Protein AF-M6C2X4-F1 (afdb_monomer)

Radius of gyration: 28.4 Å; Cα contacts (8 Å, |Δi|>4): 685; chains: 1; bounding box: 61×54×89 Å

InterPro domains:
  IPR014729 Rossmann-like alpha/beta/alpha sandwich fold [G3DSA:3.40.50.620] (15-227)
  IPR040481 DpnII/MboI-like, REase domain [PF18742] (373-481)

Solvent-accessible surface area (backbone atoms only — not comparable to full-atom values): 26984 Å² total; per-residue (Å²): 98,57,84,63,94,73,93,81,70,60,76,84,48,36,83,38,50,46,32,31,55,37,73,33,22,54,39,25,50,24,48,50,53,48,53,57,73,77,41,93,41,32,40,36,35,41,27,78,47,85,47,74,66,48,41,52,31,37,51,54,51,46,55,55,47,34,74,74,56,41,92,36,53,45,82,49,44,30,52,87,77,94,73,83,77,82,63,93,68,83,71,73,81,61,51,54,59,55,52,51,52,52,45,50,53,52,16,51,74,48,74,37,58,44,32,36,46,43,50,32,16,66,64,24,66,53,73,72,84,45,82,89,57,71,63,91,75,75,76,53,70,67,14,47,53,48,48,49,55,50,27,54,53,48,13,65,73,67,76,45,91,33,47,72,47,55,87,25,57,67,33,31,67,37,57,36,47,48,50,29,51,76,74,49,37,78,52,53,59,55,36,47,61,36,90,50,37,91,74,32,55,92,84,23,55,21,41,30,63,49,69,52,32,47,51,48,56,32,24,28,45,48,64,75,41,39,84,38,56,45,65,79,41,32,70,36,44,66,76,57,39,59,50,58,71,72,51,32,53,54,52,40,46,52,54,34,53,27,53,54,52,62,70,47,51,74,64,57,49,45,64,73,41,42,76,57,44,69,55,40,43,74,55,69,57,47,102,91,42,55,67,64,57,51,51,50,49,50,49,50,29,51,36,50,42,26,46,37,44,55,49,10,54,56,50,47,38,76,73,69,55,58,88,92,53,79,74,91,38,75,55,14,51,62,54,45,58,74,69,39,60,58,72,58,50,69,48,59,53,50,46,54,55,46,44,56,54,48,47,56,50,52,46,62,70,38,67,87,51,70,64,90,44,54,65,54,43,40,51,52,50,46,52,52,45,48,74,78,35,84,65,44,39,63,78,62,79,80,53,84,47,96,96,48,85,58,75,58,65,27,38,25,72,91,58,36,34,36,42,41,72,43,61,52,56,91,90,54,50,64,64,59,52,54,51,50,51,52,54,55,60,71,73,53,62,89,85,38,37,37,36,36,41,35,38,32,75,77,61,73,67,87,44,69,65,64,62,39,50,69,49,54,76,54,69,56,55,48,76,41,81,42,95

Nearest PDB structures (foldseek):
  3jzm-assembly1_B  TM=3.887E-01  e=1.897E-02  Synechococcus elongatus PCC 7942 = FACHB-805
  3k0c-assembly1_B  TM=4.276E-01  e=1.113E-01  Synechococcus elongatus PCC 7942 = FACHB-805
  7s65-assembly1_E  TM=3.636E-01  e=5.960E-02  Synechococcus elongatus
  5b3h-assembly2_D  TM=4.570E-01  e=9.391E-01  Arabidopsis thaliana
  7ueh-assembly4_F  TM=1.679E-01  e=4.362E-02  Zymomonas mobilis

Structure (mmCIF, N/CA/C/O backbone):
data_AF-M6C2X4-F1
#
_entry.id   AF-M6C2X4-F1
#
loop_
_atom_site.group_PDB
_atom_site.id
_atom_site.type_symbol
_atom_site.label_atom_id
_atom_site.label_alt_id
_atom_site.label_comp_id
_atom_site.label_asym_id
_atom_site.label_entity_id
_atom_site.label_seq_id
_atom_site.pdbx_PDB_ins_code
_atom_site.Cartn_x
_atom_site.Cartn_y
_atom_site.Cartn_z
_atom_site.occupancy
_atom_site.B_iso_or_equiv
_atom_site.auth_seq_id
_atom_site.auth_comp_id
_atom_site.auth_asym_id
_atom_site.auth_atom_id
_atom_site.pdbx_PDB_model_num
ATOM 1 N N . MET A 1 1 ? -28.567 -13.066 13.114 1.00 63.84 1 MET A N 1
ATOM 2 C CA . MET A 1 1 ? -27.468 -12.283 12.498 1.00 63.84 1 MET A CA 1
ATOM 3 C C . MET A 1 1 ? -26.241 -12.309 13.392 1.00 63.84 1 MET A C 1
ATOM 5 O O . MET A 1 1 ? -25.181 -12.658 12.894 1.00 63.84 1 MET A O 1
ATOM 9 N N . PHE A 1 2 ? -26.385 -11.974 14.677 1.00 73.88 2 PHE A N 1
ATOM 10 C CA . PHE A 1 2 ? -25.331 -12.122 15.680 1.00 73.88 2 PHE A CA 1
ATOM 11 C C . PHE A 1 2 ? -25.295 -13.517 16.311 1.00 73.88 2 PHE A C 1
ATOM 13 O O . PHE A 1 2 ? -26.295 -14.232 16.268 1.00 73.88 2 PHE A O 1
ATOM 20 N N . ASP A 1 3 ? -24.155 -13.860 16.911 1.00 73.94 3 ASP A N 1
ATOM 21 C CA . ASP A 1 3 ? -23.921 -15.072 17.706 1.00 73.94 3 ASP A CA 1
ATOM 22 C C . ASP A 1 3 ? -24.465 -14.994 19.147 1.00 73.94 3 ASP A C 1
ATOM 24 O O . ASP A 1 3 ? -24.419 -15.983 19.876 1.00 73.94 3 ASP A O 1
ATOM 28 N N . LYS A 1 4 ? -24.989 -13.832 19.559 1.00 73.19 4 LYS A N 1
ATOM 29 C C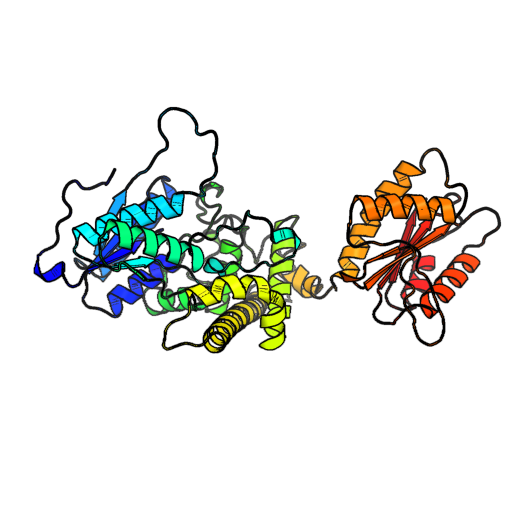A . LYS A 1 4 ? -25.590 -13.587 20.877 1.00 73.19 4 LYS A CA 1
ATOM 30 C C . LYS A 1 4 ? -26.969 -12.946 20.751 1.00 73.19 4 LYS A C 1
ATOM 32 O O . LYS A 1 4 ? -27.173 -12.071 19.911 1.00 73.19 4 LYS A O 1
ATOM 37 N N . GLU A 1 5 ? -27.881 -13.349 21.634 1.00 60.97 5 GLU A N 1
ATOM 38 C CA . GLU A 1 5 ? -29.232 -12.775 21.746 1.00 60.97 5 GLU A CA 1
ATOM 39 C C . GLU A 1 5 ? -29.292 -11.578 22.706 1.00 60.97 5 GLU A C 1
ATOM 41 O O . GLU A 1 5 ? -30.134 -10.698 22.543 1.00 60.97 5 GLU A O 1
ATOM 46 N N . ILE A 1 6 ? -28.376 -11.511 23.681 1.00 69.62 6 ILE A N 1
ATOM 47 C CA . ILE A 1 6 ? -28.335 -10.460 24.705 1.00 69.62 6 ILE A CA 1
ATOM 48 C C . ILE A 1 6 ? -27.024 -9.675 24.595 1.00 69.62 6 ILE A C 1
ATOM 50 O O . ILE A 1 6 ? -25.929 -10.239 24.635 1.00 69.62 6 ILE A O 1
ATOM 54 N N . PHE A 1 7 ? -27.154 -8.352 24.500 1.00 76.75 7 PHE A N 1
ATOM 55 C CA . PHE A 1 7 ? -26.054 -7.389 24.464 1.00 76.75 7 PHE A CA 1
ATOM 56 C C . PHE A 1 7 ? -26.018 -6.638 25.797 1.00 76.75 7 PHE A C 1
ATOM 58 O O . PHE A 1 7 ? -26.636 -5.587 25.938 1.00 76.75 7 PHE A O 1
ATOM 65 N N . SER A 1 8 ? -25.340 -7.190 26.804 1.00 70.31 8 SER A N 1
ATOM 66 C CA . SER A 1 8 ? -25.324 -6.605 28.151 1.00 70.31 8 SER A CA 1
ATOM 67 C C . SER A 1 8 ? -23.914 -6.457 28.707 1.00 70.31 8 SER A C 1
ATOM 69 O O . SER A 1 8 ? -23.132 -7.406 28.703 1.00 70.31 8 SER A O 1
ATOM 71 N N . LEU A 1 9 ? -23.636 -5.280 29.263 1.00 67.38 9 LEU A N 1
ATOM 72 C CA . LEU A 1 9 ? -22.514 -5.008 30.158 1.00 67.38 9 LEU A CA 1
ATOM 73 C C . LEU A 1 9 ? -23.065 -4.460 31.475 1.00 67.38 9 LEU A C 1
ATOM 75 O O . LEU A 1 9 ? -24.165 -3.905 31.502 1.00 67.38 9 LEU A O 1
ATOM 79 N N . LYS A 1 10 ? -22.304 -4.589 32.570 1.00 63.50 10 LYS A N 1
ATOM 80 C CA . LYS A 1 10 ? -22.666 -3.931 33.835 1.00 63.50 10 LYS A CA 1
ATOM 81 C C . LYS A 1 10 ? -22.810 -2.413 33.614 1.00 63.50 10 LYS A C 1
ATOM 83 O O . LYS A 1 10 ? -22.002 -1.858 32.870 1.00 63.50 10 LYS A O 1
ATOM 88 N N . PRO A 1 11 ? -23.771 -1.719 34.251 1.00 61.22 11 PRO A N 1
ATOM 89 C CA . PRO A 1 11 ? -24.033 -0.299 33.991 1.00 61.22 11 PRO A CA 1
ATOM 90 C C . PRO A 1 11 ? -22.805 0.612 34.153 1.00 61.22 11 PRO A C 1
ATOM 92 O O . PRO A 1 11 ? -22.592 1.500 33.326 1.00 61.22 11 PRO A O 1
ATOM 95 N N . GLU A 1 12 ? -21.953 0.362 35.158 1.00 58.94 12 GLU A N 1
ATOM 96 C CA . GLU A 1 12 ? -20.686 1.093 35.342 1.00 58.94 12 GLU A CA 1
ATOM 97 C C . GLU A 1 12 ? -19.700 0.931 34.170 1.00 58.94 12 GLU A C 1
ATOM 99 O O . GLU A 1 12 ? -18.933 1.845 33.865 1.00 58.94 12 GLU A O 1
ATOM 104 N N . ASN A 1 13 ? -19.767 -0.199 33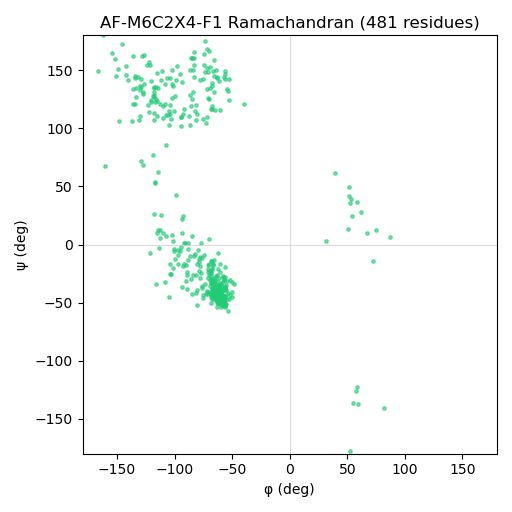.465 1.00 69.69 13 ASN A N 1
ATOM 105 C CA . ASN A 1 13 ? -18.873 -0.552 32.366 1.00 69.69 13 ASN A CA 1
ATOM 106 C C . ASN A 1 13 ? -19.322 0.054 31.034 1.00 69.69 13 ASN A C 1
ATOM 108 O O . ASN A 1 13 ? -18.483 0.328 30.174 1.00 69.69 13 ASN A O 1
ATOM 112 N N . VAL A 1 14 ? -20.622 0.331 30.880 1.00 74.75 14 VAL A N 1
ATOM 113 C CA . VAL A 1 14 ? -21.189 0.895 29.648 1.00 74.75 14 VAL A CA 1
ATOM 114 C C . VAL A 1 14 ? -20.595 2.271 29.345 1.00 74.75 14 VAL A C 1
ATOM 116 O O . VAL A 1 14 ? -20.249 2.536 28.203 1.00 74.75 14 VAL A O 1
ATOM 119 N N . LYS A 1 15 ? -20.371 3.131 30.348 1.00 72.69 15 LYS A N 1
ATOM 120 C CA . LYS A 1 15 ? -19.808 4.481 30.127 1.00 72.69 15 LYS A CA 1
ATOM 121 C C . LYS A 1 15 ? -18.349 4.494 29.650 1.00 72.69 15 LYS A C 1
ATOM 123 O O . LYS A 1 15 ? -17.920 5.500 29.100 1.00 72.69 15 LYS A O 1
ATOM 128 N N . LYS A 1 16 ? -17.594 3.412 29.854 1.00 84.12 16 LYS A N 1
ATOM 129 C CA . LYS A 1 16 ? -16.191 3.271 29.430 1.00 84.12 16 LYS A CA 1
ATOM 130 C C . LYS A 1 16 ? -16.061 2.144 28.406 1.00 84.12 16 LYS A C 1
ATOM 132 O O . LYS A 1 16 ? -15.311 1.202 28.633 1.00 84.12 16 LYS A O 1
ATOM 137 N N . THR A 1 17 ? -16.852 2.176 27.336 1.00 93.31 17 THR A N 1
ATOM 138 C CA . THR A 1 17 ? -16.874 1.110 26.326 1.00 93.31 17 THR A CA 1
ATOM 139 C C . THR A 1 17 ? -16.515 1.654 24.951 1.00 93.31 17 THR A C 1
ATOM 141 O O . THR A 1 17 ? -17.196 2.536 24.444 1.00 93.31 17 THR A O 1
ATOM 144 N N . SER A 1 18 ? -15.503 1.073 24.312 1.00 96.38 18 SER A N 1
ATOM 145 C CA . SER A 1 18 ? -15.126 1.378 22.931 1.00 96.38 18 SER A CA 1
ATOM 146 C C . SER A 1 18 ? -15.590 0.259 22.006 1.00 96.38 18 SER A C 1
ATOM 148 O O . SER A 1 18 ? -15.166 -0.886 22.151 1.00 96.38 18 SER A O 1
ATOM 150 N N . VAL A 1 19 ? -16.447 0.575 21.034 1.00 97.56 19 VAL A N 1
ATOM 151 C CA . VAL A 1 19 ? -16.820 -0.367 19.966 1.00 97.56 19 VAL A CA 1
ATOM 152 C C . VAL A 1 19 ? -15.807 -0.256 18.836 1.00 97.56 19 VAL A C 1
ATOM 154 O O . VAL A 1 19 ? -15.543 0.843 18.361 1.00 97.56 19 VAL A O 1
ATOM 157 N N . VAL A 1 20 ? -15.244 -1.379 18.398 1.00 97.94 20 VAL A N 1
ATOM 158 C CA . VAL A 1 20 ? -14.177 -1.446 17.395 1.00 97.94 20 VAL A CA 1
ATOM 159 C C . VAL A 1 20 ? -14.576 -2.408 16.281 1.00 97.94 20 VAL A C 1
ATOM 161 O O . VAL A 1 20 ? -14.937 -3.559 16.537 1.00 97.94 20 VAL A O 1
ATOM 164 N N . LEU A 1 21 ? -14.471 -1.964 15.029 1.00 97.31 21 LEU A N 1
ATOM 165 C CA . LEU A 1 21 ? -14.530 -2.868 13.880 1.00 97.31 21 LEU A CA 1
ATOM 166 C C . LEU A 1 21 ? -13.281 -3.756 13.863 1.00 97.31 21 LEU A C 1
ATOM 168 O O . LEU A 1 21 ? -12.163 -3.266 13.706 1.00 97.31 21 LEU A O 1
ATOM 172 N N . PHE A 1 22 ? -13.471 -5.068 14.013 1.00 97.19 22 PHE A N 1
ATOM 173 C CA . PHE A 1 22 ? -12.378 -6.026 14.161 1.00 97.19 22 PHE A CA 1
ATOM 174 C C . PHE A 1 22 ? -12.367 -7.037 13.015 1.00 97.19 22 PHE A C 1
ATOM 176 O O . PHE A 1 22 ? -13.213 -7.933 12.943 1.00 97.19 22 PHE A O 1
ATOM 183 N N . SER A 1 23 ? -11.395 -6.897 12.111 1.00 93.12 23 SER A N 1
ATOM 184 C CA . SER A 1 23 ? -11.253 -7.756 10.929 1.00 93.12 23 SER A CA 1
ATOM 185 C C . SER A 1 23 ? -10.389 -8.993 11.186 1.00 93.12 23 SER A C 1
ATOM 187 O O . SER A 1 23 ? -10.542 -9.992 10.484 1.00 93.12 23 SER A O 1
ATOM 189 N N . GLY A 1 24 ? -9.508 -8.945 12.192 1.00 94.06 24 GLY A N 1
ATOM 190 C CA . GLY A 1 24 ? -8.435 -9.924 12.393 1.00 94.06 24 GLY A CA 1
ATOM 191 C C . GLY A 1 24 ? -7.148 -9.594 11.620 1.00 94.06 24 GLY A C 1
ATOM 192 O O . GLY A 1 24 ? -6.210 -10.392 11.604 1.00 94.06 24 GLY A O 1
ATOM 193 N N . GLY A 1 25 ? -7.089 -8.424 10.977 1.00 95.88 25 GLY A N 1
ATOM 194 C CA . GLY A 1 25 ? -5.867 -7.872 10.392 1.00 95.88 25 GLY A CA 1
ATOM 195 C C . GLY A 1 25 ? -5.004 -7.129 11.414 1.00 95.88 25 GLY A C 1
ATOM 196 O O . GLY A 1 25 ? -5.472 -6.785 12.504 1.00 95.88 25 GLY A O 1
ATOM 197 N N . ALA A 1 26 ? -3.750 -6.859 11.036 1.00 97.44 26 ALA A N 1
ATOM 198 C CA . ALA A 1 26 ? -2.754 -6.217 11.897 1.00 97.44 26 ALA A CA 1
ATOM 199 C C . ALA A 1 26 ? -3.218 -4.852 12.431 1.00 97.44 26 ALA A C 1
ATOM 201 O O . ALA A 1 26 ? -3.123 -4.599 13.624 1.00 97.44 26 ALA A O 1
ATOM 202 N N . ASP A 1 27 ? -3.806 -4.011 11.585 1.00 97.69 27 ASP A N 1
ATOM 203 C CA . ASP A 1 27 ? -4.243 -2.656 11.940 1.00 97.69 27 ASP A CA 1
ATOM 204 C C . ASP A 1 27 ? -5.328 -2.687 13.023 1.00 97.69 27 ASP A C 1
ATOM 206 O O . ASP A 1 27 ? -5.217 -2.008 14.043 1.00 97.69 27 ASP A O 1
ATOM 210 N N . SER A 1 28 ? -6.333 -3.555 12.854 1.00 97.25 28 SER A N 1
ATOM 211 C CA . SER A 1 28 ? -7.390 -3.741 13.854 1.00 97.25 28 SER A CA 1
ATOM 212 C C . SER A 1 28 ? -6.871 -4.325 15.171 1.00 97.25 28 SER A C 1
ATOM 214 O O . SER A 1 28 ? -7.337 -3.920 16.232 1.00 97.25 28 SER A O 1
ATOM 216 N N . LEU A 1 29 ? -5.888 -5.234 15.130 1.00 98.38 29 LEU A N 1
ATOM 217 C CA . LEU A 1 29 ? -5.264 -5.773 16.341 1.00 98.38 29 LEU A CA 1
ATOM 218 C C . LEU A 1 29 ? -4.450 -4.701 17.075 1.00 98.38 29 LEU A C 1
ATOM 220 O O . LEU A 1 29 ? -4.588 -4.566 18.288 1.00 98.38 29 LEU A O 1
ATOM 224 N N . ALA A 1 30 ? -3.623 -3.947 16.350 1.00 98.44 30 ALA A N 1
ATOM 225 C CA . ALA A 1 30 ? -2.805 -2.875 16.904 1.00 98.44 30 ALA A CA 1
ATOM 226 C C . ALA A 1 30 ? -3.671 -1.836 17.626 1.00 98.44 30 ALA A C 1
ATOM 228 O O . ALA A 1 30 ? -3.417 -1.535 18.790 1.00 98.44 30 ALA A O 1
ATOM 229 N N . GLY A 1 31 ? -4.753 -1.382 16.986 1.00 97.69 31 GLY A N 1
ATOM 230 C CA . GLY A 1 31 ? -5.680 -0.432 17.594 1.00 97.69 31 GLY A CA 1
ATOM 231 C C . GLY A 1 31 ? -6.381 -0.970 18.843 1.00 97.69 31 GLY A C 1
ATOM 232 O O . GLY A 1 31 ? -6.524 -0.254 19.831 1.00 97.69 31 GLY A O 1
ATOM 233 N N . VAL A 1 32 ? -6.770 -2.250 18.847 1.00 97.94 32 VAL A N 1
ATOM 234 C CA . VAL A 1 32 ? -7.353 -2.903 20.034 1.00 97.94 32 VAL A CA 1
ATOM 235 C C . VAL A 1 32 ? -6.341 -2.993 21.178 1.00 97.94 32 VAL A C 1
ATOM 237 O O . VAL A 1 32 ? -6.685 -2.668 22.313 1.00 97.94 32 VAL A O 1
ATOM 240 N N . LEU A 1 33 ? -5.097 -3.397 20.897 1.00 97.94 33 LEU A N 1
ATOM 241 C CA . LEU A 1 33 ? -4.022 -3.434 21.894 1.00 97.94 33 LEU A CA 1
ATOM 242 C C . LEU A 1 33 ? -3.747 -2.039 22.464 1.00 97.94 33 LEU A C 1
ATOM 244 O O . LEU A 1 33 ? -3.569 -1.893 23.669 1.00 97.94 33 LEU A O 1
ATOM 248 N N . GLU A 1 34 ? -3.733 -1.013 21.617 1.00 96.62 34 GLU A N 1
ATOM 249 C CA . GLU A 1 34 ? -3.521 0.373 22.030 1.00 96.62 34 GLU A CA 1
ATOM 250 C C . GLU A 1 34 ? -4.636 0.852 22.974 1.00 96.62 34 GLU A C 1
ATOM 252 O O . GLU A 1 34 ? -4.344 1.306 24.079 1.00 96.62 34 GLU A O 1
ATOM 257 N N . LEU A 1 35 ? -5.908 0.642 22.608 1.00 96.12 35 LEU A N 1
ATOM 258 C CA . LEU A 1 35 ? -7.060 0.989 23.450 1.00 96.12 35 LEU A CA 1
ATOM 259 C C . LEU A 1 35 ? -7.053 0.254 24.799 1.00 96.12 35 LEU A C 1
ATOM 261 O O . LEU A 1 35 ? -7.324 0.864 25.836 1.00 96.12 35 LEU A O 1
ATOM 265 N N . LEU A 1 36 ? -6.743 -1.047 24.800 1.00 95.94 36 LEU A N 1
ATOM 266 C CA . LEU A 1 36 ? -6.723 -1.865 26.017 1.00 95.94 36 LEU A CA 1
ATOM 267 C C . LEU A 1 36 ? -5.583 -1.482 26.969 1.00 95.94 36 LEU A C 1
ATOM 269 O O . LEU A 1 36 ? -5.766 -1.560 28.183 1.00 95.94 36 LEU A O 1
ATOM 273 N N . ASN A 1 37 ? -4.438 -1.051 26.434 1.00 95.00 37 ASN A N 1
ATOM 274 C CA . ASN A 1 37 ? -3.276 -0.656 27.232 1.00 95.00 37 ASN A CA 1
ATOM 275 C C . ASN A 1 37 ? -3.315 0.807 27.699 1.00 95.00 37 ASN A C 1
ATOM 277 O O . ASN A 1 37 ? -2.744 1.120 28.738 1.00 95.00 37 ASN A O 1
ATOM 281 N N . GLN A 1 38 ? -3.943 1.711 26.941 1.00 92.44 38 GLN A N 1
ATOM 282 C CA . GLN A 1 38 ? -3.985 3.144 27.273 1.00 92.44 38 GLN A CA 1
ATOM 283 C C . GLN A 1 38 ? -5.187 3.543 28.133 1.00 92.44 38 GLN A C 1
ATOM 285 O O . GLN A 1 38 ? -5.196 4.625 28.716 1.00 92.44 38 GLN A O 1
ATOM 290 N N . THR A 1 39 ? -6.219 2.704 28.192 1.00 89.50 39 THR A N 1
ATOM 291 C CA . THR A 1 39 ? -7.445 2.989 28.942 1.00 89.50 39 THR A CA 1
ATOM 292 C C . THR A 1 39 ? -7.754 1.853 29.905 1.00 89.50 39 THR A C 1
ATOM 294 O O . THR A 1 39 ? -7.279 0.738 29.711 1.00 89.50 39 THR A O 1
ATOM 297 N N . ASP A 1 40 ? -8.617 2.106 30.891 1.00 87.56 40 ASP A N 1
ATOM 298 C CA . ASP A 1 40 ? -9.245 1.066 31.726 1.00 87.56 40 ASP A CA 1
ATOM 299 C C . ASP A 1 40 ? -10.620 0.634 31.186 1.00 87.56 40 ASP A C 1
ATOM 301 O O . ASP A 1 40 ? -11.391 -0.045 31.865 1.00 87.56 40 ASP A O 1
ATOM 305 N N . GLY A 1 41 ? -10.969 1.070 29.971 1.00 90.00 41 GLY A N 1
ATOM 306 C CA . GLY A 1 41 ? -12.263 0.801 29.357 1.00 90.00 41 GLY A CA 1
ATOM 307 C C . GLY A 1 41 ? -12.414 -0.635 28.861 1.00 90.00 41 GLY A C 1
ATOM 308 O O . GLY A 1 41 ? -11.440 -1.376 28.693 1.00 90.00 41 GLY A O 1
ATOM 309 N N . ASN A 1 42 ? -13.661 -1.017 28.608 1.00 94.06 42 ASN A N 1
ATOM 310 C CA . ASN A 1 42 ? -14.008 -2.245 27.914 1.00 94.06 42 ASN A CA 1
ATOM 311 C C . ASN A 1 42 ? -13.916 -2.020 26.403 1.00 94.06 42 ASN A C 1
ATOM 313 O O . ASN A 1 42 ? -14.284 -0.960 25.898 1.00 94.06 42 ASN A O 1
ATOM 317 N N . VAL A 1 43 ? -13.472 -3.034 25.672 1.00 96.62 43 VAL A N 1
ATOM 318 C CA . VAL A 1 43 ? -13.402 -3.022 24.214 1.00 96.62 43 VAL A CA 1
ATOM 319 C C . VAL A 1 43 ? -14.349 -4.071 23.661 1.00 96.62 43 VAL A C 1
ATOM 321 O O . VAL A 1 43 ? -14.262 -5.259 23.973 1.00 96.62 43 VAL A O 1
ATOM 324 N N . ILE A 1 44 ? -15.260 -3.617 22.811 1.00 96.50 44 ILE A N 1
ATOM 325 C CA . ILE A 1 44 ? -16.189 -4.460 22.080 1.00 96.50 44 ILE A CA 1
ATOM 326 C C . ILE A 1 44 ? -15.675 -4.643 20.656 1.00 96.50 44 ILE A C 1
ATOM 328 O O . ILE A 1 44 ? -15.650 -3.701 19.870 1.00 96.50 44 ILE A O 1
ATOM 332 N N . LEU A 1 45 ? -15.328 -5.875 20.305 1.00 97.44 45 LEU A N 1
ATOM 333 C CA . LEU A 1 45 ? -14.983 -6.273 18.949 1.00 97.44 45 LEU A CA 1
ATOM 334 C C . LEU A 1 45 ? -16.253 -6.603 18.167 1.00 97.44 45 LEU A C 1
ATOM 336 O O . LEU A 1 45 ? -17.035 -7.465 18.574 1.00 97.44 45 LEU A O 1
ATOM 340 N N . SER A 1 46 ? -16.430 -5.950 17.024 1.00 96.25 46 SER A N 1
ATOM 341 C CA . SER A 1 46 ? -17.485 -6.238 16.054 1.00 96.25 46 SER A CA 1
ATOM 342 C C . SER A 1 46 ? -16.871 -6.905 14.827 1.00 96.25 46 SER A C 1
ATOM 344 O O . SER A 1 46 ? -16.115 -6.265 14.091 1.00 96.25 46 SER A O 1
ATOM 346 N N . SER A 1 47 ? -17.173 -8.187 14.603 1.00 95.00 47 SER A N 1
ATOM 347 C CA . SER A 1 47 ? -16.558 -8.963 13.520 1.00 95.00 47 SER A CA 1
ATOM 348 C C . SER A 1 47 ? -17.560 -9.653 12.614 1.00 95.00 47 SER A C 1
ATOM 350 O O . SER A 1 47 ? -18.418 -10.412 13.060 1.00 95.00 47 SER A O 1
ATOM 352 N N . HIS A 1 48 ? -17.355 -9.476 11.312 1.00 90.94 48 HIS A N 1
ATOM 353 C CA . HIS A 1 48 ? -18.023 -10.263 10.287 1.00 90.94 48 HIS A CA 1
ATOM 354 C C . HIS A 1 48 ? -17.286 -11.583 10.040 1.00 90.94 48 HIS A C 1
ATOM 356 O O . HIS A 1 48 ? -16.068 -11.592 9.840 1.00 90.94 48 HIS A O 1
ATOM 362 N N . GLN A 1 49 ? -18.025 -12.694 10.033 1.00 85.69 49 GLN A N 1
ATOM 363 C CA . GLN A 1 49 ? -17.476 -14.051 10.011 1.00 85.69 49 GLN A CA 1
ATOM 364 C C . GLN A 1 49 ? -18.063 -14.917 8.888 1.00 85.69 49 GLN A C 1
ATOM 366 O O . GLN A 1 49 ? -18.771 -15.884 9.140 1.00 85.69 49 GLN A O 1
ATOM 371 N N . LEU A 1 50 ? -17.747 -14.610 7.625 1.00 76.69 50 LEU A N 1
ATOM 372 C CA . LEU A 1 50 ? -18.201 -15.444 6.499 1.00 76.69 50 LEU A CA 1
ATOM 373 C C . LEU A 1 50 ? -17.312 -16.648 6.196 1.00 76.69 50 LEU A C 1
ATOM 375 O O . LEU A 1 50 ? -17.822 -17.727 5.912 1.00 76.69 50 LEU A O 1
ATOM 379 N N . SER A 1 51 ? -15.990 -16.479 6.213 1.00 78.56 51 SER A N 1
ATOM 380 C CA . SER A 1 51 ? -15.069 -17.562 5.862 1.00 78.56 51 SER A CA 1
ATOM 381 C C . SER A 1 51 ? -14.580 -18.300 7.106 1.00 78.56 51 SER A C 1
ATOM 383 O O . SER A 1 51 ? -14.373 -17.702 8.164 1.00 78.56 51 SER A O 1
ATOM 385 N N . SER A 1 52 ? -14.346 -19.607 6.970 1.00 79.31 52 SER A N 1
ATOM 386 C CA . SER A 1 52 ? -13.723 -20.430 8.017 1.00 79.31 52 SER A CA 1
ATOM 387 C C . SER A 1 52 ? -12.356 -19.879 8.438 1.00 79.31 52 SER A C 1
ATOM 389 O O . SER A 1 52 ? -12.030 -19.882 9.623 1.00 79.31 52 SER A O 1
ATOM 391 N N . SER A 1 53 ? -11.595 -19.335 7.484 1.00 79.81 53 SER A N 1
ATOM 392 C CA . SER A 1 53 ? -10.313 -18.669 7.734 1.00 79.81 53 SER A CA 1
ATOM 393 C C . SER A 1 53 ? -10.474 -17.414 8.602 1.00 79.81 53 SER A C 1
ATOM 395 O O . SER A 1 53 ? -9.846 -17.321 9.656 1.00 79.81 53 SER A O 1
ATOM 397 N N . ALA A 1 54 ? -11.395 -16.503 8.252 1.00 83.56 54 ALA A N 1
ATOM 398 C CA . ALA A 1 54 ? -11.653 -15.302 9.054 1.00 83.56 54 ALA A CA 1
ATOM 399 C C . ALA A 1 54 ? -12.132 -15.652 10.471 1.00 83.56 54 ALA A C 1
ATOM 401 O O . ALA A 1 54 ? -11.640 -15.078 11.443 1.00 83.56 54 ALA A O 1
ATOM 402 N N . LYS A 1 55 ? -13.025 -16.646 10.600 1.00 88.56 55 LYS A N 1
ATOM 403 C CA . LYS A 1 55 ? -13.470 -17.184 11.896 1.00 88.56 55 LYS A CA 1
ATOM 404 C C . LYS A 1 55 ? -12.292 -17.668 12.736 1.00 88.56 55 LYS A C 1
ATOM 406 O O . LYS A 1 55 ? -12.162 -17.268 13.891 1.00 88.56 55 LYS A O 1
ATOM 411 N N . LYS A 1 56 ? -11.427 -18.511 12.161 1.00 88.50 56 LYS A N 1
ATOM 412 C CA . LYS A 1 56 ? -10.260 -19.080 12.849 1.00 88.50 56 LYS A CA 1
ATOM 413 C C . LYS A 1 56 ? -9.318 -17.980 13.341 1.00 88.50 56 LYS A C 1
ATOM 415 O O . LYS A 1 56 ? -8.982 -17.969 14.520 1.00 88.50 56 LYS A O 1
ATOM 420 N N . THR A 1 57 ? -8.955 -17.040 12.469 1.00 90.25 57 THR A N 1
ATOM 421 C CA . THR A 1 57 ? -8.077 -15.908 12.799 1.00 90.25 57 THR A CA 1
ATOM 422 C C . THR A 1 57 ? -8.656 -15.037 13.910 1.00 90.25 57 THR A C 1
ATOM 424 O O . THR A 1 57 ? -8.003 -14.818 14.927 1.00 90.25 57 THR A O 1
ATOM 427 N N . GLN A 1 58 ? -9.893 -14.563 13.756 1.00 94.44 58 GLN A N 1
ATOM 428 C CA . GLN A 1 58 ? -10.499 -13.652 14.728 1.00 94.44 58 GLN A CA 1
ATOM 429 C C . GL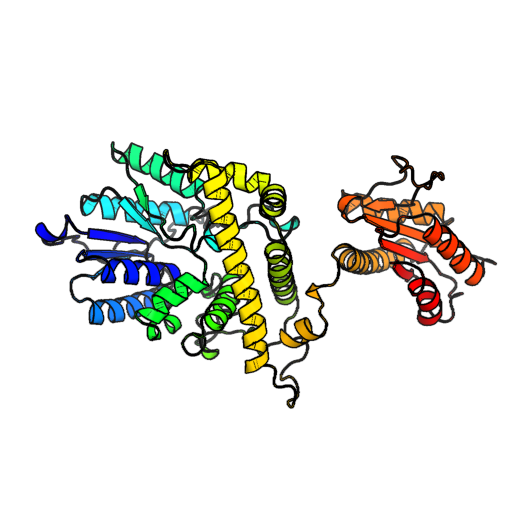N A 1 58 ? -10.716 -14.323 16.088 1.00 94.44 58 GLN A C 1
ATOM 431 O O . GLN A 1 58 ? -10.479 -13.690 17.111 1.00 94.44 58 GLN A O 1
ATOM 436 N N . ASN A 1 59 ? -11.131 -15.596 16.112 1.00 93.50 59 ASN A N 1
ATOM 437 C CA . ASN A 1 59 ? -11.310 -16.334 17.363 1.00 93.50 59 ASN A CA 1
ATOM 438 C C . ASN A 1 59 ? -9.969 -16.581 18.067 1.00 93.50 59 ASN A C 1
ATOM 440 O O . ASN A 1 59 ? -9.892 -16.387 19.274 1.00 93.50 59 ASN A O 1
ATOM 444 N N . ALA A 1 60 ? -8.912 -16.950 17.333 1.00 94.19 60 ALA A N 1
ATOM 445 C CA . ALA A 1 60 ? -7.582 -17.141 17.914 1.00 94.19 60 ALA A CA 1
ATOM 446 C C . ALA A 1 60 ? -7.041 -15.843 18.534 1.00 94.19 60 ALA A C 1
ATOM 448 O O . ALA A 1 60 ? -6.565 -15.847 19.668 1.00 94.19 60 ALA A O 1
ATOM 449 N N . LEU A 1 61 ? -7.175 -14.718 17.822 1.00 97.06 61 LEU A N 1
ATOM 450 C CA . LEU A 1 61 ? -6.792 -13.405 18.341 1.00 97.06 61 LEU A CA 1
ATOM 451 C C . LEU A 1 61 ? -7.622 -13.015 19.569 1.00 97.06 61 LEU A C 1
ATOM 453 O O . LEU A 1 61 ? -7.053 -12.563 20.559 1.00 97.06 61 LEU A O 1
ATOM 457 N N . TYR A 1 62 ? -8.942 -13.223 19.533 1.00 96.62 62 TYR A N 1
ATOM 458 C CA . TYR A 1 62 ? -9.808 -12.951 20.679 1.00 96.62 62 TYR A CA 1
ATOM 459 C C . TYR A 1 62 ? -9.401 -13.768 21.907 1.00 96.62 62 TYR A C 1
ATOM 461 O O . TYR A 1 62 ? -9.235 -13.185 22.969 1.00 96.62 62 TYR A O 1
ATOM 469 N N . THR A 1 63 ? -9.167 -15.078 21.772 1.00 96.50 63 THR A N 1
ATOM 470 C CA . THR A 1 63 ? -8.737 -15.929 22.894 1.00 96.50 63 THR A CA 1
ATOM 471 C C . THR A 1 63 ? -7.427 -15.439 23.512 1.00 96.50 63 THR A C 1
ATOM 473 O O . THR A 1 63 ? -7.299 -15.397 24.736 1.00 96.50 63 THR A O 1
ATOM 476 N N . SER A 1 64 ? -6.460 -15.015 22.695 1.00 96.56 64 SER A N 1
ATOM 477 C CA . SER A 1 64 ? -5.206 -14.446 23.201 1.00 96.56 64 SER A CA 1
ATOM 478 C C . SER A 1 64 ? -5.413 -13.112 23.924 1.00 96.56 64 SER A C 1
ATOM 480 O O . SER A 1 64 ? -4.818 -12.883 24.978 1.00 96.56 64 SER A O 1
ATOM 482 N N . LEU A 1 65 ? -6.273 -12.241 23.389 1.00 96.81 65 LEU A N 1
ATOM 483 C CA . LEU A 1 65 ? -6.608 -10.963 24.018 1.00 96.81 65 LEU A CA 1
ATOM 484 C C . LEU A 1 65 ? -7.390 -11.160 25.324 1.00 96.81 65 LEU A C 1
ATOM 486 O O . LEU A 1 65 ? -7.067 -10.530 26.324 1.00 96.81 65 LEU A O 1
ATOM 490 N N . GLU A 1 66 ? -8.365 -12.064 25.350 1.00 96.12 66 GLU A N 1
ATOM 491 C CA . GLU A 1 66 ? -9.153 -12.411 26.537 1.00 96.12 66 GLU A CA 1
ATOM 492 C C . GLU A 1 66 ? -8.263 -12.992 27.639 1.00 96.12 66 GLU A C 1
ATOM 494 O O . GLU A 1 66 ? -8.364 -12.585 28.793 1.00 96.12 66 GLU A O 1
ATOM 499 N N . LYS A 1 67 ? -7.299 -13.852 27.290 1.00 95.88 67 LYS A N 1
ATOM 500 C CA . LYS A 1 67 ? -6.312 -14.365 28.250 1.00 95.88 67 LYS A CA 1
ATOM 501 C C . LYS A 1 67 ? -5.478 -13.250 28.895 1.00 95.88 67 LYS A C 1
ATOM 503 O O . LYS A 1 67 ? -5.085 -13.381 30.051 1.00 95.88 67 LYS A O 1
ATOM 508 N N . LYS A 1 68 ? -5.187 -12.175 28.156 1.00 95.19 68 LYS A N 1
ATOM 509 C CA . LYS A 1 68 ? -4.326 -11.071 28.608 1.00 95.19 68 LYS A CA 1
ATOM 510 C C . LYS A 1 68 ? -5.084 -9.959 29.336 1.00 95.19 68 LYS A C 1
ATOM 512 O O . LYS A 1 68 ? -4.568 -9.414 30.304 1.00 95.19 68 LYS A O 1
ATOM 517 N N . PHE A 1 69 ? -6.289 -9.624 28.879 1.00 94.69 69 PHE A N 1
ATOM 518 C CA . PHE A 1 69 ? -7.066 -8.473 29.358 1.00 94.69 69 PHE A CA 1
ATOM 519 C C . PHE A 1 69 ? -8.351 -8.867 30.106 1.00 94.69 69 PHE A C 1
ATOM 521 O O . PHE A 1 69 ? -9.056 -8.002 30.632 1.00 94.69 69 PHE A O 1
ATOM 528 N N . GLY A 1 70 ? -8.653 -10.164 30.190 1.00 91.38 70 GLY A N 1
ATOM 529 C CA . GLY A 1 70 ? -9.781 -10.714 30.934 1.00 91.38 70 GLY A CA 1
ATOM 530 C C . GLY A 1 70 ? -11.126 -10.167 30.460 1.00 91.38 70 GLY A C 1
ATOM 531 O O . GLY A 1 70 ? -11.373 -9.985 29.271 1.00 91.38 70 GLY A O 1
ATOM 532 N N . ASN A 1 71 ? -11.987 -9.838 31.423 1.00 89.06 71 ASN A N 1
ATOM 533 C CA . ASN A 1 71 ? -13.363 -9.390 31.182 1.00 89.06 71 ASN A CA 1
ATOM 534 C C . ASN A 1 71 ? -13.484 -7.995 30.547 1.00 89.06 71 ASN A C 1
ATOM 536 O O . ASN A 1 71 ? -14.598 -7.497 30.426 1.00 89.06 71 ASN A O 1
ATOM 540 N N . ARG A 1 72 ? -12.369 -7.350 30.179 1.00 93.25 72 ARG A N 1
ATOM 541 C CA . ARG A 1 72 ? -12.370 -6.049 29.499 1.00 93.25 72 ARG A CA 1
ATOM 542 C C . ARG A 1 72 ? -12.580 -6.157 27.995 1.00 93.25 72 ARG A C 1
ATOM 544 O O . ARG A 1 72 ? -12.751 -5.132 27.343 1.00 93.25 72 ARG A O 1
ATOM 551 N N . ILE A 1 73 ? -12.536 -7.356 27.421 1.00 94.25 73 ILE A N 1
ATOM 552 C CA . ILE A 1 73 ? -12.748 -7.553 25.991 1.00 94.25 73 ILE A CA 1
ATOM 553 C C . ILE A 1 73 ? -13.975 -8.420 25.739 1.00 94.25 73 ILE A C 1
ATOM 555 O O . ILE A 1 73 ? -14.182 -9.445 26.381 1.00 94.25 73 ILE A O 1
ATOM 559 N N . HIS A 1 74 ? -14.796 -8.004 24.781 1.00 93.88 74 HIS A N 1
ATOM 560 C CA . HIS A 1 74 ? -15.998 -8.727 24.387 1.00 93.88 74 HIS A CA 1
ATOM 561 C C . HIS A 1 74 ? -16.065 -8.828 22.874 1.00 93.88 74 HIS A C 1
ATOM 563 O O . HIS A 1 74 ? -15.876 -7.839 22.174 1.00 93.88 74 HIS A O 1
ATOM 569 N N . HIS A 1 75 ? -16.388 -10.008 22.358 1.00 94.38 75 HIS A N 1
ATOM 570 C CA . HIS A 1 75 ? -16.500 -10.236 20.921 1.00 94.38 75 HIS A CA 1
ATOM 571 C C . HIS A 1 75 ? -17.946 -10.514 20.533 1.00 94.38 75 HIS A C 1
ATOM 573 O O . HIS A 1 75 ? -18.550 -11.459 21.044 1.00 94.38 75 HIS A O 1
ATOM 579 N N . TYR A 1 76 ? -18.490 -9.676 19.649 1.00 93.94 76 TYR A N 1
ATOM 580 C CA . TYR A 1 76 ? -19.767 -9.896 18.977 1.00 93.94 76 TYR A CA 1
ATOM 581 C C . TYR A 1 76 ? -19.503 -10.226 17.516 1.00 93.94 76 TYR A C 1
ATOM 583 O O . TYR A 1 76 ? -18.895 -9.443 16.774 1.00 93.94 76 TYR A O 1
ATOM 591 N N . LYS A 1 77 ? -19.966 -11.403 17.109 1.00 92.88 77 LYS A N 1
ATOM 592 C CA . LYS A 1 77 ? -19.707 -11.963 15.788 1.00 92.88 77 LYS A CA 1
ATOM 593 C C . LYS A 1 77 ? -21.012 -11.974 15.027 1.00 92.88 77 LYS A C 1
ATOM 595 O O . LYS A 1 77 ? -22.070 -12.240 15.594 1.00 92.88 77 LYS A O 1
ATOM 600 N N . TYR A 1 78 ? -20.950 -11.683 13.740 1.00 89.88 78 TYR A N 1
ATOM 601 C CA . TYR A 1 78 ? -22.135 -11.715 12.905 1.00 89.88 78 TYR A CA 1
ATOM 602 C C . TYR A 1 78 ? -21.842 -12.250 11.514 1.00 89.88 78 TYR A C 1
ATOM 604 O O . TYR A 1 78 ? -20.739 -12.131 10.974 1.00 89.88 78 TYR A O 1
ATOM 612 N N . GLU A 1 79 ? -22.880 -12.814 10.914 1.00 88.19 79 GLU A N 1
ATOM 613 C CA . GLU A 1 79 ? -22.853 -13.302 9.546 1.00 88.19 79 GLU A CA 1
ATOM 614 C C . GLU A 1 79 ? -23.866 -12.540 8.699 1.00 88.19 79 GLU A C 1
ATOM 616 O O . GLU A 1 79 ? -25.012 -12.324 9.098 1.00 88.19 79 GLU A O 1
ATOM 621 N N . CYS A 1 80 ? -23.430 -12.129 7.509 1.00 80.94 80 CYS A N 1
ATOM 622 C CA . CYS A 1 80 ? -24.289 -11.487 6.518 1.00 80.94 80 CYS A CA 1
ATOM 623 C C . CYS A 1 80 ? -24.070 -12.169 5.182 1.00 80.94 80 CYS A C 1
ATOM 625 O O . CYS A 1 80 ? -23.023 -11.974 4.562 1.00 80.94 80 CYS A O 1
ATOM 627 N N . HIS A 1 81 ? -25.057 -12.949 4.759 1.00 74.88 81 HIS A N 1
ATOM 628 C CA . HIS A 1 81 ? -25.054 -13.646 3.482 1.00 74.88 81 HIS A CA 1
ATOM 629 C C . HIS A 1 81 ? -26.033 -12.961 2.534 1.00 74.88 81 HIS A C 1
ATOM 631 O O . HIS A 1 81 ? -27.107 -12.525 2.952 1.00 74.88 81 HIS A O 1
ATOM 637 N N . LEU A 1 82 ? -25.679 -12.894 1.251 1.00 72.81 82 LEU A N 1
ATOM 638 C CA . LEU A 1 82 ? -26.682 -12.654 0.220 1.00 72.81 82 LEU A CA 1
ATOM 639 C C . LEU A 1 82 ? -27.543 -13.918 0.131 1.00 72.81 82 LEU A C 1
ATOM 641 O O . LEU A 1 82 ? -27.013 -15.016 -0.023 1.00 72.81 82 LEU A O 1
ATOM 645 N N . SER A 1 83 ? -28.856 -13.765 0.262 1.00 70.75 83 SER A N 1
ATOM 646 C CA . SER A 1 83 ? -29.825 -14.854 0.126 1.00 70.75 83 SER A CA 1
ATOM 647 C C . SER A 1 83 ? -30.858 -14.494 -0.941 1.00 70.75 83 SER A C 1
ATOM 649 O O . SER A 1 83 ? -31.082 -13.318 -1.229 1.00 70.75 83 SER A O 1
ATOM 651 N N . GLY A 1 84 ? -31.468 -15.505 -1.559 1.00 76.44 84 GLY A N 1
ATOM 652 C CA . GLY A 1 84 ? -32.448 -15.304 -2.627 1.00 76.44 84 GLY A CA 1
ATOM 653 C C . GLY A 1 84 ? -31.814 -15.062 -4.001 1.00 76.44 84 GLY A C 1
ATOM 654 O O . GLY A 1 84 ? -30.860 -15.739 -4.385 1.00 76.44 84 GLY A O 1
ATOM 655 N N . LYS A 1 85 ? -32.391 -14.142 -4.785 1.00 76.44 85 LYS A N 1
ATOM 656 C CA . LYS A 1 85 ? -31.991 -13.902 -6.181 1.00 76.44 85 LYS A CA 1
ATOM 657 C C . LYS A 1 85 ? -30.566 -13.344 -6.245 1.00 76.44 85 LYS A C 1
ATOM 659 O O . LYS A 1 85 ? -30.247 -12.376 -5.560 1.00 76.44 85 LYS A O 1
ATOM 664 N N . ARG A 1 86 ? -29.731 -13.933 -7.111 1.00 74.75 86 ARG A N 1
ATOM 665 C CA . ARG A 1 86 ? -28.371 -13.448 -7.397 1.00 74.75 86 ARG A CA 1
ATOM 666 C C . ARG A 1 86 ? -28.431 -11.966 -7.771 1.00 74.75 86 ARG A C 1
ATOM 668 O O . ARG A 1 86 ? -29.190 -11.589 -8.666 1.00 74.75 86 ARG A O 1
ATOM 675 N N . ALA A 1 87 ? -27.671 -11.144 -7.053 1.00 71.81 87 ALA A N 1
ATOM 676 C CA . ALA A 1 87 ? -27.598 -9.716 -7.322 1.00 71.81 87 ALA A CA 1
ATOM 677 C C . ALA A 1 87 ? -27.043 -9.480 -8.733 1.00 71.81 87 ALA A C 1
ATOM 679 O O . ALA A 1 87 ? -26.130 -10.179 -9.169 1.00 71.81 87 ALA A O 1
ATOM 680 N N . THR A 1 88 ? -27.595 -8.497 -9.444 1.00 76.19 88 THR A N 1
ATOM 681 C CA . THR A 1 88 ? -27.068 -8.039 -10.739 1.00 76.19 88 THR A CA 1
ATOM 682 C C . THR A 1 88 ? -25.685 -7.404 -10.600 1.00 76.19 88 THR A C 1
ATOM 684 O O . THR A 1 88 ? -24.891 -7.472 -11.532 1.00 76.19 88 THR A O 1
ATOM 687 N N . ASP A 1 89 ? -25.391 -6.817 -9.437 1.00 70.81 89 ASP A N 1
ATOM 688 C CA . ASP A 1 89 ? -24.071 -6.312 -9.067 1.00 70.81 89 ASP A CA 1
ATOM 689 C C . ASP A 1 89 ? -23.413 -7.265 -8.056 1.00 70.81 89 ASP A C 1
ATOM 691 O O . ASP A 1 89 ? -23.890 -7.435 -6.933 1.00 70.81 89 ASP A O 1
ATOM 695 N N . GLU A 1 90 ? -22.313 -7.900 -8.462 1.00 69.25 90 GLU A N 1
ATOM 696 C CA . GLU A 1 90 ? -21.531 -8.820 -7.622 1.00 69.25 90 GLU A CA 1
ATOM 697 C C . GLU A 1 90 ? -20.395 -8.120 -6.861 1.00 69.25 90 GLU A C 1
ATOM 699 O O . GLU A 1 90 ? -19.619 -8.760 -6.134 1.00 69.25 90 GLU A O 1
ATOM 704 N N . THR A 1 91 ? -20.262 -6.800 -7.024 1.00 73.81 91 THR A N 1
ATOM 705 C CA . THR A 1 91 ? -19.216 -6.034 -6.360 1.00 73.81 91 THR A CA 1
ATOM 706 C C . THR A 1 91 ? -19.433 -6.028 -4.849 1.00 73.81 91 THR A C 1
ATOM 708 O O . THR A 1 91 ? -20.541 -5.979 -4.326 1.00 73.81 91 THR A O 1
ATOM 711 N N . GLN A 1 92 ? -18.332 -6.046 -4.102 1.00 74.62 92 GLN A N 1
ATOM 712 C CA . GLN A 1 92 ? -18.364 -6.001 -2.637 1.00 74.62 92 GLN A CA 1
ATOM 713 C C . GLN A 1 92 ? -18.263 -4.560 -2.103 1.00 74.62 92 GLN A C 1
ATOM 715 O O . GLN A 1 92 ? -17.811 -4.340 -0.980 1.00 74.62 92 GLN A O 1
ATOM 720 N N . ARG A 1 93 ? -18.660 -3.567 -2.916 1.00 78.06 93 ARG A N 1
ATOM 721 C CA . ARG A 1 93 ? -18.470 -2.128 -2.652 1.00 78.06 93 ARG A CA 1
ATOM 722 C C . ARG A 1 93 ? -19.305 -1.608 -1.476 1.00 78.06 93 ARG A C 1
ATOM 724 O O . ARG A 1 93 ? -18.898 -0.646 -0.838 1.00 78.06 93 ARG A O 1
ATOM 731 N N . SER A 1 94 ? -20.422 -2.260 -1.150 1.00 83.56 94 SER A N 1
ATOM 732 C CA . SER A 1 94 ? -21.312 -1.889 -0.037 1.00 83.56 94 SER A CA 1
ATOM 733 C C . SER A 1 94 ? -20.942 -2.524 1.311 1.00 83.56 94 SER A C 1
ATOM 735 O O . SER A 1 94 ? -21.563 -2.206 2.326 1.00 83.56 94 SER A O 1
ATOM 737 N N . ARG A 1 95 ? -19.923 -3.400 1.365 1.00 85.12 95 ARG A N 1
ATOM 738 C CA . ARG A 1 95 ? -19.544 -4.103 2.605 1.00 85.12 95 ARG A CA 1
ATOM 739 C C . ARG A 1 95 ? -19.138 -3.159 3.732 1.00 85.12 95 ARG A C 1
ATOM 741 O O . ARG A 1 95 ? -19.521 -3.394 4.872 1.00 85.12 95 ARG A O 1
ATOM 748 N N . SER A 1 96 ? -18.385 -2.100 3.426 1.00 89.06 96 SER A N 1
ATOM 749 C CA . SER A 1 96 ? -17.965 -1.133 4.446 1.00 89.06 96 SER A CA 1
ATOM 750 C C . SER A 1 96 ? -19.164 -0.429 5.074 1.00 89.06 96 SER A C 1
ATOM 752 O O . SER A 1 96 ? -19.226 -0.344 6.294 1.00 89.06 96 SER A O 1
ATOM 754 N N . PHE A 1 97 ? -20.147 -0.012 4.265 1.00 92.62 97 PHE A N 1
ATOM 755 C CA . PHE A 1 97 ? -21.393 0.573 4.765 1.00 92.62 97 PHE A CA 1
ATOM 756 C C . PHE A 1 97 ? -22.105 -0.388 5.720 1.00 92.62 97 PHE A C 1
ATOM 758 O O . PHE A 1 97 ? -22.384 -0.011 6.852 1.00 92.62 97 PHE A O 1
ATOM 765 N N . LEU A 1 98 ? -22.302 -1.647 5.309 1.00 91.94 98 LEU A N 1
ATOM 766 C CA . LEU A 1 98 ? -22.935 -2.671 6.143 1.00 91.94 98 LEU A CA 1
ATOM 767 C C . LEU A 1 98 ? -22.223 -2.843 7.495 1.00 91.94 98 LEU A C 1
ATOM 769 O O . LEU A 1 98 ? -22.869 -2.797 8.540 1.00 91.94 98 LEU A O 1
ATOM 773 N N . PHE A 1 99 ? -20.900 -3.024 7.492 1.00 93.25 99 PHE A N 1
ATOM 774 C CA . PHE A 1 99 ? -20.139 -3.236 8.727 1.00 93.25 99 PHE A CA 1
ATOM 775 C C . PHE A 1 99 ? -20.172 -2.003 9.632 1.00 93.25 99 PHE A C 1
ATOM 777 O O . PHE A 1 99 ? -20.379 -2.131 10.839 1.00 93.25 99 PHE A O 1
ATOM 784 N N . SER A 1 100 ? -20.047 -0.806 9.058 1.00 95.81 100 SER A N 1
ATOM 785 C CA . SER A 1 100 ? -20.167 0.450 9.797 1.00 95.81 100 SER A CA 1
ATOM 786 C C . SER A 1 100 ? -21.565 0.653 10.385 1.00 95.81 100 SER A C 1
ATOM 788 O O . SER A 1 100 ? -21.667 1.090 11.526 1.00 95.81 100 SER A O 1
ATOM 790 N N . SER A 1 101 ? -22.641 0.291 9.676 1.00 96.75 101 SER A N 1
ATOM 791 C CA . SER A 1 101 ? -24.007 0.356 10.218 1.00 96.75 101 SER A CA 1
ATOM 792 C C . SER A 1 101 ? -24.186 -0.572 11.418 1.00 96.75 101 SER A C 1
ATOM 794 O O . SER A 1 101 ? -24.815 -0.195 12.404 1.00 96.75 101 SER A O 1
ATOM 796 N N . ILE A 1 102 ? -23.600 -1.768 11.374 1.00 95.06 102 ILE A N 1
ATOM 797 C CA . ILE A 1 102 ? -23.647 -2.718 12.491 1.00 95.06 102 ILE A CA 1
ATOM 798 C C . ILE A 1 102 ? -22.856 -2.183 13.691 1.00 95.06 102 ILE A C 1
ATOM 800 O O . ILE A 1 102 ? -23.349 -2.225 14.819 1.00 95.06 102 ILE A O 1
ATOM 804 N N . ALA A 1 103 ? -21.660 -1.631 13.461 1.00 96.44 103 ALA A N 1
ATOM 805 C CA . ALA A 1 103 ? -20.873 -0.983 14.510 1.00 96.44 103 ALA A CA 1
ATOM 806 C C . ALA A 1 103 ? -21.603 0.222 15.121 1.00 96.44 103 ALA A C 1
ATOM 808 O O . ALA A 1 103 ? -21.594 0.377 16.339 1.00 96.44 103 ALA A O 1
ATOM 809 N N . PHE A 1 104 ? -22.292 1.024 14.304 1.00 97.44 104 PHE A N 1
ATOM 810 C CA . PHE A 1 104 ? -23.154 2.111 14.765 1.00 97.44 104 PHE A CA 1
ATOM 811 C C . PHE A 1 104 ? -24.270 1.599 15.686 1.00 97.44 104 PHE A C 1
ATOM 813 O O . PHE A 1 104 ? -24.425 2.107 16.794 1.00 97.44 104 PHE A O 1
ATOM 820 N N . VAL A 1 105 ? -25.010 0.558 15.286 1.00 95.31 105 VAL A N 1
ATOM 821 C CA . VAL A 1 105 ? -26.076 -0.021 16.126 1.00 95.31 105 VAL A CA 1
ATOM 822 C C . VAL A 1 105 ? -25.514 -0.570 17.441 1.00 95.31 105 VAL A C 1
ATOM 824 O O . VAL A 1 105 ? -26.092 -0.323 18.501 1.00 95.31 105 VAL A O 1
ATOM 827 N N . LEU A 1 106 ? -24.368 -1.258 17.407 1.00 94.25 106 LEU A N 1
ATOM 828 C CA . LEU A 1 106 ? -23.693 -1.730 18.621 1.00 94.25 106 LEU A CA 1
ATOM 829 C C . LEU A 1 106 ? -23.294 -0.561 19.525 1.00 94.25 106 LEU A C 1
ATOM 831 O O . LEU A 1 106 ? -23.625 -0.563 20.707 1.00 94.25 106 LEU A O 1
ATOM 835 N N . ALA A 1 107 ? -22.653 0.471 18.978 1.00 95.62 107 ALA A N 1
ATOM 836 C CA . ALA A 1 107 ? -22.286 1.669 19.725 1.00 95.62 107 ALA A CA 1
ATOM 837 C C . ALA A 1 107 ? -23.509 2.315 20.390 1.00 95.62 107 ALA A C 1
ATOM 839 O O . ALA A 1 107 ? -23.478 2.596 21.587 1.00 95.62 107 ALA A O 1
ATOM 840 N N . ARG A 1 108 ? -24.627 2.459 19.666 1.00 94.50 108 ARG A N 1
ATOM 841 C CA . ARG A 1 108 ? -25.887 2.988 20.214 1.00 94.50 108 ARG A CA 1
ATOM 842 C C . ARG A 1 108 ? -26.477 2.105 21.314 1.00 94.50 108 ARG A C 1
ATOM 844 O O . ARG A 1 108 ? -26.958 2.647 22.308 1.00 94.50 108 ARG A O 1
ATOM 851 N N . THR A 1 109 ? -26.390 0.783 21.165 1.00 91.81 109 THR A N 1
ATOM 852 C CA . THR A 1 109 ? -26.827 -0.198 22.178 1.00 91.81 109 THR A CA 1
ATOM 853 C C . THR A 1 109 ? -26.060 -0.018 23.488 1.00 91.81 109 THR A C 1
ATOM 855 O O . THR A 1 109 ? -26.649 -0.079 24.561 1.00 91.81 109 THR A O 1
ATOM 858 N N . PHE A 1 110 ? -24.766 0.303 23.409 1.00 92.12 110 PHE A N 1
ATOM 859 C CA . PHE A 1 110 ? -23.919 0.610 24.568 1.00 92.12 110 PHE A CA 1
ATOM 860 C C . PHE A 1 110 ? -23.836 2.110 24.886 1.00 92.12 110 PHE A C 1
ATOM 862 O O . PHE A 1 110 ? -22.887 2.553 25.528 1.00 92.12 110 PHE A O 1
ATOM 869 N N . HIS A 1 111 ? -24.814 2.905 24.440 1.00 92.69 111 HIS A N 1
ATOM 870 C CA . HIS A 1 111 ? -24.916 4.349 24.690 1.00 92.69 111 HIS A CA 1
ATOM 871 C C . HIS A 1 111 ? -23.681 5.179 24.294 1.00 92.69 111 HIS A C 1
ATOM 873 O O . HIS A 1 111 ? -23.486 6.286 24.796 1.00 92.69 111 HIS A O 1
ATOM 879 N N . GLN A 1 112 ? -22.878 4.678 23.358 1.00 95.25 112 GLN A N 1
ATOM 880 C CA . GLN A 1 112 ? -21.751 5.395 22.781 1.00 95.25 112 GLN A CA 1
ATOM 881 C C . GLN A 1 112 ? -22.211 6.327 21.658 1.00 95.25 112 GLN A C 1
ATOM 883 O O . GLN A 1 112 ? -23.248 6.118 21.012 1.00 95.25 112 GLN A O 1
ATOM 888 N N . LYS A 1 113 ? -21.417 7.375 21.435 1.00 96.81 113 LYS A N 1
ATOM 889 C CA . LYS A 1 113 ? -21.585 8.339 20.336 1.00 96.81 113 LYS A CA 1
ATOM 890 C C . LYS A 1 113 ? -20.529 8.173 19.244 1.00 96.81 113 LYS A C 1
ATOM 892 O O . LYS A 1 113 ? -20.452 8.988 18.333 1.00 96.81 113 LYS A O 1
ATOM 897 N N . GLU A 1 114 ? -19.720 7.128 19.351 1.00 97.25 114 GLU A N 1
ATOM 898 C CA . GLU A 1 114 ? -18.638 6.849 18.427 1.00 97.25 114 GLU A CA 1
ATOM 899 C C . GLU A 1 114 ? -18.335 5.352 18.348 1.00 97.25 114 GLU A C 1
ATOM 901 O O . GLU A 1 114 ? -18.663 4.582 19.256 1.00 97.25 114 GLU A O 1
ATOM 906 N N . PHE A 1 115 ? -17.680 4.947 17.265 1.00 98.06 115 PHE A N 1
ATOM 907 C CA . PHE A 1 115 ? -16.970 3.673 17.181 1.00 98.06 115 PHE A CA 1
ATOM 908 C C . PHE A 1 115 ? -15.607 3.873 16.512 1.00 98.06 115 PHE A C 1
ATOM 910 O O . PHE A 1 115 ? -15.373 4.867 15.825 1.00 98.06 115 PHE A O 1
ATOM 917 N N . TYR A 1 116 ? -14.714 2.907 16.695 1.00 97.94 116 TYR A N 1
ATOM 918 C CA . TYR A 1 116 ? -13.345 2.940 16.200 1.00 97.94 116 TYR A CA 1
ATOM 919 C C . TYR A 1 116 ? -13.165 2.037 14.984 1.00 97.94 116 TYR A C 1
ATOM 921 O O . TYR A 1 116 ? -13.700 0.925 14.903 1.00 97.94 116 TYR A O 1
ATOM 929 N N . LEU A 1 117 ? -12.344 2.515 14.058 1.00 96.50 117 LEU A N 1
ATOM 930 C CA . LEU A 1 117 ? -11.845 1.775 12.913 1.00 96.50 117 LEU A CA 1
ATOM 931 C C . LEU A 1 117 ? -10.346 2.054 12.766 1.00 96.50 117 LEU A C 1
ATOM 933 O O . LEU A 1 117 ? -9.899 3.200 12.802 1.00 96.50 117 LEU A O 1
ATOM 937 N N . PHE A 1 118 ? -9.576 0.991 12.556 1.00 96.81 118 PHE A N 1
ATOM 938 C CA . PHE A 1 118 ? -8.131 1.062 12.386 1.00 96.81 118 PHE A CA 1
ATOM 939 C C . PHE A 1 118 ? -7.723 0.490 11.028 1.00 96.81 118 PHE A C 1
ATOM 941 O O . PHE A 1 118 ? -8.012 -0.663 10.716 1.00 96.81 118 PHE A O 1
ATOM 948 N N . GLU A 1 119 ? -7.049 1.321 10.242 1.00 95.38 119 GLU A N 1
ATOM 949 C CA . GLU A 1 119 ? -6.386 1.017 8.972 1.00 95.38 119 GLU A CA 1
ATOM 950 C C . GLU A 1 119 ? -5.218 2.005 8.854 1.00 95.38 119 GLU A C 1
ATOM 952 O O . GLU A 1 119 ? -5.331 3.121 9.341 1.00 95.38 119 GLU A O 1
ATOM 957 N N . ASN A 1 120 ? -4.079 1.635 8.287 1.00 96.25 120 ASN A N 1
ATOM 958 C CA . ASN A 1 120 ? -2.959 2.576 8.128 1.00 96.25 120 ASN A CA 1
ATOM 959 C C . ASN A 1 120 ? -3.268 3.625 7.046 1.00 96.25 120 ASN A C 1
ATOM 961 O O . ASN A 1 120 ? -3.977 3.352 6.074 1.00 96.25 120 ASN A O 1
ATOM 965 N N . GLY A 1 121 ? -2.682 4.813 7.167 1.00 94.75 121 GLY A N 1
ATOM 966 C CA . GLY A 1 121 ? -2.969 5.943 6.288 1.00 94.75 121 GLY A CA 1
ATOM 967 C C . GLY A 1 121 ? -2.649 5.699 4.817 1.00 94.75 121 GLY A C 1
ATOM 968 O O . GLY A 1 121 ? -3.437 6.062 3.948 1.00 94.75 121 GLY A O 1
ATOM 969 N N . VAL A 1 122 ? -1.547 5.005 4.517 1.00 93.31 122 VAL A N 1
ATOM 970 C CA . VAL A 1 122 ? -1.165 4.667 3.132 1.00 93.31 122 VAL A CA 1
ATOM 971 C C . VAL A 1 122 ? -2.250 3.826 2.454 1.00 93.31 122 VAL A C 1
ATOM 973 O O . VAL A 1 122 ? -2.620 4.086 1.308 1.00 93.31 122 VAL A O 1
ATOM 976 N N . THR A 1 123 ? -2.812 2.850 3.171 1.00 91.06 123 THR A N 1
ATOM 977 C CA . THR A 1 123 ? -3.904 2.008 2.666 1.00 91.06 123 THR A CA 1
ATOM 978 C C . THR A 1 123 ? -5.248 2.739 2.666 1.00 91.06 123 THR A C 1
ATOM 980 O O . THR A 1 123 ? -6.014 2.574 1.718 1.00 91.06 123 THR A O 1
ATOM 983 N N . SER A 1 124 ? -5.534 3.570 3.673 1.00 91.94 124 SER A N 1
ATOM 984 C CA . SER A 1 124 ? -6.779 4.348 3.750 1.00 91.94 124 SER A CA 1
ATOM 985 C C . SER A 1 124 ? -6.907 5.392 2.642 1.00 91.94 124 SER A C 1
ATOM 987 O O . SER A 1 124 ? -7.984 5.557 2.065 1.00 91.94 124 SER A O 1
ATOM 989 N N . LEU A 1 125 ? -5.816 6.098 2.339 1.00 91.12 125 LEU A N 1
ATOM 990 C CA . LEU A 1 125 ? -5.776 7.131 1.304 1.00 91.12 125 LEU A CA 1
ATOM 991 C C . LEU A 1 125 ? -5.623 6.512 -0.085 1.00 91.12 125 LEU A C 1
ATOM 993 O O . LEU A 1 125 ? -6.281 6.955 -1.024 1.00 91.12 125 LEU A O 1
ATOM 997 N N . ASN A 1 126 ? -4.809 5.454 -0.188 1.00 87.19 126 ASN A N 1
ATOM 998 C CA . ASN A 1 126 ? -4.620 4.661 -1.399 1.00 87.19 126 ASN A CA 1
ATOM 999 C C . ASN A 1 126 ? -4.296 5.531 -2.627 1.00 87.19 126 ASN A C 1
ATOM 1001 O O . ASN A 1 126 ? -4.945 5.406 -3.670 1.00 87.19 126 ASN A O 1
ATOM 1005 N N . LEU A 1 127 ? -3.321 6.438 -2.472 1.00 86.50 127 LEU A N 1
ATOM 1006 C CA . LEU A 1 127 ? -2.848 7.292 -3.563 1.00 86.50 127 LEU A CA 1
ATOM 1007 C C . LEU A 1 127 ? -2.364 6.425 -4.735 1.00 86.50 127 LEU A C 1
ATOM 1009 O O . LEU A 1 127 ? -1.821 5.328 -4.545 1.00 86.50 127 LEU A O 1
ATOM 1013 N N . PHE A 1 128 ? -2.599 6.898 -5.958 1.00 75.31 128 PHE A N 1
ATOM 1014 C CA . PHE A 1 128 ? -2.260 6.145 -7.160 1.00 75.31 128 PHE A CA 1
ATOM 1015 C C . PHE A 1 128 ? -0.744 5.917 -7.255 1.00 75.31 128 PHE A C 1
ATOM 1017 O O . PHE A 1 128 ? 0.062 6.759 -6.867 1.00 75.31 128 PHE A O 1
ATOM 1024 N N . ARG A 1 129 ? -0.349 4.743 -7.766 1.00 70.31 129 ARG A N 1
ATOM 1025 C CA . ARG A 1 129 ? 1.069 4.388 -7.994 1.00 70.31 129 ARG A CA 1
ATOM 1026 C C . ARG A 1 129 ? 1.492 4.533 -9.453 1.00 70.31 129 ARG A C 1
ATOM 1028 O O . ARG A 1 129 ? 2.676 4.595 -9.743 1.00 70.31 129 ARG A O 1
ATOM 1035 N N . ARG A 1 130 ? 0.513 4.543 -10.355 1.00 61.81 130 ARG A N 1
ATOM 1036 C CA . ARG A 1 130 ? 0.650 4.720 -11.799 1.00 61.81 130 ARG A CA 1
ATOM 1037 C C . ARG A 1 130 ? -0.601 5.419 -12.325 1.00 61.81 130 ARG A C 1
ATOM 1039 O O . ARG A 1 130 ? -1.679 5.238 -11.755 1.00 61.81 130 ARG A O 1
ATOM 1046 N N . GLU A 1 131 ? -0.462 6.177 -13.407 1.00 52.72 131 GLU A N 1
ATOM 1047 C CA . GLU A 1 131 ? -1.574 6.896 -14.047 1.00 52.72 131 GLU A CA 1
ATOM 1048 C C . GLU A 1 131 ? -2.678 5.940 -14.543 1.00 52.72 131 GLU A C 1
ATOM 1050 O O . GLU A 1 131 ? -3.866 6.234 -14.420 1.00 52.72 131 GLU A O 1
ATOM 1055 N N . ASP A 1 132 ? -2.316 4.728 -14.986 1.00 46.00 132 ASP A N 1
ATOM 1056 C CA . ASP A 1 132 ? -3.263 3.677 -15.402 1.00 46.00 132 ASP A CA 1
ATOM 1057 C C . ASP A 1 132 ? -4.129 3.129 -14.244 1.00 46.00 132 ASP A C 1
ATOM 1059 O O . ASP A 1 132 ? -5.190 2.535 -14.473 1.00 46.00 132 ASP A O 1
ATOM 1063 N N . LEU A 1 133 ? -3.728 3.374 -12.991 1.00 51.22 133 LEU A N 1
ATOM 1064 C CA . LEU A 1 133 ? -4.455 2.992 -11.779 1.00 51.22 133 LEU A CA 1
ATOM 1065 C C . LEU A 1 133 ? -5.428 4.076 -11.277 1.00 51.22 133 LEU A C 1
ATOM 1067 O O . LEU A 1 133 ? -6.121 3.829 -10.287 1.00 51.22 133 LEU A O 1
ATOM 1071 N N . MET A 1 134 ? -5.555 5.227 -11.959 1.00 46.97 134 MET A N 1
ATOM 1072 C CA . MET A 1 134 ? -6.536 6.278 -11.617 1.00 46.97 134 MET A CA 1
ATOM 1073 C C . MET A 1 134 ? -8.003 5.801 -11.694 1.00 46.97 134 MET A C 1
ATOM 1075 O O . MET A 1 134 ? -8.900 6.421 -11.121 1.00 46.97 134 MET A O 1
ATOM 1079 N N . ASN A 1 135 ? -8.282 4.672 -12.354 1.00 39.09 135 ASN A N 1
ATOM 1080 C CA . ASN A 1 135 ? -9.643 4.168 -12.542 1.00 39.09 135 ASN A CA 1
ATOM 1081 C C . ASN A 1 135 ? -10.136 3.266 -11.388 1.00 39.09 135 ASN A C 1
ATOM 1083 O O . ASN A 1 135 ? -9.699 2.125 -11.275 1.00 39.09 135 ASN A O 1
ATOM 1087 N N . SER A 1 136 ? -11.108 3.771 -10.603 1.00 42.50 136 SER A N 1
ATOM 1088 C CA . SER A 1 136 ? -12.224 3.156 -9.815 1.00 42.50 136 SER A CA 1
ATOM 1089 C C . SER A 1 136 ? -12.135 1.753 -9.159 1.00 42.50 136 SER A C 1
ATOM 1091 O O . SER A 1 136 ? -13.120 1.291 -8.570 1.00 42.50 136 SER A O 1
ATOM 1093 N N . ARG A 1 137 ? -11.010 1.036 -9.229 1.00 46.62 137 ARG A N 1
ATOM 1094 C CA . ARG A 1 137 ? -10.854 -0.338 -8.713 1.00 46.62 137 ARG A CA 1
ATOM 1095 C C . ARG A 1 137 ? -10.173 -0.406 -7.350 1.00 46.62 137 ARG A C 1
ATOM 1097 O O . ARG A 1 137 ? -10.213 -1.454 -6.710 1.00 46.62 137 ARG A O 1
ATOM 1104 N N . ALA A 1 138 ? -9.579 0.691 -6.893 1.00 56.69 138 ALA A N 1
ATOM 1105 C CA . ALA A 1 138 ? -8.988 0.786 -5.568 1.00 56.69 138 ALA A CA 1
ATOM 1106 C C . ALA A 1 138 ? -10.090 1.083 -4.533 1.00 56.69 138 ALA A C 1
ATOM 1108 O O . ALA A 1 138 ? -10.799 2.084 -4.632 1.00 56.69 138 ALA A O 1
ATOM 1109 N N . SER A 1 139 ? -10.279 0.197 -3.551 1.00 64.06 139 SER A N 1
ATOM 1110 C CA . SER A 1 139 ? -11.284 0.384 -2.501 1.00 64.06 139 SER A CA 1
ATOM 1111 C C . SER A 1 139 ? -10.909 1.566 -1.602 1.00 64.06 139 SER A C 1
ATOM 1113 O O . SER A 1 139 ? -9.868 1.533 -0.953 1.00 64.06 139 SER A O 1
ATOM 1115 N N . ARG A 1 140 ? -11.770 2.588 -1.540 1.00 79.06 140 ARG A N 1
ATOM 1116 C CA . ARG A 1 140 ? -11.662 3.768 -0.658 1.00 79.06 140 ARG A CA 1
ATOM 1117 C C . ARG A 1 140 ? -12.537 3.608 0.595 1.00 79.06 140 ARG A C 1
ATOM 1119 O O . ARG A 1 140 ? -13.270 4.513 0.984 1.00 79.06 140 ARG A O 1
ATOM 1126 N N . THR A 1 141 ? -12.532 2.416 1.193 1.00 84.75 141 THR A N 1
ATOM 1127 C CA . THR A 1 141 ? -13.465 2.026 2.271 1.00 84.75 141 THR A CA 1
ATOM 1128 C C . THR A 1 141 ? -13.256 2.796 3.569 1.00 84.75 141 THR A C 1
ATOM 1130 O O . THR A 1 141 ? -14.224 3.050 4.276 1.00 84.75 141 THR A O 1
ATOM 1133 N N . THR A 1 142 ? -12.015 3.181 3.859 1.00 91.94 142 THR A N 1
ATOM 1134 C CA . THR A 1 142 ? -11.608 3.949 5.049 1.00 91.94 142 THR A CA 1
ATOM 1135 C C . THR A 1 142 ? -11.088 5.340 4.680 1.00 91.94 142 THR A C 1
ATOM 1137 O O . THR A 1 142 ? -10.510 6.037 5.509 1.00 91.94 142 THR A O 1
ATOM 1140 N N . HIS A 1 143 ? -11.313 5.761 3.432 1.00 92.88 143 HIS A N 1
ATOM 1141 C CA . HIS A 1 143 ? -10.919 7.074 2.938 1.00 92.88 143 HIS A CA 1
ATOM 1142 C C . HIS A 1 143 ? -11.662 8.183 3.705 1.00 92.88 143 HIS A C 1
ATOM 1144 O O . HIS A 1 143 ? -12.859 8.015 3.973 1.00 92.88 143 HIS A O 1
ATOM 1150 N N . PRO A 1 144 ? -11.026 9.336 3.996 1.00 93.25 144 PRO A N 1
ATOM 1151 C CA . PRO A 1 144 ? -11.634 10.413 4.783 1.00 93.25 144 PRO A CA 1
ATOM 1152 C C . PRO A 1 144 ? -13.011 10.857 4.277 1.00 93.25 144 PRO A C 1
ATOM 1154 O O . PRO A 1 144 ? -13.954 10.956 5.055 1.00 93.25 144 PRO A O 1
ATOM 1157 N N . GLN A 1 145 ? -13.169 11.007 2.958 1.00 92.69 145 GLN A N 1
ATOM 1158 C CA . GLN A 1 145 ? -14.466 11.314 2.341 1.00 92.69 145 GLN A CA 1
ATOM 1159 C C . GLN A 1 145 ? -15.545 10.263 2.645 1.00 92.69 145 GLN A C 1
ATOM 1161 O O . GLN A 1 145 ? -16.684 10.617 2.944 1.00 92.69 145 GLN A O 1
ATOM 1166 N N . THR A 1 146 ? -15.202 8.975 2.564 1.00 92.50 146 THR A N 1
ATOM 1167 C CA . THR A 1 146 ? -16.140 7.875 2.828 1.00 92.50 146 THR A CA 1
ATOM 1168 C C . THR A 1 146 ? -16.578 7.902 4.285 1.00 92.50 146 THR A C 1
ATOM 1170 O O . THR A 1 146 ? -17.773 7.862 4.568 1.00 92.50 146 THR A O 1
ATOM 1173 N N . LEU A 1 147 ? -15.623 8.023 5.212 1.00 94.69 147 LEU A N 1
ATOM 1174 C CA . LEU A 1 147 ? -15.914 8.071 6.644 1.00 94.69 147 LEU A CA 1
ATOM 1175 C C . LEU A 1 147 ? -16.736 9.307 7.014 1.00 94.69 147 LEU A C 1
ATOM 1177 O O . LEU A 1 147 ? -17.689 9.184 7.777 1.00 94.69 147 LEU A O 1
ATOM 1181 N N . PHE A 1 148 ? -16.441 10.466 6.422 1.00 94.88 148 PHE A N 1
ATOM 1182 C CA . PHE A 1 148 ? -17.234 11.678 6.616 1.00 94.88 148 PHE A CA 1
ATOM 1183 C C . PHE A 1 148 ? -18.690 11.483 6.190 1.00 94.88 148 PHE A C 1
ATOM 1185 O O . PHE A 1 148 ? -19.602 11.768 6.960 1.00 94.88 148 PHE A O 1
ATOM 1192 N N . LYS A 1 149 ? -18.922 10.915 5.001 1.00 94.94 149 LYS A N 1
ATOM 1193 C CA . LYS A 1 149 ? -20.280 10.644 4.504 1.00 94.94 149 LYS A CA 1
ATOM 1194 C C . LYS A 1 149 ? -21.036 9.642 5.381 1.00 94.94 149 LYS A C 1
ATOM 1196 O O . LYS A 1 149 ? -22.239 9.792 5.581 1.00 94.94 149 LYS A O 1
ATOM 1201 N N . LEU A 1 150 ? -20.339 8.651 5.937 1.00 96.50 150 LEU A N 1
ATOM 1202 C CA . LEU A 1 150 ? -20.913 7.732 6.922 1.00 96.50 150 LEU A CA 1
ATOM 1203 C C . LEU A 1 150 ? -21.264 8.444 8.235 1.00 96.50 150 LEU A C 1
ATOM 1205 O O . LEU A 1 150 ? -22.349 8.218 8.762 1.00 96.50 150 LEU A O 1
ATOM 1209 N N . MET A 1 151 ? -20.392 9.318 8.747 1.00 97.12 151 MET A N 1
ATOM 1210 C CA . MET A 1 151 ? -20.656 10.111 9.956 1.00 97.12 151 MET A CA 1
ATOM 1211 C C . MET A 1 151 ? -21.844 11.059 9.776 1.00 97.12 151 MET A C 1
ATOM 1213 O O . MET A 1 151 ? -22.686 11.131 10.669 1.00 97.12 151 MET A O 1
ATOM 1217 N N . GLU A 1 152 ? -21.963 11.733 8.624 1.00 97.38 152 GLU A N 1
ATOM 1218 C CA . GLU A 1 152 ? -23.140 12.550 8.291 1.00 97.38 152 GLU A CA 1
ATOM 1219 C C . GLU A 1 152 ? -24.417 11.706 8.361 1.00 97.38 152 GLU A C 1
ATOM 1221 O O . GLU A 1 152 ? -25.364 12.056 9.064 1.00 97.38 152 GLU A O 1
ATOM 1226 N N . PHE A 1 153 ? -24.420 10.552 7.690 1.00 98.06 153 PHE A N 1
ATOM 1227 C CA . PHE A 1 153 ? -25.562 9.645 7.689 1.00 98.06 153 PHE A CA 1
ATOM 1228 C C . PHE A 1 153 ? -25.917 9.149 9.100 1.00 98.06 153 PHE A C 1
ATOM 1230 O O . PHE A 1 153 ? -27.072 9.236 9.514 1.00 98.06 153 PHE A O 1
ATOM 1237 N N . PHE A 1 154 ? -24.941 8.668 9.872 1.00 98.38 154 PHE A N 1
ATOM 1238 C CA . PHE A 1 154 ? -25.185 8.167 11.227 1.00 98.38 154 PHE A CA 1
ATOM 1239 C C . PHE A 1 154 ? -25.623 9.263 12.195 1.00 98.38 154 PHE A C 1
ATOM 1241 O O . PHE A 1 154 ? -26.462 8.999 13.054 1.00 98.38 154 PHE A O 1
ATOM 1248 N N . SER A 1 155 ? -25.124 10.488 12.034 1.00 98.31 155 SER A N 1
ATOM 1249 C CA . SER A 1 155 ? -25.551 11.628 12.848 1.00 98.31 155 SER A CA 1
ATOM 1250 C C . SER A 1 155 ? -27.013 11.991 12.586 1.00 98.31 155 SER A C 1
ATOM 1252 O O . SER A 1 155 ? -27.769 12.218 13.531 1.00 98.31 155 SER A O 1
ATOM 1254 N N . LEU A 1 156 ? -27.439 11.970 11.316 1.00 98.25 156 LEU A N 1
ATOM 1255 C CA . LEU A 1 156 ? -28.843 12.175 10.940 1.00 98.25 156 LEU A CA 1
ATOM 1256 C C . LEU A 1 156 ? -29.752 11.103 11.549 1.00 98.25 156 LEU A C 1
ATOM 1258 O O . LEU A 1 156 ? -30.794 11.428 12.109 1.00 98.25 156 LEU A O 1
ATOM 1262 N N . VAL A 1 157 ? -29.340 9.833 11.488 1.00 98.00 157 VAL A N 1
ATOM 1263 C CA . VAL A 1 157 ? -30.099 8.716 12.075 1.00 98.00 157 VAL A CA 1
ATOM 1264 C C . VAL A 1 157 ? -30.148 8.808 13.605 1.00 98.00 157 VAL A C 1
ATOM 1266 O O . VAL A 1 157 ? -31.163 8.479 14.213 1.00 98.00 157 VAL A O 1
ATOM 1269 N N . ALA A 1 158 ? -29.060 9.240 14.245 1.00 96.94 158 ALA A N 1
ATOM 1270 C CA . ALA A 1 158 ? -28.963 9.325 15.699 1.00 96.94 158 ALA A CA 1
ATOM 1271 C C . ALA A 1 158 ? -29.656 10.561 16.300 1.00 96.94 158 ALA A C 1
ATOM 1273 O O . ALA A 1 158 ? -29.987 10.543 17.487 1.00 96.94 158 ALA A O 1
ATOM 1274 N N . GLY A 1 159 ? -29.846 11.626 15.513 1.00 97.56 159 GLY A N 1
ATOM 1275 C CA . GLY A 1 159 ? -30.340 12.925 15.984 1.00 97.56 159 GLY A CA 1
ATOM 1276 C C . GLY A 1 159 ? -29.301 13.747 16.761 1.00 97.56 159 GLY A C 1
ATOM 1277 O O . GLY A 1 159 ? -29.652 14.722 17.419 1.00 97.56 159 GLY A O 1
ATOM 1278 N N . PHE A 1 160 ? -28.026 13.353 16.723 1.00 96.69 160 PHE A N 1
ATOM 1279 C CA . PHE A 1 160 ? -26.898 14.061 17.332 1.00 96.69 160 PHE A CA 1
ATOM 1280 C C . PHE A 1 160 ? -25.600 13.708 16.591 1.00 96.69 160 PHE A C 1
ATOM 1282 O O . PHE A 1 160 ? -25.556 12.719 15.865 1.00 96.69 160 PHE A O 1
ATOM 1289 N N . GLN A 1 161 ? -24.533 14.484 16.800 1.00 97.12 161 GLN A N 1
ATOM 1290 C CA . GLN A 1 161 ? -23.224 14.225 16.189 1.00 97.12 161 GLN A CA 1
ATOM 1291 C C . GLN A 1 161 ? -22.660 12.859 16.613 1.00 97.12 161 GLN A C 1
ATOM 1293 O O . GLN A 1 161 ? -22.364 12.639 17.790 1.00 97.12 161 GLN A O 1
ATOM 1298 N N . PHE A 1 162 ? -22.510 11.959 15.643 1.00 97.81 162 PHE A N 1
ATOM 1299 C CA . PHE A 1 162 ? -21.951 10.624 15.814 1.00 97.81 162 PHE A CA 1
ATOM 1300 C C . PHE A 1 162 ? -20.635 10.499 15.040 1.00 97.81 162 PHE A C 1
ATOM 1302 O O . PHE A 1 162 ? -20.562 10.882 13.872 1.00 97.81 162 PHE A O 1
ATOM 1309 N N . GLU A 1 163 ? -19.605 9.927 15.665 1.00 97.06 163 GLU A N 1
ATOM 1310 C CA . GLU A 1 163 ? -18.248 9.916 15.110 1.00 97.06 163 GLU A CA 1
ATOM 1311 C C . GLU A 1 163 ? -17.721 8.518 14.772 1.00 97.06 163 GLU A C 1
ATOM 1313 O O . GLU A 1 163 ? -18.007 7.519 15.432 1.00 97.06 163 GLU A O 1
ATOM 1318 N N . ILE A 1 164 ? -16.888 8.453 13.735 1.00 97.44 164 ILE A N 1
ATOM 1319 C CA . ILE A 1 164 ? -16.066 7.288 13.413 1.00 97.44 164 ILE A CA 1
ATOM 1320 C C . ILE A 1 164 ? -14.618 7.676 13.688 1.00 97.44 164 ILE A C 1
ATOM 1322 O O . ILE A 1 164 ? -14.030 8.471 12.955 1.00 97.44 164 ILE A O 1
ATOM 1326 N N . LYS A 1 165 ? -14.031 7.116 14.744 1.00 96.50 165 LYS A N 1
ATOM 1327 C CA . LYS A 1 165 ? -12.648 7.395 15.135 1.00 96.50 165 LYS A CA 1
ATOM 1328 C C . LYS A 1 165 ? -11.686 6.581 14.276 1.00 96.50 165 LYS A C 1
ATOM 1330 O O . LYS A 1 165 ? -11.628 5.356 14.393 1.00 96.50 165 LYS A O 1
ATOM 1335 N N . HIS A 1 166 ? -10.920 7.270 13.431 1.00 95.25 166 HIS A N 1
ATOM 1336 C CA . HIS A 1 166 ? -9.879 6.683 12.587 1.00 95.25 166 HIS A CA 1
ATOM 1337 C C . HIS A 1 166 ? -8.500 7.269 12.934 1.00 95.25 166 HIS A C 1
ATOM 1339 O O . HIS A 1 166 ? -7.935 8.090 12.217 1.00 95.25 166 HIS A O 1
ATOM 1345 N N . ASN A 1 167 ? -7.925 6.799 14.043 1.00 93.38 167 ASN A N 1
ATOM 1346 C CA . ASN A 1 167 ? -6.693 7.366 14.613 1.00 93.38 167 ASN A CA 1
ATOM 1347 C C . ASN A 1 167 ? -5.413 6.997 13.839 1.00 93.38 167 ASN A C 1
ATOM 1349 O O . ASN A 1 167 ? -4.336 7.495 14.141 1.00 93.38 167 ASN A O 1
ATOM 1353 N N . TYR A 1 168 ? -5.504 6.081 12.873 1.00 96.62 168 TYR A N 1
ATOM 1354 C CA . TYR A 1 168 ? -4.352 5.536 12.143 1.00 96.62 168 TYR A CA 1
ATOM 1355 C C . TYR A 1 168 ? -4.182 6.148 10.743 1.00 96.62 168 TYR A C 1
ATOM 1357 O O . TYR A 1 168 ? -3.322 5.713 9.983 1.00 96.62 168 TYR A O 1
ATOM 1365 N N . VAL A 1 169 ? -4.959 7.187 10.407 1.00 94.56 169 VAL A N 1
ATOM 1366 C CA . VAL A 1 169 ? -4.902 7.856 9.093 1.00 94.56 169 VAL A CA 1
ATOM 1367 C C . VAL A 1 169 ? -3.543 8.510 8.799 1.00 94.56 169 VAL A C 1
ATOM 1369 O O . VAL A 1 169 ? -3.206 8.685 7.635 1.00 94.56 169 VAL A O 1
ATOM 1372 N N . PHE A 1 170 ? -2.748 8.803 9.834 1.00 96.38 170 PHE A N 1
ATOM 1373 C CA . PHE A 1 170 ? -1.373 9.313 9.726 1.00 96.38 170 PHE A CA 1
ATOM 1374 C C . PHE A 1 170 ? -0.310 8.290 10.161 1.00 96.38 170 PHE A C 1
ATOM 1376 O O . PHE A 1 170 ? 0.854 8.640 10.319 1.00 96.38 170 PHE A O 1
ATOM 1383 N N . LYS A 1 171 ? -0.691 7.022 10.378 1.00 97.69 171 LYS A N 1
ATOM 1384 C CA . LYS A 1 171 ? 0.248 5.945 10.719 1.00 97.69 171 LYS A CA 1
ATOM 1385 C C . LYS A 1 171 ? 0.611 5.119 9.497 1.00 97.69 171 LYS A C 1
ATOM 1387 O O . LYS A 1 171 ? -0.232 4.774 8.670 1.00 97.69 171 LYS A O 1
ATOM 1392 N N . THR A 1 172 ? 1.871 4.728 9.436 1.00 98.12 172 THR A N 1
ATOM 1393 C CA . THR A 1 172 ? 2.424 3.780 8.476 1.00 98.12 172 THR A CA 1
ATOM 1394 C C . THR A 1 172 ? 2.195 2.337 8.923 1.00 98.12 172 THR A C 1
ATOM 1396 O O . THR A 1 172 ? 1.994 2.038 10.102 1.00 98.12 172 THR A O 1
ATOM 1399 N N . LYS A 1 173 ? 2.280 1.397 7.976 1.00 97.62 173 LYS A N 1
ATOM 1400 C CA . LYS A 1 173 ? 2.162 -0.034 8.272 1.00 97.62 173 LYS A CA 1
ATOM 1401 C C . LYS A 1 173 ? 3.248 -0.546 9.227 1.00 97.62 173 LYS A C 1
ATOM 1403 O O . LYS A 1 173 ? 2.965 -1.387 10.077 1.00 97.62 173 LYS A O 1
ATOM 1408 N N . ARG A 1 174 ? 4.471 -0.012 9.140 1.00 98.19 174 ARG A N 1
ATOM 1409 C CA . ARG A 1 174 ? 5.543 -0.308 10.101 1.00 98.19 174 ARG A CA 1
ATOM 1410 C C . ARG A 1 174 ? 5.152 0.117 11.515 1.00 98.19 174 ARG A C 1
ATOM 1412 O O . ARG A 1 174 ? 5.260 -0.702 12.415 1.00 98.19 174 ARG A O 1
ATOM 1419 N N . GLU A 1 175 ? 4.657 1.338 11.710 1.00 98.50 175 GLU A N 1
ATOM 1420 C CA . GLU A 1 175 ? 4.248 1.817 13.042 1.00 98.50 175 GLU A CA 1
ATOM 1421 C C . GLU A 1 175 ? 3.101 0.980 13.623 1.00 98.50 175 GLU A C 1
ATOM 1423 O O . GLU A 1 175 ? 3.073 0.712 14.821 1.00 98.50 175 GLU A O 1
ATOM 1428 N N . VAL A 1 176 ? 2.182 0.496 12.778 1.00 98.44 176 VAL A N 1
ATOM 1429 C CA . VAL A 1 176 ? 1.162 -0.487 13.181 1.00 98.44 176 VAL A CA 1
ATOM 1430 C C . VAL A 1 176 ? 1.812 -1.766 13.722 1.00 98.44 176 VAL A C 1
ATOM 1432 O O . VAL A 1 176 ? 1.423 -2.261 14.782 1.00 98.44 176 VAL A O 1
ATOM 1435 N N . PHE A 1 177 ? 2.820 -2.303 13.030 1.00 98.56 177 PHE A N 1
ATOM 1436 C CA . PHE A 1 177 ? 3.554 -3.472 13.516 1.00 98.56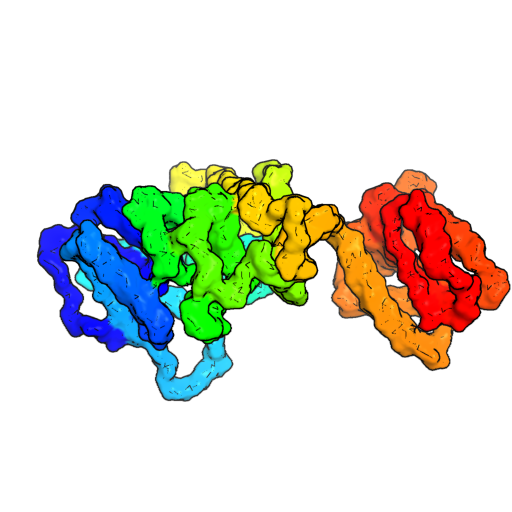 177 PHE A CA 1
ATOM 1437 C C . PHE A 1 177 ? 4.394 -3.177 14.758 1.00 98.56 177 PHE A C 1
ATOM 1439 O O . PHE A 1 177 ? 4.482 -4.050 15.611 1.00 98.56 177 PHE A O 1
ATOM 1446 N N . GLU A 1 178 ? 4.947 -1.976 14.921 1.00 98.25 178 GLU A N 1
ATOM 1447 C CA . GLU A 1 178 ? 5.662 -1.571 16.140 1.00 98.25 178 GLU A CA 1
ATOM 1448 C C . GLU A 1 178 ? 4.730 -1.535 17.359 1.00 98.25 178 GLU A C 1
ATOM 1450 O O . GLU A 1 178 ? 5.119 -1.985 18.439 1.00 98.25 178 GLU A O 1
ATOM 1455 N N . VAL A 1 179 ? 3.476 -1.095 17.190 1.00 98.06 179 VAL A N 1
ATOM 1456 C CA . VAL A 1 179 ? 2.455 -1.187 18.248 1.00 98.06 179 VAL A CA 1
ATOM 1457 C C . VAL A 1 179 ? 2.232 -2.644 18.650 1.00 98.06 179 VAL A C 1
ATOM 1459 O O . VAL A 1 179 ? 2.233 -2.951 19.842 1.00 98.06 179 VAL A O 1
ATOM 1462 N N . ILE A 1 180 ? 2.084 -3.566 17.694 1.00 98.38 180 ILE A N 1
ATOM 1463 C CA . ILE A 1 180 ? 1.932 -4.992 18.024 1.00 98.38 180 ILE A CA 1
ATOM 1464 C C . ILE A 1 180 ? 3.220 -5.526 18.657 1.00 98.38 180 ILE A C 1
ATOM 1466 O O . ILE A 1 180 ? 3.156 -6.160 19.702 1.00 98.38 180 ILE A O 1
ATOM 1470 N N . GLY A 1 181 ? 4.382 -5.226 18.080 1.00 97.88 181 GLY A N 1
ATOM 1471 C CA . GLY A 1 181 ? 5.686 -5.718 18.515 1.00 97.88 181 GLY A CA 1
ATOM 1472 C C . GLY A 1 181 ? 6.048 -5.309 19.941 1.00 97.88 181 GLY A C 1
ATOM 1473 O O . GLY A 1 181 ? 6.595 -6.110 20.690 1.00 97.88 181 GLY A O 1
ATOM 1474 N N . LYS A 1 182 ? 5.677 -4.091 20.356 1.00 97.19 182 LYS A N 1
ATOM 1475 C CA . LYS A 1 182 ? 5.880 -3.609 21.730 1.00 97.19 182 LYS A CA 1
ATOM 1476 C C . LYS A 1 182 ? 4.987 -4.321 22.749 1.00 97.19 182 LYS A C 1
ATOM 1478 O O . LYS A 1 182 ? 5.353 -4.424 23.915 1.00 97.19 182 LYS A O 1
ATOM 1483 N N . ASN A 1 183 ? 3.797 -4.750 22.334 1.00 96.06 183 ASN A N 1
ATOM 1484 C CA . ASN A 1 183 ? 2.763 -5.209 23.257 1.00 96.06 183 ASN A CA 1
ATOM 1485 C C . ASN A 1 183 ? 2.598 -6.730 23.269 1.00 96.06 183 ASN A C 1
ATOM 1487 O O . ASN A 1 183 ? 2.445 -7.299 24.345 1.00 96.06 183 ASN A O 1
ATOM 1491 N N . SER A 1 184 ? 2.571 -7.364 22.100 1.00 96.62 184 SER A N 1
ATOM 1492 C CA . SER A 1 184 ? 2.284 -8.785 21.874 1.00 96.62 184 SER A CA 1
ATOM 1493 C C . SER A 1 184 ? 2.817 -9.229 20.493 1.00 96.62 184 SER A C 1
ATOM 1495 O O . SER A 1 184 ? 2.024 -9.492 19.579 1.00 96.62 184 SER A O 1
ATOM 1497 N N . PRO A 1 185 ? 4.151 -9.271 20.294 1.00 97.19 185 PRO A N 1
ATOM 1498 C CA . PRO A 1 185 ? 4.762 -9.608 19.005 1.00 97.19 185 PRO A CA 1
ATOM 1499 C C . PRO A 1 185 ? 4.344 -10.994 18.488 1.00 97.19 185 PRO A C 1
ATOM 1501 O O . PRO A 1 185 ? 4.154 -11.177 17.286 1.00 97.19 185 PRO A O 1
ATOM 1504 N N . GLU A 1 186 ? 4.092 -11.949 19.386 1.00 96.00 186 GLU A N 1
ATOM 1505 C CA . GLU A 1 186 ? 3.636 -13.304 19.066 1.00 96.00 186 GLU A CA 1
ATOM 1506 C C . GLU A 1 186 ? 2.341 -13.332 18.237 1.00 96.00 186 GLU A C 1
ATOM 1508 O O . GLU A 1 186 ? 2.120 -14.250 17.442 1.00 96.00 186 GLU A O 1
ATOM 1513 N N . LEU A 1 187 ? 1.497 -12.301 18.371 1.00 97.06 187 LEU A N 1
ATOM 1514 C CA . LEU A 1 187 ? 0.221 -12.209 17.666 1.00 97.06 187 LEU A CA 1
ATOM 1515 C C . LEU A 1 187 ? 0.362 -11.767 16.208 1.00 97.06 187 LEU A C 1
ATOM 1517 O O . LEU A 1 187 ? -0.594 -11.930 15.448 1.00 97.06 187 LEU A O 1
ATOM 1521 N N . ILE A 1 188 ? 1.527 -11.266 15.776 1.00 97.50 188 ILE A N 1
ATOM 1522 C CA . ILE A 1 188 ? 1.765 -10.867 14.378 1.00 97.50 188 ILE A CA 1
ATOM 1523 C C . ILE A 1 188 ? 1.453 -12.035 13.436 1.00 97.50 188 ILE A C 1
ATOM 1525 O O . ILE A 1 188 ? 0.683 -11.857 12.486 1.00 97.50 188 ILE A O 1
ATOM 1529 N N . SER A 1 189 ? 1.952 -13.233 13.750 1.00 95.44 189 SER A N 1
ATOM 1530 C CA . SER A 1 189 ? 1.733 -14.470 12.982 1.00 95.44 189 SER A CA 1
ATOM 1531 C C . SER A 1 189 ? 0.255 -14.854 12.830 1.00 95.44 189 SER A C 1
ATOM 1533 O O . SER A 1 189 ? -0.137 -15.490 11.852 1.00 95.44 189 SER A O 1
ATOM 1535 N N . SER A 1 190 ? -0.580 -14.435 13.784 1.00 94.50 190 SER A N 1
ATOM 1536 C CA . SER A 1 190 ? -2.008 -14.755 13.838 1.00 94.50 190 SER A CA 1
ATOM 1537 C C . SER A 1 190 ? -2.879 -13.754 13.078 1.00 94.50 190 SER A C 1
ATOM 1539 O O . SER A 1 190 ? -4.049 -14.037 12.833 1.00 94.50 190 SER A O 1
ATOM 1541 N N . THR A 1 191 ? -2.341 -12.595 12.692 1.00 96.06 191 THR A N 1
ATOM 1542 C CA . THR A 1 191 ? -3.081 -11.581 11.924 1.00 96.06 191 THR A CA 1
ATOM 1543 C C . THR A 1 191 ? -3.054 -11.863 10.427 1.00 96.06 191 THR A C 1
ATOM 1545 O O . THR A 1 191 ? -2.067 -12.382 9.910 1.00 96.06 191 THR A O 1
ATOM 1548 N N . VAL A 1 192 ? -4.104 -11.459 9.706 1.00 94.00 192 VAL A N 1
ATOM 1549 C CA . VAL A 1 192 ? -4.186 -11.617 8.244 1.00 94.00 192 VAL A CA 1
ATOM 1550 C C . VAL A 1 192 ? -4.388 -10.269 7.561 1.00 94.00 192 VAL A C 1
ATOM 1552 O O . VAL A 1 192 ? -5.438 -9.649 7.697 1.00 94.00 192 VAL A O 1
ATOM 1555 N N . SER A 1 193 ? -3.394 -9.832 6.784 1.00 92.31 193 SER A N 1
ATOM 1556 C CA . SER A 1 193 ? -3.473 -8.598 5.976 1.00 92.31 193 SER A CA 1
ATOM 1557 C C . SER A 1 193 ? -3.868 -8.868 4.516 1.00 92.31 193 SER A C 1
ATOM 1559 O O . SER A 1 193 ? -4.091 -7.946 3.736 1.00 92.31 193 SER A O 1
ATOM 1561 N N . CYS A 1 194 ? -3.914 -10.134 4.096 1.00 91.31 194 CYS A N 1
ATOM 1562 C CA . CYS A 1 194 ? -4.055 -10.500 2.691 1.00 91.31 194 CYS A CA 1
ATOM 1563 C C . CYS A 1 194 ? -5.456 -10.202 2.124 1.00 91.31 194 CYS A C 1
ATOM 1565 O O . CYS A 1 194 ? -6.453 -10.748 2.588 1.00 91.31 194 CYS A O 1
ATOM 1567 N N . THR A 1 195 ? -5.532 -9.451 1.020 1.00 85.75 195 THR A N 1
ATOM 1568 C CA . THR A 1 195 ? -6.799 -9.201 0.293 1.00 85.75 195 THR A CA 1
ATOM 1569 C C . THR A 1 195 ? -7.245 -10.370 -0.584 1.00 85.75 195 THR A C 1
ATOM 1571 O O . THR A 1 195 ? -8.363 -10.382 -1.094 1.00 85.75 195 THR A O 1
ATOM 1574 N N . LYS A 1 196 ? -6.370 -11.364 -0.765 1.00 82.88 196 LYS A N 1
ATOM 1575 C CA . LYS A 1 196 ? -6.602 -12.589 -1.539 1.00 82.88 196 LYS A CA 1
ATOM 1576 C C . LYS A 1 196 ? -6.513 -13.842 -0.663 1.00 82.88 196 LYS A C 1
ATOM 1578 O O . LYS A 1 196 ? -6.199 -14.910 -1.173 1.00 82.88 196 LYS A O 1
ATOM 1583 N N . ALA A 1 197 ? -6.786 -13.721 0.639 1.00 76.94 197 ALA A N 1
ATOM 1584 C CA . ALA A 1 197 ? -6.684 -14.830 1.593 1.00 76.94 197 ALA A CA 1
ATOM 1585 C C . ALA A 1 197 ? -7.549 -16.044 1.204 1.00 76.94 197 ALA A C 1
ATOM 1587 O O . ALA A 1 197 ? -7.184 -17.174 1.478 1.00 76.94 197 ALA A O 1
ATOM 1588 N N . SER A 1 198 ? -8.675 -15.842 0.513 1.00 69.88 198 SER A N 1
ATOM 1589 C CA . SER A 1 198 ? -9.509 -16.945 0.010 1.00 69.88 198 SER A CA 1
ATOM 1590 C C . SER A 1 198 ? -8.859 -17.767 -1.108 1.00 69.88 198 SER A C 1
ATOM 1592 O O . SER A 1 198 ? -9.370 -18.827 -1.448 1.00 69.88 198 SER A O 1
ATOM 1594 N N . PHE A 1 199 ? -7.785 -17.260 -1.715 1.00 69.06 199 PHE A N 1
ATOM 1595 C CA . PHE A 1 199 ? -7.046 -17.922 -2.787 1.00 69.06 199 PHE A CA 1
ATOM 1596 C C . PHE A 1 199 ? -5.752 -18.574 -2.292 1.00 69.06 199 PHE A C 1
ATOM 1598 O O . PHE A 1 199 ? -4.997 -19.071 -3.129 1.00 69.06 199 PHE A O 1
ATOM 1605 N N . SER A 1 200 ? -5.471 -18.541 -0.980 1.00 73.44 200 SER A N 1
ATOM 1606 C CA . SER A 1 200 ? -4.275 -19.195 -0.461 1.00 73.44 200 SER A CA 1
ATOM 1607 C C . SER A 1 200 ? -4.418 -20.719 -0.439 1.00 73.44 200 SER A C 1
ATOM 1609 O O . SER A 1 200 ? -5.524 -21.252 -0.313 1.00 73.44 200 SER A O 1
ATOM 1611 N N . LYS A 1 201 ? -3.307 -21.436 -0.620 1.00 72.44 201 LYS A N 1
ATOM 1612 C CA . LYS A 1 201 ? -3.258 -22.898 -0.706 1.00 72.44 201 LYS A CA 1
ATOM 1613 C C . LYS A 1 201 ? -2.772 -23.511 0.608 1.00 72.44 201 LYS A C 1
ATOM 1615 O O . LYS A 1 201 ? -1.968 -22.951 1.345 1.00 72.44 201 LYS A O 1
ATOM 1620 N N . GLY A 1 202 ? -3.248 -24.724 0.887 1.00 79.12 202 GLY A N 1
ATOM 1621 C CA . GLY A 1 202 ? -2.798 -25.507 2.037 1.00 79.12 202 GLY A CA 1
ATOM 1622 C C . GLY A 1 202 ? -3.011 -24.781 3.368 1.00 79.12 202 GLY A C 1
ATOM 1623 O O . GLY A 1 202 ? -4.138 -24.434 3.718 1.00 79.12 202 GLY A O 1
ATOM 1624 N N . ILE A 1 203 ? -1.924 -24.597 4.120 1.00 81.69 203 ILE A N 1
ATOM 1625 C CA . ILE A 1 203 ? -1.936 -23.973 5.451 1.00 81.69 203 ILE A CA 1
ATOM 1626 C C . ILE A 1 203 ? -1.611 -22.472 5.431 1.00 81.69 203 ILE A C 1
ATOM 1628 O O . ILE A 1 203 ? -1.692 -21.831 6.479 1.00 81.69 203 ILE A O 1
ATOM 1632 N N . ALA A 1 204 ? -1.246 -21.911 4.273 1.00 89.31 204 ALA A N 1
ATOM 1633 C CA . ALA A 1 204 ? -0.861 -20.512 4.171 1.00 89.31 204 ALA A CA 1
ATOM 1634 C C . ALA A 1 204 ? -2.057 -19.590 4.430 1.00 89.31 204 ALA A C 1
ATOM 1636 O O . ALA A 1 204 ? -3.173 -19.807 3.946 1.00 89.31 204 ALA A O 1
ATOM 1637 N N . THR A 1 205 ? -1.811 -18.513 5.168 1.00 90.75 205 THR A N 1
ATOM 1638 C CA . THR A 1 205 ? -2.815 -17.483 5.471 1.00 90.75 205 THR A CA 1
ATOM 1639 C C . THR A 1 205 ? -2.716 -16.286 4.526 1.00 90.75 205 THR A C 1
ATOM 1641 O O . THR A 1 205 ? -3.653 -15.492 4.414 1.00 90.75 205 THR A O 1
ATOM 1644 N N . HIS A 1 206 ? -1.592 -16.159 3.820 1.00 94.38 206 HIS A N 1
ATOM 1645 C CA . HIS A 1 206 ? -1.292 -15.059 2.919 1.00 94.38 206 HIS A CA 1
ATOM 1646 C C . HIS A 1 206 ? -0.897 -15.578 1.537 1.00 94.38 206 HIS A C 1
ATOM 1648 O O . HIS A 1 206 ? -0.083 -16.482 1.401 1.00 94.38 206 HIS A O 1
ATOM 1654 N N . CYS A 1 207 ? -1.395 -14.933 0.480 1.00 93.50 207 CYS A N 1
ATOM 1655 C CA . CYS A 1 207 ? -0.976 -15.288 -0.879 1.00 93.50 207 CYS A CA 1
ATOM 1656 C C . CYS A 1 207 ? 0.467 -14.865 -1.203 1.00 93.50 207 CYS A C 1
ATOM 1658 O O . CYS A 1 207 ? 0.986 -15.280 -2.228 1.00 93.50 207 CYS A O 1
ATOM 1660 N N . GLY A 1 208 ? 1.066 -13.948 -0.430 1.00 93.00 208 GLY A N 1
ATOM 1661 C CA . GLY A 1 208 ? 2.406 -13.394 -0.680 1.00 93.00 208 GLY A CA 1
ATOM 1662 C C . GLY A 1 208 ? 2.534 -12.427 -1.861 1.00 93.00 208 GLY A C 1
ATOM 1663 O O . GLY A 1 208 ? 3.503 -11.685 -1.948 1.00 93.00 208 GLY A O 1
ATOM 1664 N N . ARG A 1 209 ? 1.530 -12.370 -2.744 1.00 91.38 209 ARG A N 1
ATOM 1665 C CA . ARG A 1 209 ? 1.604 -11.641 -4.023 1.00 91.38 209 ARG A CA 1
ATOM 1666 C C . ARG A 1 209 ? 0.852 -10.315 -4.064 1.00 91.38 209 ARG A C 1
ATOM 1668 O O . ARG A 1 209 ? 1.131 -9.471 -4.907 1.00 91.38 209 ARG A O 1
ATOM 1675 N N . CYS A 1 210 ? -0.173 -10.150 -3.229 1.00 90.06 210 CYS A N 1
ATOM 1676 C CA . CYS A 1 210 ? -0.963 -8.918 -3.212 1.00 90.06 210 CYS A CA 1
ATOM 1677 C C . CYS A 1 210 ? -0.189 -7.780 -2.536 1.00 90.06 210 CYS A C 1
ATOM 1679 O O . CYS A 1 210 ? 0.636 -8.040 -1.662 1.00 90.06 210 CYS A O 1
ATOM 1681 N N . PHE A 1 211 ? -0.510 -6.529 -2.878 1.00 90.12 211 PHE A N 1
ATOM 1682 C CA . PHE A 1 211 ? 0.152 -5.350 -2.307 1.00 90.12 211 PHE A CA 1
ATOM 1683 C C . PHE A 1 211 ? 0.203 -5.379 -0.770 1.00 90.12 211 PHE A C 1
ATOM 1685 O O . PHE A 1 211 ? 1.265 -5.190 -0.197 1.00 90.12 211 PHE A O 1
ATOM 1692 N N . GLN A 1 212 ? -0.904 -5.729 -0.105 1.00 91.81 212 GLN A N 1
ATOM 1693 C CA . GLN A 1 212 ? -0.964 -5.811 1.361 1.00 91.81 212 GLN A CA 1
ATOM 1694 C C . GLN A 1 212 ? -0.046 -6.895 1.959 1.00 91.81 212 GLN A C 1
ATOM 1696 O O . GLN A 1 212 ? 0.388 -6.766 3.099 1.00 91.81 212 GLN A O 1
ATOM 1701 N N . CYS A 1 213 ? 0.268 -7.964 1.213 1.00 95.19 213 CYS A N 1
ATOM 1702 C CA . CYS A 1 213 ? 1.273 -8.948 1.630 1.00 95.19 213 CYS A CA 1
ATOM 1703 C C . CYS A 1 213 ? 2.690 -8.401 1.451 1.00 95.19 213 CYS A C 1
ATOM 1705 O O . CYS A 1 213 ? 3.510 -8.572 2.344 1.00 95.19 213 CYS A O 1
ATOM 1707 N N . ILE A 1 214 ? 2.968 -7.745 0.321 1.00 95.31 214 ILE A N 1
ATOM 1708 C CA . ILE A 1 214 ? 4.286 -7.164 0.029 1.00 95.31 214 ILE A CA 1
ATOM 1709 C C . ILE A 1 214 ? 4.619 -6.080 1.061 1.00 95.31 214 ILE A C 1
ATOM 1711 O O . ILE A 1 214 ? 5.667 -6.145 1.698 1.00 95.31 214 ILE A O 1
ATOM 1715 N N . ASP A 1 215 ? 3.700 -5.139 1.284 1.00 96.19 215 ASP A N 1
ATOM 1716 C CA . ASP A 1 215 ? 3.856 -4.073 2.276 1.00 96.19 215 ASP A CA 1
ATOM 1717 C C . ASP A 1 215 ? 4.010 -4.635 3.698 1.00 96.19 215 ASP A C 1
ATOM 1719 O O . ASP A 1 215 ? 4.896 -4.220 4.441 1.00 96.19 215 ASP A O 1
ATOM 1723 N N . ARG A 1 216 ? 3.234 -5.668 4.060 1.00 97.25 216 ARG A N 1
ATOM 1724 C CA . ARG A 1 216 ? 3.413 -6.385 5.330 1.00 97.25 216 ARG A CA 1
ATOM 1725 C C . ARG A 1 216 ? 4.831 -6.939 5.487 1.00 97.25 216 ARG A C 1
ATOM 1727 O O . ARG A 1 216 ? 5.454 -6.642 6.500 1.00 97.25 216 ARG A O 1
ATOM 1734 N N . ARG A 1 217 ? 5.342 -7.698 4.506 1.00 97.00 217 ARG A N 1
ATOM 1735 C CA . ARG A 1 217 ? 6.691 -8.302 4.558 1.00 97.00 217 ARG A CA 1
ATOM 1736 C C . ARG A 1 217 ? 7.780 -7.246 4.707 1.00 97.00 217 ARG A C 1
ATOM 1738 O O . ARG A 1 217 ? 8.700 -7.410 5.500 1.00 97.00 217 ARG A O 1
ATOM 1745 N N . LEU A 1 218 ? 7.694 -6.162 3.938 1.00 97.19 218 LEU A N 1
ATOM 1746 C CA . LEU A 1 218 ? 8.685 -5.090 4.013 1.00 97.19 218 LEU A CA 1
ATOM 1747 C C . LEU A 1 218 ? 8.572 -4.327 5.338 1.00 97.19 218 LEU A C 1
ATOM 1749 O O . LEU A 1 218 ? 9.586 -4.054 5.978 1.00 97.19 218 LEU A O 1
ATOM 1753 N N . SER A 1 219 ? 7.355 -4.058 5.805 1.00 97.88 219 SER A N 1
ATOM 1754 C CA . SER A 1 219 ? 7.119 -3.387 7.082 1.00 97.88 219 SER A CA 1
ATOM 1755 C C . SER A 1 219 ? 7.652 -4.191 8.269 1.00 97.88 219 SER A C 1
ATOM 1757 O O . SER A 1 219 ? 8.352 -3.621 9.105 1.00 97.88 219 SER A O 1
ATOM 1759 N N . THR A 1 220 ? 7.412 -5.506 8.324 1.00 98.00 220 THR A N 1
ATOM 1760 C CA . THR A 1 220 ? 7.927 -6.363 9.407 1.00 98.00 220 THR A CA 1
ATOM 1761 C C . THR A 1 220 ? 9.453 -6.441 9.388 1.00 98.00 220 THR A C 1
ATOM 1763 O O . THR A 1 220 ? 10.064 -6.260 10.435 1.00 98.00 220 THR A O 1
ATOM 1766 N N . VAL A 1 221 ? 10.091 -6.562 8.218 1.00 97.62 221 VAL A N 1
ATOM 1767 C CA . VAL A 1 221 ? 11.566 -6.513 8.096 1.00 97.62 221 VAL A CA 1
ATOM 1768 C C . VAL A 1 221 ? 12.142 -5.148 8.510 1.00 97.62 221 VAL A C 1
ATOM 1770 O O . VAL A 1 221 ? 13.168 -5.066 9.195 1.00 97.62 221 VAL A O 1
ATOM 1773 N N . SER A 1 222 ? 11.493 -4.043 8.129 1.00 96.94 222 SER A N 1
ATOM 1774 C CA . SER A 1 222 ? 11.931 -2.698 8.541 1.00 96.94 222 SER A CA 1
ATOM 1775 C C . SER A 1 222 ? 11.826 -2.477 10.054 1.00 96.94 222 SER A C 1
ATOM 1777 O O . SER A 1 222 ? 12.645 -1.759 10.621 1.00 96.94 222 SER A O 1
ATOM 1779 N N . GLY A 1 223 ? 10.856 -3.130 10.702 1.00 96.25 223 GLY A N 1
ATOM 1780 C CA . GLY A 1 223 ? 10.632 -3.089 12.145 1.00 96.25 223 GLY A CA 1
ATOM 1781 C C . GLY A 1 223 ? 11.409 -4.139 12.945 1.00 96.25 223 GLY A C 1
ATOM 1782 O O . GLY A 1 223 ? 11.259 -4.171 14.159 1.00 96.25 223 GLY A O 1
ATOM 1783 N N . SER A 1 224 ? 12.229 -4.983 12.303 1.00 96.31 224 SER A N 1
ATOM 1784 C CA . SER A 1 224 ? 12.891 -6.138 12.943 1.00 96.31 224 SER A CA 1
ATOM 1785 C C . SER A 1 224 ? 11.909 -7.147 13.568 1.00 96.31 224 SER A C 1
ATOM 1787 O O . SER A 1 224 ? 12.164 -7.688 14.640 1.00 96.31 224 SER A O 1
ATOM 1789 N N . LEU A 1 225 ? 10.757 -7.366 12.933 1.00 96.81 225 LEU A N 1
ATOM 1790 C CA . LEU A 1 225 ? 9.673 -8.239 13.405 1.00 96.81 225 LEU A CA 1
ATOM 1791 C C . LEU A 1 225 ? 9.442 -9.444 12.482 1.00 96.81 225 LEU A C 1
ATOM 1793 O O . LEU A 1 225 ? 8.452 -10.161 12.622 1.00 96.81 225 LEU A O 1
ATOM 1797 N N . GLU A 1 226 ? 10.330 -9.680 11.516 1.00 93.88 226 GLU A N 1
ATOM 1798 C CA . GLU A 1 226 ? 10.176 -10.739 10.519 1.00 93.88 226 GLU A CA 1
ATOM 1799 C C . GLU A 1 226 ? 10.245 -12.160 11.099 1.00 93.88 226 GLU A C 1
ATOM 1801 O O . GLU A 1 226 ? 9.786 -13.096 10.448 1.00 93.88 226 GLU A O 1
ATOM 1806 N N . GLU A 1 227 ? 10.769 -12.332 12.318 1.00 94.69 227 GLU A N 1
ATOM 1807 C CA . GLU A 1 227 ? 10.716 -13.612 13.042 1.00 94.69 227 GLU A CA 1
ATOM 1808 C C . GLU A 1 227 ? 9.275 -14.007 13.414 1.00 94.69 227 GLU A C 1
ATOM 1810 O O . GLU A 1 227 ? 8.911 -15.179 13.332 1.00 94.69 227 GLU A O 1
ATOM 1815 N N . TYR A 1 228 ? 8.427 -13.022 13.733 1.00 96.69 228 TYR A N 1
ATOM 1816 C CA . TYR A 1 228 ? 7.009 -13.222 14.053 1.00 96.69 228 TYR A CA 1
ATOM 1817 C C . TYR A 1 228 ? 6.118 -13.236 12.804 1.00 96.69 228 TYR A C 1
ATOM 1819 O O . TYR A 1 228 ? 4.935 -13.565 12.878 1.00 96.69 228 TYR A O 1
ATOM 1827 N N . ASP A 1 229 ? 6.679 -12.881 11.650 1.00 95.81 229 ASP A N 1
ATOM 1828 C CA . ASP A 1 229 ? 6.033 -12.906 10.343 1.00 95.81 229 ASP A CA 1
ATOM 1829 C C . ASP A 1 229 ? 6.757 -13.899 9.426 1.00 95.81 229 ASP A C 1
ATOM 1831 O O . ASP A 1 229 ? 7.235 -13.551 8.355 1.00 95.81 229 ASP A O 1
ATOM 1835 N N . HIS A 1 230 ? 6.920 -15.141 9.868 1.00 91.19 230 HIS A N 1
ATOM 1836 C CA . HIS A 1 230 ? 7.762 -16.112 9.172 1.00 91.19 230 HIS A CA 1
ATOM 1837 C C . HIS A 1 230 ? 7.230 -16.513 7.779 1.00 91.19 230 HIS A C 1
ATOM 1839 O O . HIS A 1 230 ? 6.037 -16.435 7.478 1.00 91.19 230 HIS A O 1
ATOM 1845 N N . GLU A 1 231 ? 8.124 -17.027 6.930 1.00 90.00 231 GLU A N 1
ATOM 1846 C CA . GLU A 1 231 ? 7.833 -17.420 5.539 1.00 90.00 231 GLU A CA 1
ATOM 1847 C C . GLU A 1 231 ? 6.688 -18.430 5.398 1.00 90.00 231 GLU A C 1
ATOM 1849 O O . GLU A 1 231 ? 5.876 -18.306 4.489 1.00 90.00 231 GLU A O 1
ATOM 1854 N N . GLY A 1 232 ? 6.543 -19.363 6.349 1.00 91.06 232 GLY A N 1
ATOM 1855 C CA . GLY A 1 232 ? 5.488 -20.387 6.321 1.00 91.06 232 GLY A CA 1
ATOM 1856 C C . GLY A 1 232 ? 4.044 -19.860 6.373 1.00 91.06 232 GLY A C 1
ATOM 1857 O O . GLY A 1 232 ? 3.109 -20.641 6.225 1.00 91.06 232 GLY A O 1
ATOM 1858 N N . LEU A 1 233 ? 3.836 -18.554 6.582 1.00 92.75 233 LEU A N 1
ATOM 1859 C CA . LEU A 1 233 ? 2.515 -17.921 6.484 1.00 92.75 233 LEU A CA 1
ATOM 1860 C C . LEU A 1 233 ? 2.092 -17.650 5.032 1.00 92.75 233 LEU A C 1
ATOM 1862 O O . LEU A 1 233 ? 0.918 -17.349 4.789 1.00 92.75 233 LEU A O 1
ATOM 1866 N N . TYR A 1 234 ? 3.031 -17.721 4.087 1.00 94.62 234 TYR A N 1
ATOM 1867 C CA . TYR A 1 234 ? 2.879 -17.233 2.726 1.00 94.62 234 TYR A CA 1
ATOM 1868 C C . TYR A 1 234 ? 2.962 -18.364 1.696 1.00 94.62 234 TYR A C 1
ATOM 1870 O O . TYR A 1 234 ? 3.869 -19.184 1.733 1.00 94.62 234 TYR A O 1
ATOM 1878 N N . ASP A 1 235 ? 2.057 -18.351 0.715 1.00 94.19 235 ASP A N 1
ATOM 1879 C CA . ASP A 1 235 ? 2.162 -19.209 -0.481 1.00 94.19 235 ASP A CA 1
ATOM 1880 C C . ASP A 1 235 ? 3.276 -18.784 -1.441 1.00 94.19 235 ASP A C 1
ATOM 1882 O O . ASP A 1 235 ? 3.665 -19.540 -2.329 1.00 94.19 235 ASP A O 1
ATOM 1886 N N . PHE A 1 236 ? 3.688 -17.525 -1.337 1.00 92.69 236 PHE A N 1
ATOM 1887 C CA . PHE A 1 236 ? 4.735 -16.926 -2.142 1.00 92.69 236 PHE A CA 1
ATOM 1888 C C . PHE A 1 236 ? 5.631 -16.100 -1.228 1.00 92.69 236 PHE A C 1
ATOM 1890 O O . PHE A 1 236 ? 5.155 -15.155 -0.591 1.00 92.69 236 PHE A O 1
ATOM 1897 N N . ASP A 1 237 ? 6.914 -16.425 -1.175 1.00 92.94 237 ASP A N 1
ATOM 1898 C CA . ASP A 1 237 ? 7.881 -15.651 -0.407 1.00 92.94 237 ASP A CA 1
ATOM 1899 C C . ASP A 1 237 ? 8.536 -14.586 -1.289 1.00 92.94 237 ASP A C 1
ATOM 1901 O O . ASP A 1 237 ? 9.334 -14.883 -2.178 1.00 92.94 237 ASP A O 1
ATOM 1905 N N . LEU A 1 238 ? 8.239 -13.321 -0.981 1.00 93.69 238 LEU A N 1
ATOM 1906 C CA . LEU A 1 238 ? 8.794 -12.143 -1.648 1.00 93.69 238 LEU A CA 1
ATOM 1907 C C . LEU A 1 238 ? 10.328 -12.162 -1.766 1.00 93.69 238 LEU A C 1
ATOM 1909 O O . LEU A 1 238 ? 10.863 -11.609 -2.726 1.00 93.69 238 LEU A O 1
ATOM 1913 N N . PHE A 1 239 ? 11.034 -12.752 -0.798 1.00 92.06 239 PHE A N 1
ATOM 1914 C CA . PHE A 1 239 ? 12.497 -12.722 -0.750 1.00 92.06 239 PHE A CA 1
ATOM 1915 C C . PHE A 1 239 ? 13.157 -13.929 -1.424 1.00 92.06 239 PHE A C 1
ATOM 1917 O O . PHE A 1 239 ? 14.338 -13.856 -1.759 1.00 92.06 239 PHE A O 1
ATOM 1924 N N . ARG A 1 240 ? 12.426 -15.028 -1.637 1.00 88.44 240 ARG A N 1
ATOM 1925 C CA . ARG A 1 240 ? 13.000 -16.298 -2.116 1.00 88.44 240 ARG A CA 1
ATOM 1926 C C . ARG A 1 240 ? 12.480 -16.728 -3.478 1.00 88.44 240 ARG A C 1
ATOM 1928 O O . ARG A 1 240 ? 13.240 -17.302 -4.258 1.00 88.44 240 ARG A O 1
ATOM 1935 N N . ASP A 1 241 ? 11.219 -16.440 -3.768 1.00 91.50 241 ASP A N 1
ATOM 1936 C CA . ASP A 1 241 ? 10.569 -16.909 -4.981 1.00 91.50 241 ASP A CA 1
ATOM 1937 C C . ASP A 1 241 ? 10.840 -15.995 -6.184 1.00 91.50 241 ASP A C 1
ATOM 1939 O O . ASP A 1 241 ? 11.208 -14.822 -6.063 1.00 91.50 241 ASP A O 1
ATOM 1943 N N . SER A 1 242 ? 10.641 -16.551 -7.380 1.00 91.25 242 SER A N 1
ATOM 1944 C CA . SER A 1 242 ? 10.808 -15.830 -8.644 1.00 91.25 242 SER A CA 1
ATOM 1945 C C . SER A 1 242 ? 9.681 -14.814 -8.881 1.00 91.25 242 SER A C 1
ATOM 1947 O O . SER A 1 242 ? 8.495 -15.114 -8.701 1.00 91.25 242 SER A O 1
ATOM 1949 N N . LEU A 1 243 ? 10.048 -13.595 -9.283 1.00 90.38 243 LEU A N 1
ATOM 1950 C CA . LEU A 1 243 ? 9.123 -12.517 -9.620 1.00 90.38 243 LEU A CA 1
ATOM 1951 C C . LEU A 1 243 ? 8.851 -12.508 -11.128 1.00 90.38 243 LEU A C 1
ATOM 1953 O O . LEU A 1 243 ? 9.623 -11.944 -11.901 1.00 90.38 243 LEU A O 1
ATOM 1957 N N . ASP A 1 244 ? 7.691 -13.033 -11.524 1.00 85.44 244 ASP A N 1
ATOM 1958 C CA . ASP A 1 244 ? 7.248 -13.057 -12.922 1.00 85.44 244 ASP A CA 1
ATOM 1959 C C . ASP A 1 244 ? 5.907 -12.340 -13.132 1.00 85.44 244 ASP A C 1
ATOM 1961 O O . ASP A 1 244 ? 5.066 -12.235 -12.235 1.00 85.44 244 ASP A O 1
ATOM 1965 N N . GLY A 1 245 ? 5.676 -11.848 -14.351 1.00 85.38 245 GLY A N 1
ATOM 1966 C CA . GLY A 1 245 ? 4.404 -11.243 -14.751 1.00 85.38 245 GLY A CA 1
ATOM 1967 C C . GLY A 1 245 ? 3.955 -10.088 -13.844 1.00 85.38 245 GLY A C 1
ATOM 1968 O O . GLY A 1 245 ? 4.744 -9.230 -13.452 1.00 85.38 245 GLY A O 1
ATOM 1969 N N . GLY A 1 246 ? 2.664 -10.065 -13.497 1.00 81.88 246 GLY A N 1
ATOM 1970 C CA . GLY A 1 246 ? 2.051 -8.934 -12.791 1.00 81.88 246 GLY A CA 1
ATOM 1971 C C . GLY A 1 246 ? 2.614 -8.649 -11.392 1.00 81.88 246 GLY A C 1
ATOM 1972 O O . GLY A 1 246 ? 2.565 -7.499 -10.955 1.00 81.88 246 GLY A O 1
ATOM 1973 N N . ILE A 1 247 ? 3.173 -9.647 -10.690 1.00 87.00 247 ILE A N 1
ATOM 1974 C CA . ILE A 1 247 ? 3.821 -9.393 -9.393 1.00 87.00 247 ILE A CA 1
ATOM 1975 C C . ILE A 1 247 ? 5.144 -8.647 -9.568 1.00 87.00 247 ILE A C 1
ATOM 1977 O O . ILE A 1 247 ? 5.397 -7.713 -8.810 1.00 87.00 247 ILE A O 1
ATOM 1981 N N . LYS A 1 248 ? 5.942 -8.993 -10.590 1.00 88.56 248 LYS A N 1
ATOM 1982 C CA . LYS A 1 248 ? 7.185 -8.279 -10.906 1.00 88.56 248 LYS A CA 1
ATOM 1983 C C . LYS A 1 248 ? 6.896 -6.802 -11.147 1.00 88.56 248 LYS A C 1
ATOM 1985 O O . LYS A 1 248 ? 7.537 -5.948 -10.542 1.00 88.56 248 LYS A O 1
ATOM 1990 N N . THR A 1 249 ? 5.888 -6.507 -11.970 1.00 84.19 249 THR A N 1
ATOM 1991 C CA . THR A 1 249 ? 5.468 -5.127 -12.238 1.00 84.19 249 THR A CA 1
ATOM 1992 C C . THR A 1 249 ? 5.051 -4.418 -10.950 1.00 84.19 249 THR A C 1
ATOM 1994 O O . THR A 1 249 ? 5.578 -3.355 -10.655 1.00 84.19 249 THR A O 1
ATOM 1997 N N . GLY A 1 250 ? 4.187 -5.034 -10.134 1.00 85.50 250 GLY A N 1
ATOM 1998 C CA . GLY A 1 250 ? 3.735 -4.429 -8.878 1.00 85.50 250 GLY A CA 1
ATOM 1999 C C . GLY A 1 250 ? 4.866 -4.140 -7.881 1.00 85.50 250 GLY A C 1
ATOM 2000 O O . GLY A 1 250 ? 4.850 -3.098 -7.230 1.00 85.50 250 GLY A O 1
ATOM 2001 N N . VAL A 1 251 ? 5.863 -5.027 -7.776 1.00 90.25 251 VAL A N 1
ATOM 2002 C CA . VAL A 1 251 ? 7.060 -4.808 -6.945 1.00 90.25 251 VAL A CA 1
ATOM 2003 C C . VAL A 1 251 ? 7.918 -3.675 -7.508 1.00 90.25 251 VAL A C 1
ATOM 2005 O O . VAL A 1 251 ? 8.331 -2.804 -6.745 1.00 90.25 251 VAL A O 1
ATOM 2008 N N . LEU A 1 252 ? 8.158 -3.644 -8.825 1.00 87.31 252 LEU A N 1
ATOM 2009 C CA . LEU A 1 252 ? 8.909 -2.565 -9.476 1.00 87.31 252 LEU A CA 1
ATOM 2010 C C . LEU A 1 252 ? 8.273 -1.201 -9.222 1.00 87.31 252 LEU A C 1
ATOM 2012 O O . LEU A 1 252 ? 8.975 -0.270 -8.836 1.00 87.31 252 LEU A O 1
ATOM 2016 N N . ASP A 1 253 ? 6.958 -1.089 -9.404 1.00 85.94 253 ASP A N 1
ATOM 2017 C CA . ASP A 1 253 ? 6.247 0.171 -9.188 1.00 85.94 253 ASP A CA 1
ATOM 2018 C C . ASP A 1 253 ? 6.327 0.611 -7.733 1.00 85.94 253 ASP A C 1
ATOM 2020 O O . ASP A 1 253 ? 6.505 1.791 -7.451 1.00 85.94 253 ASP A O 1
ATOM 2024 N N . TYR A 1 254 ? 6.230 -0.338 -6.799 1.00 89.62 254 TYR A N 1
ATOM 2025 C CA . TYR A 1 254 ? 6.309 -0.017 -5.383 1.00 89.62 254 TYR A CA 1
ATOM 2026 C C . TYR A 1 254 ? 7.705 0.481 -4.988 1.00 89.62 254 TYR A C 1
ATOM 2028 O O . TYR A 1 254 ? 7.820 1.459 -4.251 1.00 89.62 254 TYR A O 1
ATOM 2036 N N . ILE A 1 255 ? 8.768 -0.128 -5.528 1.00 90.69 255 ILE A N 1
ATOM 2037 C CA . ILE A 1 255 ? 10.148 0.333 -5.313 1.00 90.69 255 ILE A CA 1
ATOM 2038 C C . ILE A 1 255 ? 10.377 1.703 -5.966 1.00 90.69 255 ILE A C 1
ATOM 2040 O O . ILE A 1 255 ? 11.012 2.560 -5.357 1.00 90.69 255 ILE A O 1
ATOM 2044 N N . ARG A 1 256 ? 9.849 1.947 -7.171 1.00 87.06 256 ARG A N 1
ATOM 2045 C CA . ARG A 1 256 ? 9.948 3.260 -7.834 1.00 87.06 256 ARG A CA 1
ATOM 2046 C C . ARG A 1 256 ? 9.239 4.351 -7.063 1.00 87.06 256 ARG A C 1
ATOM 2048 O O . ARG A 1 256 ? 9.845 5.376 -6.784 1.00 87.06 256 ARG A O 1
ATOM 2055 N N . GLN A 1 257 ? 8.011 4.087 -6.631 1.00 87.81 257 GLN A N 1
ATOM 2056 C CA . GLN A 1 257 ? 7.268 5.012 -5.787 1.00 87.81 257 GLN A CA 1
ATOM 2057 C C . GLN A 1 257 ? 8.042 5.321 -4.497 1.00 87.81 257 GLN A C 1
ATOM 2059 O O . GLN A 1 257 ? 8.078 6.472 -4.061 1.00 87.81 257 GLN A O 1
ATOM 2064 N N . ALA A 1 258 ? 8.721 4.319 -3.924 1.00 90.44 258 ALA A N 1
ATOM 2065 C CA . ALA A 1 258 ? 9.594 4.528 -2.777 1.00 90.44 258 ALA A CA 1
ATOM 2066 C C . ALA A 1 258 ? 10.780 5.446 -3.083 1.00 90.44 258 ALA A C 1
ATOM 2068 O O . ALA A 1 258 ? 11.154 6.250 -2.235 1.00 90.44 258 ALA A O 1
ATOM 2069 N N . LEU A 1 259 ? 11.386 5.337 -4.263 1.00 87.19 259 LEU A N 1
ATOM 2070 C CA . LEU A 1 259 ? 12.479 6.217 -4.672 1.00 87.19 259 LEU A CA 1
ATOM 2071 C C . LEU A 1 259 ? 11.986 7.641 -4.903 1.00 87.19 259 LEU A C 1
ATOM 2073 O O . LEU A 1 259 ? 12.532 8.561 -4.311 1.00 87.19 259 LEU A O 1
ATOM 2077 N N . GLU A 1 260 ? 10.923 7.807 -5.685 1.00 87.81 260 GLU A N 1
ATOM 2078 C CA . GLU A 1 260 ? 10.344 9.112 -6.003 1.00 87.81 260 GLU A CA 1
ATOM 2079 C C . GLU A 1 260 ? 9.971 9.889 -4.739 1.00 87.81 260 GLU A C 1
ATOM 2081 O O . GLU A 1 260 ? 10.453 10.996 -4.528 1.00 87.81 260 GLU A O 1
ATOM 2086 N N . ILE A 1 261 ? 9.173 9.293 -3.848 1.00 89.69 261 ILE A N 1
ATOM 2087 C CA . ILE A 1 261 ? 8.689 9.997 -2.653 1.00 89.69 261 ILE A CA 1
ATOM 2088 C C . ILE A 1 261 ? 9.819 10.297 -1.661 1.00 89.69 261 ILE A C 1
ATOM 2090 O O . ILE A 1 261 ? 9.752 11.302 -0.954 1.00 89.69 261 ILE A O 1
ATOM 2094 N N . ASN A 1 262 ? 10.867 9.470 -1.605 1.00 88.19 262 ASN A N 1
ATOM 2095 C CA . ASN A 1 262 ? 12.025 9.775 -0.763 1.00 88.19 262 ASN A CA 1
ATOM 2096 C C . ASN A 1 262 ? 12.823 10.990 -1.272 1.00 88.19 262 ASN A C 1
ATOM 2098 O O . ASN A 1 262 ? 13.453 11.658 -0.452 1.00 88.19 262 ASN A O 1
ATOM 2102 N N . GLU A 1 263 ? 12.777 11.289 -2.575 1.00 89.62 263 GLU A N 1
ATOM 2103 C CA . GLU A 1 263 ? 13.451 12.446 -3.189 1.00 89.62 263 GLU A CA 1
ATOM 2104 C C . GLU A 1 263 ? 12.562 13.701 -3.257 1.00 89.62 263 GLU A C 1
ATOM 2106 O O . GLU A 1 263 ? 13.063 14.810 -3.431 1.00 89.62 263 GLU A O 1
ATOM 2111 N N . TYR A 1 264 ? 11.242 13.565 -3.108 1.00 90.88 264 TYR A N 1
ATOM 2112 C CA . TYR A 1 264 ? 10.322 14.698 -3.207 1.00 90.88 264 TYR A CA 1
ATOM 2113 C C . TYR A 1 264 ? 10.467 15.709 -2.064 1.00 90.88 264 TYR A C 1
ATOM 2115 O O . TYR A 1 264 ? 10.497 15.363 -0.874 1.00 90.88 264 TYR A O 1
ATOM 2123 N N . SER A 1 265 ? 10.447 16.991 -2.442 1.00 94.06 265 SER A N 1
ATOM 2124 C CA . SER A 1 265 ? 10.093 18.081 -1.534 1.00 94.06 265 SER A CA 1
ATOM 2125 C C . SER A 1 265 ? 8.599 18.034 -1.193 1.00 94.06 265 SER A C 1
ATOM 2127 O O . SER A 1 265 ? 7.819 17.342 -1.854 1.00 94.06 265 SER A O 1
ATOM 2129 N N . LEU A 1 266 ? 8.193 18.788 -0.168 1.00 93.62 266 LEU A N 1
ATOM 2130 C CA . LEU A 1 266 ? 6.779 18.980 0.158 1.00 93.62 266 LEU A CA 1
ATOM 2131 C C . LEU A 1 266 ? 6.000 19.518 -1.056 1.00 93.62 266 LEU A C 1
ATOM 2133 O O . LEU A 1 266 ? 4.951 18.973 -1.388 1.00 93.62 266 LEU A O 1
ATOM 2137 N N . ASP A 1 267 ? 6.564 20.498 -1.769 1.00 93.12 267 ASP A N 1
ATOM 2138 C CA . ASP A 1 267 ? 5.946 21.098 -2.959 1.00 93.12 267 ASP A CA 1
ATOM 2139 C C . ASP A 1 267 ? 5.769 20.077 -4.089 1.00 93.12 267 ASP A C 1
ATOM 2141 O O . ASP A 1 267 ? 4.675 19.931 -4.625 1.00 93.12 267 ASP A O 1
ATOM 2145 N N . SER A 1 268 ? 6.807 19.286 -4.392 1.00 91.69 268 SER A N 1
ATOM 2146 C CA . SER A 1 268 ? 6.732 18.251 -5.440 1.00 91.69 268 SER A CA 1
ATOM 2147 C C . SER A 1 268 ? 5.689 17.181 -5.105 1.00 91.69 268 SER A C 1
ATOM 2149 O O . SER A 1 268 ? 4.989 16.666 -5.978 1.00 91.69 268 SER A O 1
ATOM 2151 N N . PHE A 1 269 ? 5.581 16.829 -3.821 1.00 91.50 269 PHE A N 1
ATOM 2152 C CA . PHE A 1 269 ? 4.578 15.888 -3.339 1.00 91.50 269 PHE A CA 1
ATOM 2153 C C . PHE A 1 269 ? 3.161 16.464 -3.449 1.00 91.50 269 PHE A C 1
ATOM 2155 O O . PHE A 1 269 ? 2.255 15.756 -3.892 1.00 91.50 269 PHE A O 1
ATOM 2162 N N . TYR A 1 270 ? 2.979 17.738 -3.091 1.00 92.00 270 TYR A N 1
ATOM 2163 C CA . TYR A 1 270 ? 1.710 18.447 -3.235 1.00 92.00 270 TYR A CA 1
ATOM 2164 C C . TYR A 1 270 ? 1.271 18.542 -4.697 1.00 92.00 270 TYR A C 1
ATOM 2166 O O . TYR A 1 270 ? 0.145 18.168 -5.013 1.00 92.00 270 TYR A O 1
ATOM 2174 N N . GLU A 1 271 ? 2.166 18.957 -5.594 1.00 90.81 271 GLU A N 1
ATOM 2175 C CA . GLU A 1 271 ? 1.884 19.073 -7.027 1.00 90.81 271 GLU A CA 1
ATOM 2176 C C . GLU A 1 271 ? 1.489 17.727 -7.644 1.00 90.81 271 GLU A C 1
ATOM 2178 O O . GLU A 1 271 ? 0.501 17.651 -8.377 1.00 90.81 271 GLU A O 1
ATOM 2183 N N . LYS A 1 272 ? 2.201 16.640 -7.305 1.00 87.19 272 LYS A N 1
ATOM 2184 C CA . LYS A 1 272 ? 1.904 15.306 -7.852 1.00 87.19 272 LYS A CA 1
ATOM 2185 C C . LYS A 1 272 ? 0.509 14.804 -7.486 1.00 87.19 272 LYS A C 1
ATOM 2187 O O . LYS A 1 272 ? -0.145 14.178 -8.316 1.00 87.19 272 LYS A O 1
ATOM 2192 N N . TYR A 1 273 ? 0.078 15.030 -6.247 1.00 89.44 273 TYR A N 1
ATOM 2193 C CA . TYR A 1 273 ? -1.178 14.495 -5.707 1.00 89.44 273 TYR A CA 1
ATOM 2194 C C . TYR A 1 273 ? -2.220 15.593 -5.458 1.00 89.44 273 TYR A C 1
ATOM 2196 O O . TYR A 1 273 ? -3.113 15.437 -4.621 1.00 89.44 273 TYR A O 1
ATOM 2204 N N . PHE A 1 274 ? -2.114 16.711 -6.182 1.00 89.25 274 PHE A N 1
ATOM 2205 C CA . PHE A 1 274 ? -2.949 17.897 -5.996 1.00 89.25 274 PHE A CA 1
ATOM 2206 C C . PHE A 1 274 ? -4.449 17.565 -6.028 1.00 89.25 274 PHE A C 1
ATOM 2208 O O . PHE A 1 274 ? -5.208 17.954 -5.137 1.00 89.25 274 PHE A O 1
ATOM 2215 N N . TYR A 1 275 ? -4.880 16.782 -7.023 1.00 86.06 275 TYR A N 1
ATOM 2216 C CA . TYR A 1 275 ? -6.284 16.400 -7.188 1.00 86.06 275 TYR A CA 1
ATOM 2217 C C . TYR A 1 275 ? -6.794 15.517 -6.040 1.00 86.06 275 TYR A C 1
ATOM 2219 O O . TYR A 1 275 ? -7.927 15.679 -5.582 1.00 86.06 275 TYR A O 1
ATOM 2227 N N . GLU A 1 276 ? -5.974 14.595 -5.541 1.00 87.50 276 GLU A N 1
ATOM 2228 C CA . GLU A 1 276 ? -6.301 13.759 -4.392 1.00 87.50 276 GLU A CA 1
ATOM 2229 C C . GLU A 1 276 ? -6.400 14.598 -3.123 1.00 87.50 276 GLU A C 1
ATOM 2231 O O . GLU A 1 276 ? -7.384 14.467 -2.388 1.00 87.50 276 GLU A O 1
ATOM 2236 N N . PHE A 1 277 ? -5.440 15.492 -2.879 1.00 90.12 277 PHE A N 1
ATOM 2237 C CA . PHE A 1 277 ? -5.430 16.344 -1.691 1.00 90.12 277 PHE A CA 1
ATOM 2238 C C . PHE A 1 277 ? -6.615 17.298 -1.642 1.00 90.12 277 PHE A C 1
ATOM 2240 O O . PHE A 1 277 ? -7.234 17.402 -0.581 1.00 90.12 277 PHE A O 1
ATOM 2247 N N . ALA A 1 278 ? -7.045 17.846 -2.781 1.00 86.38 278 ALA A N 1
ATOM 2248 C CA . ALA A 1 278 ? -8.276 18.631 -2.864 1.00 86.38 278 ALA A CA 1
ATOM 2249 C C . ALA A 1 278 ? -9.506 17.865 -2.329 1.00 86.38 278 ALA A C 1
ATOM 2251 O O . ALA A 1 278 ? -10.430 18.457 -1.766 1.00 86.38 278 ALA A O 1
ATOM 2252 N N . THR A 1 279 ? -9.521 16.532 -2.460 1.00 84.88 279 THR A N 1
ATOM 2253 C CA . THR A 1 279 ? -10.591 15.691 -1.904 1.00 84.88 279 THR A CA 1
ATOM 2254 C C . THR A 1 279 ? -10.325 15.213 -0.483 1.00 84.88 279 THR A C 1
ATOM 2256 O O . THR A 1 279 ? -11.280 15.029 0.259 1.00 84.88 279 THR A O 1
ATOM 2259 N N . ILE A 1 280 ? -9.071 14.993 -0.087 1.00 90.00 280 ILE A N 1
ATOM 2260 C CA . ILE A 1 280 ? -8.701 14.423 1.216 1.00 90.00 280 ILE A CA 1
ATOM 2261 C C . ILE A 1 280 ? -8.728 15.488 2.312 1.00 90.00 280 ILE A C 1
ATOM 2263 O O . ILE A 1 280 ? -9.380 15.294 3.340 1.00 90.00 280 ILE A O 1
ATOM 2267 N N . VAL A 1 281 ? -8.037 16.608 2.085 1.00 90.56 281 VAL A N 1
ATOM 2268 C CA . VAL A 1 281 ? -7.761 17.632 3.104 1.00 90.56 281 VAL A CA 1
ATOM 2269 C C . VAL A 1 281 ? -9.063 18.214 3.645 1.00 90.56 281 VAL A C 1
ATOM 2271 O O . VAL A 1 281 ? -9.241 18.296 4.860 1.00 90.56 281 VAL A O 1
ATOM 2274 N N . LYS A 1 282 ? -10.035 18.466 2.762 1.00 89.25 282 LYS A N 1
ATOM 2275 C CA . LYS A 1 282 ? -11.385 18.926 3.117 1.00 89.25 282 LYS A CA 1
ATOM 2276 C C . LYS A 1 282 ? -12.052 18.114 4.238 1.00 89.25 282 LYS A C 1
ATOM 2278 O O . LYS A 1 282 ? -12.830 18.670 5.005 1.00 89.25 282 LYS A O 1
ATOM 2283 N N . TYR A 1 283 ? -11.800 16.805 4.316 1.00 89.38 283 TYR A N 1
ATOM 2284 C CA . TYR A 1 283 ? -12.431 15.922 5.308 1.00 89.38 283 TYR A CA 1
ATOM 2285 C C . TYR A 1 283 ? -11.540 15.607 6.515 1.00 89.38 283 TYR A C 1
ATOM 2287 O O . TYR A 1 283 ? -11.991 14.928 7.435 1.00 89.38 283 TYR A O 1
ATOM 2295 N N . LEU A 1 284 ? -10.290 16.075 6.517 1.00 87.62 284 LEU A N 1
ATOM 2296 C CA . LEU A 1 284 ? -9.367 15.967 7.652 1.00 87.62 284 LEU A CA 1
ATOM 2297 C C . LEU A 1 284 ? -9.202 17.296 8.406 1.00 87.62 284 LEU A C 1
ATOM 2299 O O . LEU A 1 284 ? -8.752 17.286 9.556 1.00 87.62 284 LEU A O 1
ATOM 2303 N N . GLN A 1 285 ? -9.589 18.414 7.784 1.00 78.06 285 GLN A N 1
ATOM 2304 C CA . GLN A 1 285 ? -9.594 19.747 8.382 1.00 78.06 285 GLN A CA 1
ATOM 2305 C C . GLN A 1 285 ? -10.394 19.789 9.680 1.00 78.06 285 GLN A C 1
ATOM 2307 O O . GLN A 1 285 ? -11.516 19.296 9.786 1.00 78.06 285 GLN A O 1
ATOM 2312 N N . THR A 1 286 ? -9.786 20.419 10.677 1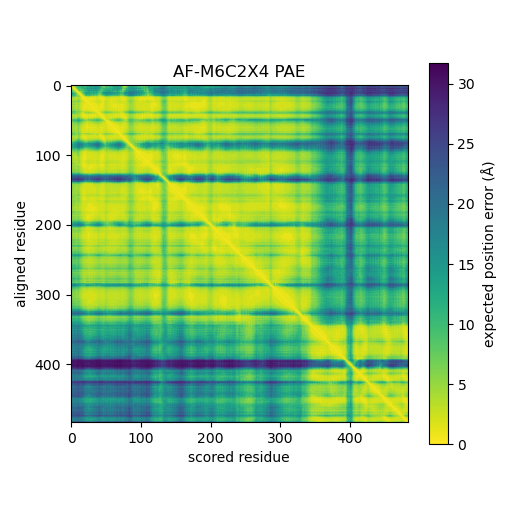.00 73.81 286 THR A N 1
ATOM 2313 C CA . THR A 1 286 ? -10.405 20.773 11.953 1.00 73.81 286 THR A CA 1
ATOM 2314 C C . THR A 1 286 ? -10.145 22.253 12.199 1.00 73.81 286 THR A C 1
ATOM 2316 O O . THR A 1 286 ? -9.213 22.813 11.632 1.00 73.81 286 THR A O 1
ATOM 2319 N N . ASN A 1 287 ? -10.901 22.896 13.092 1.00 72.38 287 ASN A N 1
ATOM 2320 C CA . ASN A 1 287 ? -10.676 24.314 13.432 1.00 72.38 287 ASN A CA 1
ATOM 2321 C C . ASN A 1 287 ? -9.242 24.614 13.918 1.00 72.38 287 ASN A C 1
ATOM 2323 O O . ASN A 1 287 ? -8.819 25.762 13.928 1.00 72.38 287 ASN A O 1
ATOM 2327 N N . SER A 1 288 ? -8.517 23.581 14.348 1.00 78.62 288 SER A N 1
ATOM 2328 C CA . SER A 1 288 ? -7.146 23.63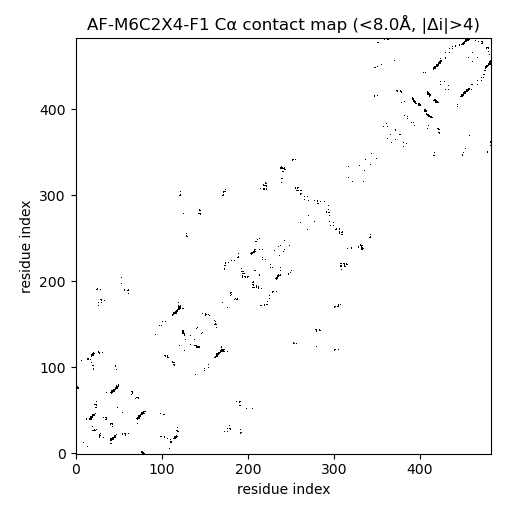3 14.851 1.00 78.62 288 SER A CA 1
ATOM 2329 C C . SER A 1 288 ? -6.061 23.283 13.826 1.00 78.62 288 SER A C 1
ATOM 2331 O O . SER A 1 288 ? -4.893 23.339 14.191 1.00 78.62 288 SER A O 1
ATOM 2333 N N . ARG A 1 289 ? -6.411 22.864 12.601 1.00 84.56 289 ARG A N 1
ATOM 2334 C CA . ARG A 1 289 ? -5.446 22.390 11.593 1.00 84.56 289 ARG A CA 1
ATOM 2335 C C . ARG A 1 289 ? -5.733 23.007 10.235 1.00 84.56 289 ARG A C 1
ATOM 2337 O O . ARG A 1 289 ? -6.822 22.822 9.686 1.00 84.56 289 ARG A O 1
ATOM 2344 N N . SER A 1 290 ? -4.751 23.721 9.699 1.00 89.31 290 SER A N 1
ATOM 2345 C CA . SER A 1 290 ? -4.803 24.278 8.353 1.00 89.31 290 SER A CA 1
ATOM 2346 C C . SER A 1 290 ? -4.674 23.183 7.287 1.00 89.31 290 SER A C 1
ATOM 2348 O O . SER A 1 290 ? -4.337 22.032 7.569 1.00 89.31 290 SER A O 1
ATOM 2350 N N . GLU A 1 291 ? -4.953 23.544 6.032 1.00 90.00 291 GLU A N 1
ATOM 2351 C CA . GLU A 1 291 ? -4.704 22.667 4.883 1.00 90.00 291 GLU A CA 1
ATOM 2352 C C . GLU A 1 291 ? -3.238 22.233 4.800 1.00 90.00 291 GLU A C 1
ATOM 2354 O O . GLU A 1 291 ? -2.962 21.047 4.622 1.00 90.00 291 GLU A O 1
ATOM 2359 N N . MET A 1 292 ? -2.316 23.177 4.998 1.00 90.31 292 MET A N 1
ATOM 2360 C CA . MET A 1 292 ? -0.884 22.905 4.917 1.00 90.31 292 MET A CA 1
ATOM 2361 C C . MET A 1 292 ? -0.400 21.989 6.037 1.00 90.31 292 MET A C 1
ATOM 2363 O O . MET A 1 292 ? 0.381 21.090 5.747 1.00 90.31 292 MET A O 1
ATOM 2367 N N . ASP A 1 293 ? -0.925 22.126 7.261 1.00 92.94 293 ASP A N 1
ATOM 2368 C CA . ASP A 1 293 ? -0.574 21.221 8.369 1.00 92.94 293 ASP A CA 1
ATOM 2369 C C . ASP A 1 293 ? -0.917 19.767 8.011 1.00 92.94 293 ASP A C 1
ATOM 2371 O O . ASP A 1 293 ? -0.118 18.852 8.195 1.00 92.94 293 ASP A O 1
ATOM 2375 N N . ILE A 1 294 ? -2.097 19.548 7.421 1.00 93.50 294 ILE A N 1
ATOM 2376 C CA . ILE A 1 294 ? -2.537 18.209 7.010 1.00 93.50 294 ILE A CA 1
ATOM 2377 C C . ILE A 1 294 ? -1.664 17.679 5.876 1.00 93.50 294 ILE A C 1
ATOM 2379 O O . ILE A 1 294 ? -1.289 16.509 5.898 1.00 93.50 294 ILE A O 1
ATOM 2383 N N . ILE A 1 295 ? -1.348 18.507 4.878 1.00 94.25 295 ILE A N 1
ATOM 2384 C CA . ILE A 1 295 ? -0.481 18.102 3.765 1.00 94.25 295 ILE A CA 1
ATOM 2385 C C . ILE A 1 295 ? 0.914 17.739 4.284 1.00 94.25 295 ILE A C 1
ATOM 2387 O O . ILE A 1 295 ? 1.475 16.736 3.844 1.00 94.25 295 ILE A O 1
ATOM 2391 N N . GLU A 1 296 ? 1.449 18.487 5.248 1.00 95.12 296 GLU A N 1
ATOM 2392 C CA . GLU A 1 296 ? 2.737 18.202 5.879 1.00 95.12 296 GLU A CA 1
ATOM 2393 C C . GLU A 1 296 ? 2.707 16.899 6.694 1.00 95.12 296 GLU A C 1
ATOM 2395 O O . GLU A 1 296 ? 3.618 16.076 6.563 1.00 95.12 296 GLU A O 1
ATOM 2400 N N . GLU A 1 297 ? 1.645 16.640 7.465 1.00 95.31 297 GLU A N 1
ATOM 2401 C CA . GLU A 1 297 ? 1.448 15.366 8.175 1.00 95.31 297 GLU A CA 1
ATOM 2402 C C . GLU A 1 297 ? 1.351 14.183 7.191 1.00 95.31 297 GLU A C 1
ATOM 2404 O O . GLU A 1 297 ? 1.980 13.137 7.387 1.00 95.31 297 GLU A O 1
ATOM 2409 N N . LEU A 1 298 ? 0.601 14.348 6.095 1.00 95.12 298 LEU A N 1
ATOM 2410 C CA . LEU A 1 298 ? 0.479 13.343 5.038 1.00 95.12 298 LEU A CA 1
ATOM 2411 C C . LEU A 1 298 ? 1.825 13.080 4.360 1.00 95.12 298 LEU A C 1
ATOM 2413 O O . LEU A 1 298 ? 2.220 11.921 4.211 1.00 95.12 298 LEU A O 1
ATOM 2417 N N . TRP A 1 299 ? 2.544 14.133 3.974 1.00 95.81 299 TRP A N 1
ATOM 2418 C CA . TRP A 1 299 ? 3.878 14.029 3.389 1.00 95.81 299 TRP A CA 1
ATOM 2419 C C . TRP A 1 299 ? 4.844 13.326 4.340 1.00 95.81 299 TRP A C 1
ATOM 2421 O O . TRP A 1 299 ? 5.526 12.387 3.931 1.00 95.81 299 TRP A O 1
ATOM 2431 N N . THR A 1 300 ? 4.839 13.696 5.622 1.00 97.00 300 THR A N 1
ATOM 2432 C CA . THR A 1 300 ? 5.669 13.074 6.661 1.00 97.00 300 THR A CA 1
ATOM 2433 C C . THR A 1 300 ? 5.372 11.584 6.795 1.00 97.00 300 THR A C 1
ATOM 2435 O O . THR A 1 300 ? 6.300 10.769 6.800 1.00 97.00 300 THR A O 1
ATOM 2438 N N . MET A 1 301 ? 4.095 11.195 6.833 1.00 97.06 301 MET A N 1
ATOM 2439 C CA . MET A 1 301 ? 3.692 9.789 6.873 1.00 97.06 301 MET A CA 1
ATOM 2440 C C . MET A 1 301 ? 4.178 9.031 5.628 1.00 97.06 301 MET A C 1
ATOM 2442 O O . MET A 1 301 ? 4.760 7.951 5.751 1.00 97.06 301 MET A O 1
ATOM 2446 N N . TYR A 1 302 ? 3.964 9.573 4.426 1.00 96.31 302 TYR A N 1
ATOM 2447 C CA . TYR A 1 302 ? 4.374 8.921 3.179 1.00 96.31 302 TYR A CA 1
ATOM 2448 C C . TYR A 1 302 ? 5.896 8.809 3.056 1.00 96.31 302 TYR A C 1
ATOM 2450 O O . TYR A 1 302 ? 6.406 7.737 2.721 1.00 96.31 302 TYR A O 1
ATOM 2458 N N . LYS A 1 303 ? 6.632 9.870 3.396 1.00 96.06 303 LYS A N 1
ATOM 2459 C CA . LYS A 1 303 ? 8.097 9.874 3.426 1.00 96.06 303 LYS A CA 1
ATOM 2460 C C . LYS A 1 303 ? 8.632 8.850 4.423 1.00 96.06 303 LYS A C 1
ATOM 2462 O O . LYS A 1 303 ? 9.509 8.061 4.078 1.00 96.06 303 LYS A O 1
ATOM 2467 N N . THR A 1 304 ? 8.036 8.778 5.613 1.00 97.44 304 THR A N 1
ATOM 2468 C CA . THR A 1 304 ? 8.364 7.765 6.628 1.00 97.44 304 THR A CA 1
ATOM 2469 C C . THR A 1 304 ? 8.098 6.356 6.104 1.00 97.44 304 THR A C 1
ATOM 2471 O O . THR A 1 304 ? 8.978 5.498 6.159 1.00 97.44 304 THR A O 1
ATOM 2474 N N . HIS A 1 305 ? 6.920 6.107 5.525 1.00 97.44 305 HIS A N 1
ATOM 2475 C CA . HIS A 1 305 ? 6.559 4.806 4.962 1.00 97.44 305 HIS A CA 1
ATOM 2476 C C . HIS A 1 305 ? 7.555 4.346 3.894 1.00 97.44 305 HIS A C 1
ATOM 2478 O O . HIS A 1 305 ? 8.060 3.227 3.949 1.00 97.44 305 HIS A O 1
ATOM 2484 N N . PHE A 1 306 ? 7.884 5.210 2.939 1.00 95.81 306 PHE A N 1
ATOM 2485 C CA . PHE A 1 306 ? 8.778 4.847 1.845 1.00 95.81 306 PHE A CA 1
ATOM 2486 C C . PHE A 1 306 ? 10.256 4.815 2.247 1.00 95.81 306 PHE A C 1
ATOM 2488 O O . PHE A 1 306 ? 11.035 4.046 1.674 1.00 95.81 306 PHE A O 1
ATOM 2495 N N . SER A 1 307 ? 10.651 5.547 3.288 1.00 96.31 307 SER A N 1
ATOM 2496 C CA . SER A 1 307 ? 11.932 5.338 3.969 1.00 96.31 307 SER A CA 1
ATOM 2497 C C . SER A 1 307 ? 11.991 3.963 4.647 1.00 96.31 307 SER A C 1
ATOM 2499 O O . SER A 1 307 ? 13.005 3.270 4.533 1.00 96.31 307 SER A O 1
ATOM 2501 N N . ASN A 1 308 ? 10.895 3.505 5.263 1.00 96.88 308 ASN A N 1
ATOM 2502 C CA . ASN A 1 308 ? 10.802 2.159 5.841 1.00 96.88 308 ASN A CA 1
ATOM 2503 C C . ASN A 1 308 ? 10.926 1.072 4.769 1.00 96.88 308 ASN A C 1
ATOM 2505 O O . ASN A 1 308 ? 11.656 0.106 4.972 1.00 96.88 308 ASN A O 1
ATOM 2509 N N . VAL A 1 309 ? 10.293 1.254 3.605 1.00 95.75 309 VAL A N 1
ATOM 2510 C CA . VAL A 1 309 ? 10.451 0.358 2.445 1.00 95.75 309 VAL A CA 1
ATOM 2511 C C . VAL A 1 309 ? 11.916 0.287 2.010 1.00 95.75 309 VAL A C 1
ATOM 2513 O O . VAL A 1 309 ? 12.468 -0.806 1.880 1.00 95.75 309 VAL A O 1
ATOM 2516 N N . LYS A 1 310 ? 12.590 1.435 1.851 1.00 93.81 310 LYS A N 1
ATOM 2517 C CA . LYS A 1 310 ? 14.022 1.486 1.509 1.00 93.81 310 LYS A CA 1
ATOM 2518 C C . LYS A 1 310 ? 14.874 0.738 2.540 1.00 93.81 310 LYS A C 1
ATOM 2520 O O . LYS A 1 310 ? 15.723 -0.073 2.165 1.00 93.81 310 LYS A O 1
ATOM 2525 N N . GLN A 1 311 ? 14.624 0.960 3.831 1.00 95.50 311 GLN A N 1
ATOM 2526 C CA . GLN A 1 311 ? 15.319 0.264 4.915 1.00 95.50 311 GLN A CA 1
ATOM 2527 C C . GLN A 1 311 ? 15.053 -1.248 4.894 1.00 95.50 311 GLN A C 1
ATOM 2529 O O . GLN A 1 311 ? 15.984 -2.031 5.088 1.00 95.50 311 GLN A O 1
ATOM 2534 N N . ALA A 1 312 ? 13.813 -1.664 4.624 1.00 96.38 312 ALA A N 1
ATOM 2535 C CA . ALA A 1 312 ? 13.434 -3.066 4.510 1.00 96.38 312 ALA A CA 1
ATOM 2536 C C . ALA A 1 312 ? 14.232 -3.776 3.418 1.00 96.38 312 ALA A C 1
ATOM 2538 O O . ALA A 1 312 ? 14.765 -4.850 3.663 1.00 96.38 312 ALA A O 1
ATOM 2539 N N . LEU A 1 313 ? 14.361 -3.165 2.235 1.00 94.12 313 LEU A N 1
ATOM 2540 C CA . LEU A 1 313 ? 15.113 -3.742 1.117 1.00 94.12 313 LEU A CA 1
ATOM 2541 C C . LEU A 1 313 ? 16.598 -3.910 1.461 1.00 94.12 313 LEU A C 1
ATOM 2543 O O . LEU A 1 313 ? 17.186 -4.948 1.168 1.00 94.12 313 LEU A O 1
ATOM 2547 N N . VAL A 1 314 ? 17.200 -2.918 2.125 1.00 92.62 314 VAL A N 1
ATOM 2548 C CA . VAL A 1 314 ? 18.600 -2.983 2.575 1.00 92.62 314 VAL A CA 1
ATOM 2549 C C . VAL A 1 314 ? 18.802 -4.104 3.601 1.00 92.62 314 VAL A C 1
ATOM 2551 O O . VAL A 1 314 ? 19.733 -4.898 3.472 1.00 92.62 314 VAL A O 1
ATOM 2554 N N . ARG A 1 315 ? 17.910 -4.216 4.590 1.00 94.38 315 ARG A N 1
ATOM 2555 C CA . ARG A 1 315 ? 17.951 -5.289 5.597 1.00 94.38 315 ARG A CA 1
ATOM 2556 C C . ARG A 1 315 ? 17.690 -6.666 4.997 1.00 94.38 315 ARG A C 1
ATOM 2558 O O . ARG A 1 315 ? 18.399 -7.612 5.319 1.00 94.38 315 ARG A O 1
ATOM 2565 N N . ALA A 1 316 ? 16.716 -6.771 4.097 1.00 93.19 316 ALA A N 1
ATOM 2566 C CA . ALA A 1 316 ? 16.396 -8.008 3.401 1.00 93.19 316 ALA A CA 1
ATOM 2567 C C . ALA A 1 316 ? 17.598 -8.513 2.596 1.00 93.19 316 ALA A C 1
ATOM 2569 O O . ALA A 1 316 ? 17.880 -9.703 2.640 1.00 93.19 316 ALA A O 1
ATOM 2570 N N . ARG A 1 317 ? 18.353 -7.622 1.936 1.00 91.38 317 ARG A N 1
ATOM 2571 C CA . ARG A 1 317 ? 19.603 -8.001 1.260 1.00 91.38 317 ARG A CA 1
ATOM 2572 C C . ARG A 1 317 ? 20.634 -8.561 2.229 1.00 91.38 317 ARG A C 1
ATOM 2574 O O . ARG A 1 317 ? 21.125 -9.657 2.015 1.00 91.38 317 ARG A O 1
ATOM 2581 N N . MET A 1 318 ? 20.907 -7.859 3.330 1.00 90.00 318 MET A N 1
ATOM 2582 C CA . MET A 1 318 ? 21.860 -8.348 4.337 1.00 90.00 318 MET A CA 1
ATOM 2583 C C . MET A 1 318 ? 21.486 -9.725 4.902 1.00 90.00 318 MET A C 1
ATOM 2585 O O . MET A 1 318 ? 22.367 -10.480 5.295 1.00 90.00 318 MET A O 1
ATOM 2589 N N . LYS A 1 319 ? 20.188 -10.039 4.966 1.00 89.38 319 LYS A N 1
ATOM 2590 C CA . LYS A 1 319 ? 19.680 -11.266 5.584 1.00 89.38 319 LYS A CA 1
ATOM 2591 C C . LYS A 1 319 ? 19.484 -12.430 4.612 1.00 89.38 319 LYS A C 1
ATOM 2593 O O . LYS A 1 319 ? 19.674 -13.574 5.010 1.00 89.38 319 LYS A O 1
ATOM 2598 N N . TYR A 1 320 ? 19.057 -12.159 3.382 1.00 88.50 320 TYR A N 1
ATOM 2599 C CA . TYR A 1 320 ? 18.585 -13.184 2.444 1.00 88.50 320 TYR A CA 1
ATOM 2600 C C . TYR A 1 320 ? 19.371 -13.230 1.120 1.00 88.50 320 TYR A C 1
ATOM 2602 O O . TYR A 1 320 ? 19.144 -14.143 0.331 1.00 88.50 320 TYR A O 1
ATOM 2610 N N . ASP A 1 321 ? 20.277 -12.278 0.866 1.00 88.38 321 ASP A N 1
ATOM 2611 C CA . ASP A 1 321 ? 21.090 -12.167 -0.358 1.00 88.38 321 ASP A CA 1
ATOM 2612 C C . ASP A 1 321 ? 22.580 -12.374 -0.023 1.00 88.38 321 ASP A C 1
ATOM 2614 O O . ASP A 1 321 ? 23.391 -11.455 -0.149 1.00 88.38 321 ASP A O 1
ATOM 2618 N N . ASP A 1 322 ? 22.934 -13.565 0.484 1.00 86.00 322 ASP A N 1
ATOM 2619 C CA . ASP A 1 322 ? 24.327 -13.903 0.817 1.00 86.00 322 ASP A CA 1
ATOM 2620 C C . ASP A 1 322 ? 25.186 -13.928 -0.465 1.00 86.00 322 ASP A C 1
ATOM 2622 O O . ASP A 1 322 ? 24.982 -14.807 -1.316 1.00 86.00 322 ASP A O 1
ATOM 2626 N N . PRO A 1 323 ? 26.178 -13.020 -0.599 1.00 83.31 323 PRO A N 1
ATOM 2627 C CA . PRO A 1 323 ? 26.979 -12.877 -1.813 1.00 83.31 323 PRO A CA 1
ATOM 2628 C C . PRO A 1 323 ? 27.869 -14.089 -2.116 1.00 83.31 323 PRO A C 1
ATOM 2630 O O . PRO A 1 323 ? 28.395 -14.189 -3.225 1.00 83.31 323 PRO A O 1
ATOM 2633 N N . PHE A 1 324 ? 28.054 -15.006 -1.163 1.00 85.31 324 PHE A N 1
ATOM 2634 C CA . PHE A 1 324 ? 28.840 -16.227 -1.343 1.00 85.31 324 PHE A CA 1
ATOM 2635 C C . PHE A 1 324 ? 27.991 -17.439 -1.738 1.00 85.31 324 PHE A C 1
ATOM 2637 O O . PHE A 1 324 ? 28.533 -18.516 -1.997 1.00 85.31 324 PHE A O 1
ATOM 2644 N N . THR A 1 325 ? 26.669 -17.280 -1.831 1.00 80.25 325 THR A N 1
ATOM 2645 C CA . THR A 1 325 ? 25.750 -18.354 -2.219 1.00 80.25 325 THR A CA 1
ATOM 2646 C C . THR A 1 325 ? 25.144 -18.103 -3.592 1.00 80.25 325 THR A C 1
ATOM 2648 O O . THR A 1 325 ? 24.953 -16.969 -4.030 1.00 80.25 325 THR A O 1
ATOM 2651 N N . LYS A 1 326 ? 24.840 -19.185 -4.319 1.00 73.50 326 LYS A N 1
ATOM 2652 C CA . LYS A 1 326 ? 24.082 -19.055 -5.566 1.00 73.50 326 LYS A CA 1
ATOM 2653 C C . LYS A 1 326 ? 22.645 -18.650 -5.225 1.00 73.50 326 LYS A C 1
ATOM 2655 O O . LYS A 1 326 ? 22.053 -19.294 -4.358 1.00 73.50 326 LYS A O 1
ATOM 2660 N N . PRO A 1 327 ? 22.058 -17.669 -5.936 1.00 70.69 327 PRO A N 1
ATOM 2661 C CA . PRO A 1 327 ? 20.656 -17.325 -5.754 1.00 70.69 327 PRO A CA 1
ATOM 2662 C C . PRO A 1 327 ? 19.775 -18.564 -5.911 1.00 70.69 327 PRO A C 1
ATOM 2664 O O . PRO A 1 327 ? 19.924 -19.317 -6.877 1.00 70.69 327 PRO A O 1
ATOM 2667 N N . VAL A 1 328 ? 18.849 -18.757 -4.970 1.00 67.19 328 VAL A N 1
ATOM 2668 C CA . VAL A 1 328 ? 17.947 -19.921 -4.940 1.00 67.19 328 VAL A CA 1
ATOM 2669 C C . VAL A 1 328 ? 17.055 -19.971 -6.186 1.00 67.19 328 VAL A C 1
ATOM 2671 O O . VAL A 1 328 ? 16.776 -21.047 -6.709 1.00 67.19 328 VAL A O 1
ATOM 2674 N N . GLN A 1 329 ? 16.634 -18.809 -6.689 1.00 76.75 329 GLN A N 1
ATOM 2675 C CA . GLN A 1 329 ? 15.785 -18.666 -7.871 1.00 76.75 329 GLN A CA 1
ATOM 2676 C C . GLN A 1 329 ? 16.316 -17.566 -8.791 1.00 76.75 329 GLN A C 1
ATO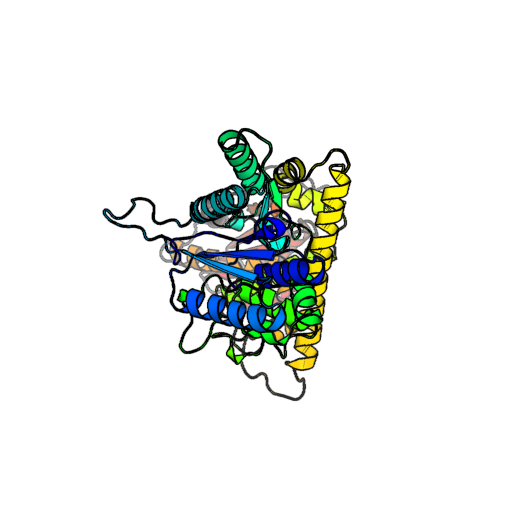M 2678 O O . GLN A 1 329 ? 16.808 -16.531 -8.333 1.00 76.75 329 GLN A O 1
ATOM 2683 N N . LYS A 1 330 ? 16.170 -17.765 -10.107 1.00 75.50 330 LYS A N 1
ATOM 2684 C CA . LYS A 1 330 ? 16.370 -16.691 -11.093 1.00 75.50 330 LYS A CA 1
ATOM 2685 C C . LYS A 1 330 ? 15.212 -15.688 -10.978 1.00 75.50 330 LYS A C 1
ATOM 2687 O O . LYS A 1 330 ? 14.096 -16.085 -10.657 1.00 75.50 330 LYS A O 1
ATOM 2692 N N . ASN A 1 331 ? 15.465 -14.408 -11.248 1.00 84.00 331 ASN A N 1
ATOM 2693 C CA . ASN A 1 331 ? 14.463 -13.326 -11.224 1.00 84.00 331 ASN A CA 1
ATOM 2694 C C . ASN A 1 331 ? 13.794 -13.060 -9.856 1.00 84.00 331 ASN A C 1
ATOM 2696 O O . ASN A 1 331 ? 12.662 -12.592 -9.805 1.00 84.00 331 ASN A O 1
ATOM 2700 N N . ASN A 1 332 ? 14.456 -13.341 -8.732 1.00 89.00 332 ASN A N 1
ATOM 2701 C CA . ASN A 1 332 ? 13.951 -12.948 -7.409 1.00 89.00 332 ASN A CA 1
ATOM 2702 C C . ASN A 1 332 ? 14.103 -11.428 -7.149 1.00 89.00 332 ASN A C 1
ATOM 2704 O O . ASN A 1 332 ? 14.718 -10.703 -7.941 1.00 89.00 332 ASN A O 1
ATOM 2708 N N . LEU A 1 333 ? 13.593 -10.940 -6.011 1.00 91.25 333 LEU A N 1
ATOM 2709 C CA . LEU A 1 333 ? 13.698 -9.528 -5.606 1.00 91.25 333 LEU A CA 1
ATOM 2710 C C . LEU A 1 333 ? 15.133 -8.982 -5.681 1.00 91.25 333 LEU A C 1
ATOM 2712 O O . LEU A 1 333 ? 15.348 -7.857 -6.131 1.00 91.25 333 LEU A O 1
ATOM 2716 N N . PHE A 1 334 ? 16.123 -9.768 -5.264 1.00 90.19 334 PHE A N 1
ATOM 2717 C CA . PHE A 1 334 ? 17.513 -9.322 -5.202 1.00 90.19 334 PHE A CA 1
ATOM 2718 C C . PHE A 1 334 ? 18.165 -9.215 -6.574 1.00 90.19 334 PHE A C 1
ATOM 2720 O O . PHE A 1 334 ? 18.911 -8.271 -6.809 1.00 90.19 334 PHE A O 1
ATOM 2727 N N . SER A 1 335 ? 17.811 -10.082 -7.523 1.00 86.31 335 SER A N 1
ATOM 2728 C CA . SER A 1 335 ? 18.243 -9.936 -8.918 1.00 86.31 335 SER A CA 1
ATOM 2729 C C . SER A 1 335 ? 17.700 -8.652 -9.562 1.00 86.31 335 SER A C 1
ATOM 2731 O O . SER A 1 335 ? 18.420 -7.945 -10.271 1.00 86.31 335 SER A O 1
ATOM 2733 N N . LEU A 1 336 ? 16.458 -8.284 -9.240 1.00 85.19 336 LEU A N 1
ATOM 2734 C CA . LEU A 1 336 ? 15.839 -7.029 -9.661 1.00 85.19 336 LEU A CA 1
ATOM 2735 C C . LEU A 1 336 ? 16.539 -5.816 -9.025 1.00 85.19 336 LEU A C 1
ATOM 2737 O O . LEU A 1 336 ? 16.719 -4.787 -9.679 1.00 85.19 336 LEU A O 1
ATOM 2741 N N . ILE A 1 337 ? 16.993 -5.942 -7.773 1.00 86.31 337 ILE A N 1
ATOM 2742 C CA . ILE A 1 337 ? 17.793 -4.902 -7.117 1.00 86.31 337 ILE A CA 1
ATOM 2743 C C . ILE A 1 337 ? 19.202 -4.806 -7.707 1.00 86.31 337 ILE A C 1
ATOM 2745 O O . ILE A 1 337 ? 19.682 -3.702 -7.961 1.00 86.31 337 ILE A O 1
ATOM 2749 N N . ALA A 1 338 ? 19.851 -5.937 -7.970 1.00 84.94 338 ALA A N 1
ATOM 2750 C CA . ALA A 1 338 ? 21.192 -5.996 -8.538 1.00 84.94 338 ALA A CA 1
ATOM 2751 C C . ALA A 1 338 ? 21.247 -5.375 -9.942 1.00 84.94 338 ALA A C 1
ATOM 2753 O O . ALA A 1 338 ? 22.162 -4.613 -10.244 1.00 84.94 338 ALA A O 1
ATOM 2754 N N . THR A 1 339 ? 20.234 -5.641 -10.769 1.00 83.88 339 THR A N 1
ATOM 2755 C CA . THR A 1 339 ? 20.097 -5.061 -12.117 1.00 83.88 339 THR A CA 1
ATOM 2756 C C . THR A 1 339 ? 19.630 -3.607 -12.112 1.00 83.88 339 THR A C 1
ATOM 2758 O O . THR A 1 339 ? 19.704 -2.944 -13.144 1.00 83.88 339 THR A O 1
ATOM 2761 N N . ARG A 1 340 ? 19.166 -3.089 -10.963 1.00 84.81 340 ARG A N 1
ATOM 2762 C CA . ARG A 1 340 ? 18.607 -1.736 -10.813 1.00 84.81 340 ARG A CA 1
ATOM 2763 C C . ARG A 1 340 ? 17.501 -1.441 -11.833 1.00 84.81 340 ARG A C 1
ATOM 2765 O O . ARG A 1 340 ? 17.346 -0.303 -12.269 1.00 84.81 340 ARG A O 1
ATOM 2772 N N . GLU A 1 341 ? 16.696 -2.446 -12.178 1.00 78.62 341 GLU A N 1
ATOM 2773 C CA . GLU A 1 341 ? 15.616 -2.324 -13.172 1.00 78.62 341 GLU A CA 1
ATOM 2774 C C . GLU A 1 341 ? 14.599 -1.223 -12.798 1.00 78.62 341 GLU A C 1
ATOM 2776 O O . GLU A 1 341 ? 13.992 -0.573 -13.653 1.00 78.62 341 GLU A O 1
ATOM 2781 N N . TYR A 1 342 ? 14.438 -0.945 -11.503 1.00 79.44 342 TYR A N 1
ATOM 2782 C CA . TYR A 1 342 ? 13.599 0.148 -11.017 1.00 79.44 342 TYR A CA 1
ATOM 2783 C C . TYR A 1 342 ? 14.158 1.550 -11.320 1.00 79.44 342 TYR A C 1
ATOM 2785 O O . TYR A 1 342 ? 13.365 2.478 -11.397 1.00 79.44 342 TYR A O 1
ATOM 2793 N N . LEU A 1 343 ? 15.469 1.722 -11.543 1.00 82.62 343 LEU A N 1
ATOM 2794 C CA . LEU A 1 343 ? 16.072 3.009 -11.938 1.00 82.62 343 LEU A CA 1
ATOM 2795 C C . LEU A 1 343 ? 15.953 3.287 -13.439 1.00 82.62 343 LEU A C 1
ATOM 2797 O O . LEU A 1 343 ? 16.301 4.377 -13.890 1.00 82.62 343 LEU A O 1
ATOM 2801 N N . VAL A 1 344 ? 15.499 2.309 -14.229 1.00 80.38 344 VAL A N 1
ATOM 2802 C CA . VAL A 1 344 ? 15.285 2.515 -15.661 1.00 80.38 344 VAL A CA 1
ATOM 2803 C C . VAL A 1 344 ? 14.132 3.496 -15.846 1.00 80.38 344 VAL A C 1
ATOM 2805 O O . VAL A 1 344 ? 12.988 3.217 -15.470 1.00 80.38 344 VAL A O 1
ATOM 2808 N N . GLU A 1 345 ? 14.471 4.634 -16.444 1.00 80.44 345 GLU A N 1
ATOM 2809 C CA . GLU A 1 345 ? 13.582 5.762 -16.715 1.00 80.44 345 GLU A CA 1
ATOM 2810 C C . GLU A 1 345 ? 12.318 5.324 -17.464 1.00 80.44 345 GLU A C 1
ATOM 2812 O O . GLU A 1 345 ? 12.380 4.473 -18.357 1.00 80.44 345 GLU A O 1
ATOM 2817 N N . ASP A 1 346 ? 11.175 5.926 -17.129 1.00 80.25 346 ASP A N 1
ATOM 2818 C CA . ASP A 1 346 ? 9.870 5.567 -17.702 1.00 80.25 346 ASP A CA 1
ATOM 2819 C C . ASP A 1 346 ? 9.879 5.603 -19.231 1.00 80.25 346 ASP A C 1
ATOM 2821 O O . ASP A 1 346 ? 9.403 4.666 -19.874 1.00 80.25 346 ASP A O 1
ATOM 2825 N N . VAL A 1 347 ? 10.522 6.624 -19.802 1.00 85.88 347 VAL A N 1
ATOM 2826 C CA . VAL A 1 347 ? 10.662 6.799 -21.248 1.00 85.88 347 VAL A CA 1
ATOM 2827 C C . VAL A 1 347 ? 11.381 5.625 -21.923 1.00 85.88 347 VAL A C 1
ATOM 2829 O O . VAL A 1 347 ? 10.945 5.164 -22.974 1.00 85.88 347 VAL A O 1
ATOM 2832 N N . LYS A 1 348 ? 12.430 5.071 -21.296 1.00 88.38 348 LYS A N 1
ATOM 2833 C CA . LYS A 1 348 ? 13.197 3.933 -21.833 1.00 88.38 348 LYS A CA 1
ATOM 2834 C C . LYS A 1 348 ? 12.361 2.663 -21.840 1.00 88.38 348 LYS A C 1
ATOM 2836 O O . LYS A 1 348 ? 12.323 1.946 -22.835 1.00 88.38 348 LYS A O 1
ATOM 2841 N N . ARG A 1 349 ? 11.656 2.399 -20.737 1.00 83.94 349 ARG A N 1
ATOM 2842 C CA . ARG A 1 349 ? 10.792 1.215 -20.628 1.00 83.94 349 ARG A CA 1
ATOM 2843 C C . ARG A 1 349 ? 9.619 1.296 -21.585 1.00 83.94 349 ARG A C 1
ATOM 2845 O O . ARG A 1 349 ? 9.268 0.296 -22.202 1.00 83.94 349 ARG A O 1
ATOM 2852 N N . PHE A 1 350 ? 9.010 2.476 -21.693 1.00 86.88 350 PHE A N 1
ATOM 2853 C CA . PHE A 1 350 ? 7.912 2.690 -22.618 1.00 86.88 350 PHE A CA 1
ATOM 2854 C C . PHE A 1 350 ? 8.387 2.560 -24.065 1.00 86.88 350 PHE A C 1
ATOM 2856 O O . PHE A 1 350 ? 7.716 1.891 -24.838 1.00 86.88 350 PHE A O 1
ATOM 2863 N N . ALA A 1 351 ? 9.568 3.082 -24.412 1.00 91.38 351 ALA A N 1
ATOM 2864 C CA . ALA A 1 351 ? 10.167 2.876 -25.728 1.00 91.38 351 ALA A CA 1
ATOM 2865 C C . ALA A 1 351 ? 10.433 1.392 -26.027 1.00 91.38 351 ALA A C 1
ATOM 2867 O O . ALA A 1 351 ? 10.196 0.947 -27.142 1.00 91.38 351 ALA A O 1
ATOM 2868 N N . GLU A 1 352 ? 10.875 0.602 -25.047 1.00 90.12 352 GLU A N 1
ATOM 2869 C CA . GLU A 1 352 ? 11.110 -0.837 -25.222 1.00 90.12 352 GLU A CA 1
ATOM 2870 C C . GLU A 1 352 ? 9.806 -1.638 -25.351 1.00 90.12 352 GLU A C 1
ATOM 2872 O O . GLU A 1 352 ? 9.680 -2.503 -26.217 1.00 90.12 352 GLU A O 1
ATOM 2877 N N . TYR A 1 353 ? 8.795 -1.303 -24.548 1.00 88.50 353 TYR A N 1
ATOM 2878 C CA . TYR A 1 353 ? 7.442 -1.836 -24.702 1.00 88.50 353 TYR A CA 1
ATOM 2879 C C . TYR A 1 353 ? 6.851 -1.482 -26.073 1.00 88.50 353 TYR A C 1
ATOM 2881 O O . TYR A 1 353 ? 6.315 -2.350 -26.765 1.00 88.50 353 TYR A O 1
ATOM 2889 N N . LEU A 1 354 ? 6.987 -0.220 -26.478 1.00 92.44 354 LEU A N 1
ATOM 2890 C CA . LEU A 1 354 ? 6.498 0.282 -27.750 1.00 92.44 354 LEU A CA 1
ATOM 2891 C C . LEU A 1 354 ? 7.229 -0.367 -28.923 1.00 92.44 354 LEU A C 1
ATOM 2893 O O . LEU A 1 354 ? 6.578 -0.734 -29.893 1.00 92.44 354 LEU A O 1
ATOM 2897 N N . ALA A 1 355 ? 8.542 -0.576 -28.819 1.00 94.12 355 ALA A N 1
ATOM 2898 C CA . ALA A 1 355 ? 9.323 -1.271 -29.833 1.00 94.12 355 ALA A CA 1
ATOM 2899 C C . ALA A 1 355 ? 8.789 -2.690 -30.082 1.00 94.12 355 ALA A C 1
ATOM 2901 O O . ALA A 1 355 ? 8.579 -3.065 -31.228 1.00 94.12 355 ALA A O 1
ATOM 2902 N N . ASN A 1 356 ? 8.474 -3.453 -29.030 1.00 91.81 356 ASN A N 1
ATOM 2903 C CA . ASN A 1 356 ? 7.869 -4.780 -29.199 1.00 91.81 356 ASN A CA 1
ATOM 2904 C C . ASN A 1 356 ? 6.494 -4.704 -29.884 1.00 91.81 356 ASN A C 1
ATOM 2906 O O . ASN A 1 356 ? 6.195 -5.504 -30.762 1.00 91.81 356 ASN A O 1
ATOM 2910 N N . LYS A 1 357 ? 5.668 -3.708 -29.536 1.00 93.44 357 LYS A N 1
ATOM 2911 C CA . LYS A 1 357 ? 4.360 -3.503 -30.179 1.00 93.44 357 LYS A CA 1
ATOM 2912 C C . LYS A 1 357 ? 4.460 -3.067 -31.638 1.00 93.44 357 LYS A C 1
ATOM 2914 O O . LYS A 1 357 ? 3.657 -3.507 -32.455 1.00 93.44 357 LYS A O 1
ATOM 2919 N N . LEU A 1 358 ? 5.436 -2.222 -31.960 1.00 94.94 358 LEU A N 1
ATOM 2920 C CA . LEU A 1 358 ? 5.723 -1.810 -33.329 1.00 94.94 358 LEU A CA 1
ATOM 2921 C C . LEU A 1 358 ? 6.306 -2.961 -34.147 1.00 94.94 358 LEU A C 1
ATOM 2923 O O . LEU A 1 358 ? 5.965 -3.073 -35.315 1.00 94.94 358 LEU A O 1
ATOM 2927 N N . LEU A 1 359 ? 7.128 -3.829 -33.552 1.00 95.00 359 LEU A N 1
ATOM 2928 C CA . LEU A 1 359 ? 7.641 -5.022 -34.222 1.00 95.00 359 LEU A CA 1
ATOM 2929 C C . LEU A 1 359 ? 6.492 -5.910 -34.704 1.00 95.00 359 LEU A C 1
ATOM 2931 O O . LEU A 1 359 ? 6.448 -6.229 -35.891 1.00 95.00 359 LEU A O 1
ATOM 2935 N N . ASP A 1 360 ? 5.555 -6.246 -33.814 1.00 92.31 360 ASP A N 1
ATOM 2936 C CA . ASP A 1 360 ? 4.372 -7.046 -34.153 1.00 92.31 360 ASP A CA 1
ATOM 2937 C C . ASP A 1 360 ? 3.556 -6.355 -35.263 1.00 92.31 360 ASP A C 1
ATOM 2939 O O . ASP A 1 360 ? 3.298 -6.931 -36.319 1.00 92.31 360 ASP A O 1
ATOM 2943 N N . PHE A 1 361 ? 3.228 -5.072 -35.064 1.00 95.12 361 PHE A N 1
ATOM 2944 C CA . PHE A 1 361 ? 2.414 -4.294 -36.000 1.00 95.12 361 PHE A CA 1
ATOM 2945 C C . PHE A 1 361 ? 3.038 -4.174 -37.396 1.00 95.12 361 PHE A C 1
ATOM 2947 O O . PHE A 1 361 ? 2.346 -4.384 -38.392 1.00 95.12 361 PHE A O 1
ATOM 2954 N N . VAL A 1 362 ? 4.319 -3.808 -37.487 1.00 94.38 362 VAL A N 1
ATOM 2955 C CA . VAL A 1 362 ? 5.022 -3.595 -38.762 1.00 94.38 362 VAL A CA 1
ATOM 2956 C C . VAL A 1 362 ? 5.200 -4.931 -39.482 1.00 94.38 362 VAL A C 1
ATOM 2958 O O . VAL A 1 362 ? 4.925 -5.009 -40.678 1.00 94.38 362 VAL A O 1
ATOM 2961 N N . SER A 1 363 ? 5.574 -5.991 -38.758 1.00 91.75 363 SER A N 1
ATOM 2962 C CA . SER A 1 363 ? 5.733 -7.330 -39.342 1.00 91.75 363 SER A CA 1
ATOM 2963 C C . SER A 1 363 ? 4.422 -7.840 -39.944 1.00 91.75 363 SER A C 1
ATOM 2965 O O . SER A 1 363 ? 4.424 -8.389 -41.041 1.00 91.75 363 SER A O 1
ATOM 2967 N N . GLU A 1 364 ? 3.287 -7.622 -39.274 1.00 91.50 364 GLU A N 1
ATOM 2968 C CA . GLU A 1 364 ? 1.974 -8.037 -39.779 1.00 91.50 364 GLU A CA 1
ATOM 2969 C C . GLU A 1 364 ? 1.463 -7.131 -40.910 1.00 91.50 364 GLU A C 1
ATOM 2971 O O . GLU A 1 364 ? 1.005 -7.618 -41.947 1.00 91.50 364 GLU A O 1
ATOM 2976 N N . SER A 1 365 ? 1.564 -5.810 -40.741 1.00 90.81 365 SER A N 1
ATOM 2977 C CA . SER A 1 365 ? 1.001 -4.830 -41.682 1.00 90.81 365 SER A CA 1
ATOM 2978 C C . SER A 1 365 ? 1.699 -4.838 -43.038 1.00 90.81 365 SER A C 1
ATOM 2980 O O . SER A 1 365 ? 1.067 -4.544 -44.054 1.00 90.81 365 SER A O 1
ATOM 2982 N N . PHE A 1 366 ? 2.989 -5.183 -43.063 1.00 92.69 366 PHE A N 1
ATOM 2983 C CA . PHE A 1 366 ? 3.807 -5.183 -44.276 1.00 92.69 366 PHE A CA 1
ATOM 2984 C C . PHE A 1 366 ? 4.241 -6.583 -44.726 1.00 92.69 366 PHE A C 1
ATOM 2986 O O . PHE A 1 366 ? 5.067 -6.696 -45.630 1.00 92.69 366 PHE A O 1
ATOM 2993 N N . ALA A 1 367 ? 3.646 -7.645 -44.167 1.00 88.25 367 ALA A N 1
ATOM 2994 C CA . ALA A 1 367 ? 3.953 -9.031 -44.531 1.00 88.25 367 ALA A CA 1
ATOM 2995 C C . ALA A 1 367 ? 3.778 -9.313 -46.035 1.00 88.25 367 ALA A C 1
ATOM 2997 O O . ALA A 1 367 ? 4.565 -10.040 -46.635 1.00 88.25 367 ALA A O 1
ATOM 2998 N N . ASN A 1 368 ? 2.736 -8.735 -46.644 1.00 89.12 368 ASN A N 1
ATOM 2999 C CA . ASN A 1 368 ? 2.381 -8.982 -48.047 1.00 89.12 368 ASN A CA 1
ATOM 3000 C C . ASN A 1 368 ? 2.671 -7.790 -48.966 1.00 89.12 368 ASN A C 1
ATOM 3002 O O . ASN A 1 368 ? 2.964 -7.971 -50.146 1.00 89.12 368 ASN A O 1
ATOM 3006 N N . VAL A 1 369 ? 2.552 -6.567 -48.444 1.00 90.62 369 VAL A N 1
ATOM 3007 C CA . VAL A 1 369 ? 2.706 -5.331 -49.215 1.00 90.62 369 VAL A CA 1
ATOM 3008 C C . VAL A 1 369 ? 3.670 -4.427 -48.469 1.00 90.62 369 VAL A C 1
ATOM 3010 O O . VAL A 1 369 ? 3.331 -3.906 -47.411 1.00 90.62 369 VAL A O 1
ATOM 3013 N N . LYS A 1 370 ? 4.867 -4.237 -49.031 1.00 91.75 370 LYS A N 1
ATOM 3014 C CA . LYS A 1 370 ? 5.867 -3.315 -48.482 1.00 91.75 370 LYS A CA 1
ATOM 3015 C C . LYS A 1 370 ? 5.336 -1.870 -48.526 1.00 91.75 370 LYS A C 1
ATOM 3017 O O . LYS A 1 370 ? 4.560 -1.547 -49.432 1.00 91.75 370 LYS A O 1
ATOM 3022 N N . PRO A 1 371 ? 5.754 -0.987 -47.600 1.00 91.38 371 PRO A N 1
ATOM 3023 C CA . PRO A 1 371 ? 5.445 0.432 -47.690 1.00 91.38 371 PRO A CA 1
ATOM 3024 C C . PRO A 1 371 ? 5.938 1.018 -49.019 1.00 91.38 371 PRO A C 1
ATOM 3026 O O . PRO A 1 371 ? 6.980 0.617 -49.539 1.00 91.38 371 PRO A O 1
ATOM 3029 N N . LEU A 1 372 ? 5.221 2.002 -49.560 1.00 90.19 372 LEU A N 1
ATOM 3030 C CA . LEU A 1 372 ? 5.596 2.649 -50.825 1.00 90.19 372 LEU A CA 1
ATOM 3031 C C . LEU A 1 372 ? 6.906 3.445 -50.698 1.00 90.19 372 LEU A C 1
ATOM 3033 O O . LEU A 1 372 ? 7.739 3.489 -51.610 1.00 90.19 372 LEU A O 1
ATOM 3037 N N . ASN A 1 373 ? 7.081 4.119 -49.566 1.00 89.81 373 ASN A N 1
ATOM 3038 C CA . ASN A 1 373 ? 8.231 4.950 -49.229 1.00 89.81 373 ASN A CA 1
ATOM 3039 C C . ASN A 1 373 ? 8.272 5.183 -47.705 1.00 89.81 373 ASN A C 1
ATOM 3041 O O . ASN A 1 373 ? 7.433 4.664 -46.972 1.00 89.81 373 ASN A O 1
ATOM 3045 N N . GLU A 1 374 ? 9.273 5.930 -47.231 1.00 88.94 374 GLU A N 1
ATOM 3046 C CA . GLU A 1 374 ? 9.428 6.254 -45.805 1.00 88.94 374 GLU A CA 1
ATOM 3047 C C . GLU A 1 374 ? 8.209 7.004 -45.245 1.00 88.94 374 GLU A C 1
ATOM 3049 O O . GLU A 1 374 ? 7.780 6.701 -44.137 1.00 88.94 374 GLU A O 1
ATOM 3054 N N . ASN A 1 375 ? 7.576 7.881 -46.033 1.00 89.50 375 ASN A N 1
ATOM 3055 C CA . ASN A 1 375 ? 6.376 8.609 -45.608 1.00 89.50 375 ASN A CA 1
ATOM 3056 C C . ASN A 1 375 ? 5.176 7.671 -45.401 1.00 89.50 375 ASN A C 1
ATOM 3058 O O . ASN A 1 375 ? 4.482 7.789 -44.402 1.00 89.50 375 ASN A O 1
ATOM 3062 N N . ASP A 1 376 ? 4.956 6.701 -46.293 1.00 91.69 376 ASP A N 1
ATOM 3063 C CA . ASP A 1 376 ? 3.882 5.704 -46.149 1.00 91.69 376 ASP A CA 1
ATOM 3064 C C . ASP A 1 376 ? 4.108 4.789 -44.928 1.00 91.69 376 ASP A C 1
ATOM 3066 O O . ASP A 1 376 ? 3.163 4.444 -44.215 1.00 91.69 376 ASP A O 1
ATOM 3070 N N . LEU A 1 377 ? 5.366 4.433 -44.636 1.00 92.81 377 LEU A N 1
ATOM 3071 C CA . LEU A 1 377 ? 5.726 3.746 -43.389 1.00 92.81 377 LEU A CA 1
ATOM 3072 C C . LEU A 1 377 ? 5.395 4.624 -42.171 1.00 92.81 377 LEU A C 1
ATOM 3074 O O . LEU A 1 377 ? 4.719 4.171 -41.246 1.00 92.81 377 LEU A O 1
ATOM 3078 N N . ASN A 1 378 ? 5.839 5.880 -42.199 1.00 92.56 378 ASN A N 1
ATOM 3079 C CA . ASN A 1 378 ? 5.661 6.855 -41.130 1.00 92.56 378 ASN A CA 1
ATOM 3080 C C . ASN A 1 378 ? 4.173 7.133 -40.833 1.00 92.56 378 ASN A C 1
ATOM 3082 O O . ASN A 1 378 ? 3.749 7.121 -39.677 1.00 92.56 378 ASN A O 1
ATOM 3086 N N . GLU A 1 379 ? 3.342 7.294 -41.866 1.00 91.25 379 GLU A N 1
ATOM 3087 C CA . GLU A 1 379 ? 1.897 7.500 -41.731 1.00 91.25 379 GLU A CA 1
ATOM 3088 C C . GLU A 1 379 ? 1.205 6.316 -41.043 1.00 91.25 379 GLU A C 1
ATOM 3090 O O . GLU A 1 379 ? 0.408 6.514 -40.118 1.00 91.25 379 GLU A O 1
ATOM 3095 N N . LYS A 1 380 ? 1.533 5.081 -41.446 1.00 93.88 380 LYS A N 1
ATOM 3096 C CA . LYS A 1 380 ? 0.956 3.854 -40.871 1.00 93.88 380 LYS A CA 1
ATOM 3097 C C . LYS A 1 380 ? 1.402 3.629 -39.429 1.00 93.88 380 LYS A C 1
ATOM 3099 O O . LYS A 1 380 ? 0.572 3.305 -38.578 1.00 93.88 380 LYS A O 1
ATOM 3104 N N . VAL A 1 381 ? 2.680 3.863 -39.129 1.00 94.12 381 VAL A N 1
ATOM 3105 C CA . VAL A 1 381 ? 3.203 3.864 -37.753 1.00 94.12 381 VAL A CA 1
ATOM 3106 C C . VAL A 1 381 ? 2.487 4.926 -36.921 1.00 94.12 381 VAL A C 1
ATOM 3108 O O . VAL A 1 381 ? 1.998 4.633 -35.833 1.00 94.12 381 VAL A O 1
ATOM 3111 N N . GLY A 1 382 ? 2.320 6.133 -37.456 1.00 91.69 382 GLY A N 1
ATOM 3112 C CA . GLY A 1 382 ? 1.580 7.206 -36.803 1.00 91.69 382 GLY A CA 1
ATOM 3113 C C . GLY A 1 382 ? 0.125 6.853 -36.504 1.00 91.69 382 GLY A C 1
ATOM 3114 O O . GLY A 1 382 ? -0.375 7.153 -35.417 1.00 91.69 382 GLY A O 1
ATOM 3115 N N . ALA A 1 383 ? -0.560 6.188 -37.436 1.00 91.00 383 ALA A N 1
ATOM 3116 C CA . ALA A 1 383 ? -1.921 5.700 -37.232 1.00 91.00 383 ALA A CA 1
ATOM 3117 C C . ALA A 1 383 ? -1.988 4.667 -36.093 1.00 91.00 383 ALA A C 1
ATOM 3119 O O . ALA A 1 383 ? -2.879 4.744 -35.240 1.00 91.00 383 ALA A O 1
ATOM 3120 N N . PHE A 1 384 ? -1.021 3.748 -36.019 1.00 93.62 384 PHE A N 1
ATOM 3121 C CA . PHE A 1 384 ? -0.901 2.807 -34.904 1.00 93.62 384 PHE A CA 1
ATOM 3122 C C . PHE A 1 384 ? -0.670 3.527 -33.568 1.00 93.62 384 PHE A C 1
ATOM 3124 O O . PHE A 1 384 ? -1.400 3.288 -32.604 1.00 93.62 384 PHE A O 1
ATOM 3131 N N . LEU A 1 385 ? 0.291 4.455 -33.518 1.00 92.88 385 LEU A N 1
ATOM 3132 C CA . LEU A 1 385 ? 0.622 5.202 -32.304 1.00 92.88 385 LEU A CA 1
ATOM 3133 C C . LEU A 1 385 ? -0.585 5.979 -31.777 1.00 92.88 385 LEU A C 1
ATOM 3135 O O . LEU A 1 385 ? -0.965 5.813 -30.621 1.00 92.88 385 LEU A O 1
ATOM 3139 N N . ARG A 1 386 ? -1.238 6.775 -32.630 1.00 90.69 386 ARG A N 1
ATOM 3140 C CA . ARG A 1 386 ? -2.362 7.635 -32.225 1.00 90.69 386 ARG A CA 1
ATOM 3141 C C . ARG A 1 386 ? -3.643 6.864 -31.899 1.00 90.69 386 ARG A C 1
ATOM 3143 O O . ARG A 1 386 ? -4.471 7.374 -31.148 1.00 90.69 386 ARG A O 1
ATOM 3150 N N . SER A 1 387 ? -3.821 5.655 -32.438 1.00 88.44 387 SER A N 1
ATOM 3151 C CA . SER A 1 387 ? -4.976 4.802 -32.109 1.00 88.44 387 SER A CA 1
ATOM 3152 C C . SER A 1 387 ? -4.837 4.097 -30.757 1.00 88.44 387 SER A C 1
ATOM 3154 O O . SER A 1 387 ? -5.848 3.852 -30.101 1.00 88.44 387 SER A O 1
ATOM 3156 N N . HIS A 1 388 ? -3.608 3.816 -30.312 1.00 86.06 388 HIS A N 1
ATOM 3157 C CA . HIS A 1 388 ? -3.346 3.090 -29.064 1.00 86.06 388 HIS A CA 1
ATOM 3158 C C . HIS A 1 388 ? -2.901 3.996 -27.907 1.00 86.06 388 HIS A C 1
ATOM 3160 O O . HIS A 1 388 ? -3.123 3.652 -26.747 1.00 86.06 388 HIS A O 1
ATOM 3166 N N . TYR A 1 389 ? -2.305 5.151 -28.209 1.00 86.56 389 TYR A N 1
ATOM 3167 C CA . TYR A 1 389 ? -1.675 6.043 -27.236 1.00 86.56 389 TYR A CA 1
ATOM 3168 C C . TYR A 1 389 ? -2.051 7.499 -27.546 1.00 86.56 389 TYR A C 1
ATOM 3170 O O . TYR A 1 389 ? -1.583 8.103 -28.514 1.00 86.56 389 TYR A O 1
ATOM 3178 N N . LYS A 1 390 ? -2.929 8.079 -26.722 1.00 81.50 390 LYS A N 1
ATOM 3179 C CA . LYS A 1 390 ? -3.543 9.397 -26.973 1.00 81.50 390 LYS A CA 1
ATOM 3180 C C . LYS A 1 390 ? -2.568 10.560 -26.831 1.00 81.50 390 LYS A C 1
ATOM 3182 O O . LYS A 1 390 ? -2.882 11.665 -27.270 1.00 81.50 390 LYS A O 1
ATOM 3187 N N . GLU A 1 391 ? -1.429 10.329 -26.197 1.00 83.81 391 GLU A N 1
ATOM 3188 C CA . GLU A 1 391 ? -0.390 11.307 -25.885 1.00 83.81 391 GLU A CA 1
ATOM 3189 C C . GLU A 1 391 ? 0.522 11.575 -27.087 1.00 83.81 391 GLU A C 1
ATOM 3191 O O . GLU A 1 391 ? 1.213 12.593 -27.115 1.00 83.81 391 GLU A O 1
ATOM 3196 N N . PHE A 1 392 ? 0.505 10.697 -28.097 1.00 86.19 392 PHE A N 1
ATOM 3197 C CA . PHE A 1 392 ? 1.245 10.918 -29.332 1.00 86.19 392 PHE A CA 1
ATOM 3198 C C . PHE A 1 392 ? 0.561 11.950 -30.230 1.00 86.19 392 PHE A C 1
ATOM 3200 O O . PHE A 1 392 ? -0.669 12.009 -30.372 1.00 86.19 392 PHE A O 1
ATOM 3207 N N . ARG A 1 393 ? 1.390 12.763 -30.876 1.00 79.75 393 ARG A N 1
ATOM 3208 C CA . ARG A 1 393 ? 1.002 13.742 -31.892 1.00 79.75 393 ARG A CA 1
ATOM 3209 C C . ARG A 1 393 ? 1.925 13.592 -33.100 1.00 79.75 393 ARG A C 1
ATOM 3211 O O . ARG A 1 393 ? 3.106 13.301 -32.927 1.00 79.75 393 ARG A O 1
ATOM 3218 N N . SER A 1 394 ? 1.370 13.787 -34.295 1.00 70.31 394 SER A N 1
ATOM 3219 C CA . SER A 1 394 ? 2.143 14.012 -35.521 1.00 70.31 394 SER A CA 1
ATOM 3220 C C . SER A 1 394 ? 2.309 15.506 -35.740 1.00 70.31 394 SER A C 1
ATOM 3222 O O . SER A 1 394 ? 1.347 16.250 -35.548 1.00 70.31 394 SER A O 1
ATOM 3224 N N . GLU A 1 395 ? 3.493 15.915 -36.177 1.00 61.88 395 GLU A N 1
ATOM 3225 C CA . GLU A 1 395 ? 3.733 17.141 -36.947 1.00 61.88 395 GLU A CA 1
ATOM 3226 C C . GLU A 1 395 ? 3.175 18.491 -36.437 1.00 61.88 395 GLU A C 1
ATOM 3228 O O . GLU A 1 395 ? 3.209 19.438 -37.203 1.00 61.88 395 GLU A O 1
ATOM 3233 N N . TYR A 1 396 ? 2.698 18.683 -35.197 1.00 45.94 396 TYR A N 1
ATOM 3234 C CA . TYR A 1 396 ? 2.392 20.031 -34.663 1.00 45.94 396 TYR A CA 1
ATOM 3235 C C . TYR A 1 396 ? 2.178 20.046 -33.126 1.00 45.94 396 TYR A C 1
ATOM 3237 O O . TYR A 1 396 ? 1.629 19.081 -32.583 1.00 45.94 396 TYR A O 1
ATOM 3245 N N . PRO A 1 397 ? 2.510 21.153 -32.418 1.00 47.41 397 PRO A N 1
ATOM 3246 C CA . PRO A 1 397 ? 3.151 22.363 -32.929 1.00 47.41 397 PRO A CA 1
ATOM 3247 C C . PRO A 1 397 ? 4.674 22.279 -32.951 1.00 47.41 397 PRO A C 1
ATOM 3249 O O . PRO A 1 397 ? 5.285 21.609 -32.123 1.00 47.41 397 PRO A O 1
ATOM 3252 N N . THR A 1 398 ? 5.267 22.990 -33.916 1.00 45.78 398 THR A N 1
ATOM 3253 C CA . THR A 1 398 ? 6.707 23.271 -34.007 1.00 45.78 398 THR A CA 1
ATOM 3254 C C . THR A 1 398 ? 7.276 23.571 -32.633 1.00 45.78 398 THR A C 1
ATOM 3256 O O . THR A 1 398 ? 6.860 24.534 -31.984 1.00 45.78 398 THR A O 1
ATOM 3259 N N . VAL A 1 399 ? 8.255 22.779 -32.215 1.00 46.78 399 VAL A N 1
ATOM 3260 C CA . VAL A 1 399 ? 9.003 23.071 -31.004 1.00 46.78 399 VAL A CA 1
ATOM 3261 C C . VAL A 1 399 ? 10.248 23.849 -31.423 1.00 46.78 399 VAL A C 1
ATOM 3263 O O . VAL A 1 399 ? 11.119 23.331 -32.117 1.00 46.78 399 VAL A O 1
ATOM 3266 N N . SER A 1 400 ? 10.285 25.139 -31.085 1.00 41.84 400 SER A N 1
ATOM 3267 C CA . SER A 1 400 ? 11.433 26.004 -31.369 1.00 41.84 400 SER A CA 1
ATOM 3268 C C . SER A 1 400 ? 12.584 25.613 -30.448 1.00 41.84 400 SER A C 1
ATOM 3270 O O . SER A 1 400 ? 12.539 25.900 -29.251 1.00 41.84 400 SER A O 1
ATOM 3272 N N . PHE A 1 401 ? 13.634 25.013 -31.002 1.00 50.72 401 PHE A N 1
ATOM 3273 C CA . PHE A 1 401 ? 14.845 24.693 -30.258 1.00 50.72 401 PHE A CA 1
ATOM 3274 C C . PHE A 1 401 ? 16.059 25.331 -30.930 1.00 50.72 401 PHE A C 1
ATOM 3276 O O . PHE A 1 401 ? 16.350 25.065 -32.090 1.00 50.72 401 PHE A O 1
ATOM 3283 N N . ALA A 1 402 ? 16.753 26.200 -30.187 1.00 42.78 402 ALA A N 1
ATOM 3284 C CA . ALA A 1 402 ? 18.091 26.709 -30.507 1.00 42.78 402 ALA A CA 1
ATOM 3285 C C . ALA A 1 402 ? 18.337 27.013 -32.007 1.00 42.78 402 ALA A C 1
ATOM 3287 O O . ALA A 1 402 ? 19.220 26.436 -32.636 1.00 42.78 402 ALA A O 1
ATOM 3288 N N . CYS A 1 403 ? 17.555 27.944 -32.566 1.00 43.25 403 CYS A N 1
ATOM 3289 C CA . CYS A 1 403 ? 17.691 28.482 -33.930 1.00 43.25 403 CYS A CA 1
ATOM 3290 C C . CYS A 1 403 ? 17.405 27.519 -35.107 1.00 43.25 403 CYS A C 1
ATOM 3292 O O . CYS A 1 403 ? 17.611 27.924 -36.251 1.00 43.25 403 CYS A O 1
ATOM 3294 N N . ALA A 1 404 ? 16.867 26.313 -34.881 1.00 46.72 404 ALA A N 1
ATOM 3295 C CA . ALA A 1 404 ? 16.380 25.431 -35.949 1.00 46.72 404 ALA A CA 1
ATOM 3296 C C . ALA A 1 404 ? 14.993 24.840 -35.623 1.00 46.72 404 ALA A C 1
ATOM 3298 O O . ALA A 1 404 ? 14.786 24.232 -34.576 1.00 46.72 404 ALA A O 1
ATOM 3299 N N . ASN A 1 405 ? 14.035 24.999 -36.543 1.00 55.81 405 ASN A N 1
ATOM 3300 C CA . ASN A 1 405 ? 12.722 24.351 -36.461 1.00 55.81 405 ASN A CA 1
ATOM 3301 C C . ASN A 1 405 ? 12.852 22.913 -36.970 1.00 55.81 405 ASN A C 1
ATOM 3303 O O . ASN A 1 405 ? 12.994 22.707 -38.175 1.00 55.81 405 ASN A O 1
ATOM 3307 N N . VAL A 1 406 ? 12.805 21.928 -36.074 1.00 63.78 406 VAL A N 1
ATOM 3308 C CA . VAL A 1 406 ? 12.807 20.510 -36.454 1.00 63.78 406 VAL A CA 1
ATOM 3309 C C . VAL A 1 406 ? 11.509 19.870 -35.991 1.00 63.78 406 VAL A C 1
ATOM 3311 O O . VAL A 1 406 ? 11.107 20.019 -34.839 1.00 63.78 406 VAL A O 1
ATOM 3314 N N . ILE A 1 407 ? 10.844 19.189 -36.921 1.00 69.88 407 ILE A N 1
ATOM 3315 C CA . ILE A 1 407 ? 9.580 18.497 -36.693 1.00 69.88 407 ILE A CA 1
ATOM 3316 C C . ILE A 1 407 ? 9.901 17.002 -36.603 1.00 69.88 407 ILE A C 1
ATOM 3318 O O . ILE A 1 407 ? 10.338 16.449 -37.611 1.00 69.88 407 ILE A O 1
ATOM 3322 N N . PRO A 1 408 ? 9.745 16.370 -35.426 1.00 82.69 408 PRO A N 1
ATOM 3323 C CA . PRO A 1 408 ? 9.853 14.922 -35.321 1.00 82.69 408 PRO A CA 1
ATOM 3324 C C . PRO A 1 408 ? 8.679 14.234 -36.012 1.00 82.69 408 PRO A C 1
ATOM 3326 O O . PRO A 1 408 ? 7.570 14.778 -36.032 1.00 82.69 408 PRO A O 1
ATOM 3329 N N . ASP A 1 409 ? 8.913 13.008 -36.479 1.00 85.38 409 ASP A N 1
ATOM 3330 C CA . ASP A 1 409 ? 7.882 12.136 -37.057 1.00 85.38 409 ASP A CA 1
ATOM 3331 C C . ASP A 1 409 ? 6.688 11.978 -36.097 1.00 85.38 409 ASP A C 1
ATOM 3333 O O . ASP A 1 409 ? 5.551 12.346 -36.411 1.00 85.38 409 ASP A O 1
ATOM 3337 N N . HIS A 1 410 ? 6.956 11.496 -34.876 1.00 90.00 410 HIS A N 1
ATOM 3338 C CA . HIS A 1 410 ? 5.970 11.444 -33.792 1.00 90.00 410 HIS A CA 1
ATOM 3339 C C . HIS A 1 410 ? 6.603 11.798 -32.454 1.00 90.00 410 HIS A C 1
ATOM 3341 O O . HIS A 1 410 ? 7.707 11.354 -32.137 1.00 90.00 410 HIS A O 1
ATOM 3347 N N . ILE A 1 411 ? 5.857 12.526 -31.622 1.00 89.00 411 ILE A N 1
ATOM 3348 C CA . ILE A 1 411 ? 6.287 12.888 -30.269 1.00 89.00 411 ILE A CA 1
ATOM 3349 C C . ILE A 1 411 ? 5.214 12.567 -29.232 1.00 89.00 411 ILE A C 1
ATOM 3351 O O . ILE A 1 411 ? 4.027 12.840 -29.425 1.00 89.00 411 ILE A O 1
ATOM 3355 N N . ASN A 1 412 ? 5.651 12.002 -28.110 1.00 87.12 412 ASN A N 1
ATOM 3356 C CA . ASN A 1 412 ? 4.904 11.932 -26.864 1.00 87.12 412 ASN A CA 1
ATOM 3357 C C . ASN A 1 412 ? 5.502 12.959 -25.896 1.00 87.12 412 ASN A C 1
ATOM 3359 O O . ASN A 1 412 ? 6.566 12.735 -25.312 1.00 87.12 412 ASN A O 1
ATOM 3363 N N . ASN A 1 413 ? 4.810 14.088 -25.741 1.00 80.00 413 ASN A N 1
ATOM 3364 C CA . ASN A 1 413 ? 5.285 15.209 -24.927 1.00 80.00 413 ASN A CA 1
ATOM 3365 C C . ASN A 1 413 ? 5.371 14.861 -23.435 1.00 80.00 413 ASN A C 1
ATOM 3367 O O . ASN A 1 413 ? 6.268 15.351 -22.756 1.00 80.00 413 ASN A O 1
ATOM 3371 N N . SER A 1 414 ? 4.484 13.996 -22.934 1.00 79.25 414 SER A N 1
ATOM 3372 C CA . SER A 1 414 ? 4.453 13.612 -21.518 1.00 79.25 414 SER A CA 1
ATOM 3373 C C . SER A 1 414 ? 5.701 12.832 -21.100 1.00 79.25 414 SER A C 1
ATOM 3375 O O . SER A 1 414 ? 6.202 13.012 -19.996 1.00 79.25 414 SER A O 1
ATOM 3377 N N . LEU A 1 415 ? 6.224 11.979 -21.987 1.00 83.44 415 LEU A N 1
ATOM 3378 C CA . LEU A 1 415 ? 7.419 11.168 -21.725 1.00 83.44 415 LEU A CA 1
ATOM 3379 C C . LEU A 1 415 ? 8.696 11.728 -22.360 1.00 83.44 415 LEU A C 1
ATOM 3381 O O . LEU A 1 415 ? 9.769 11.171 -22.141 1.00 83.44 415 LEU A O 1
ATOM 3385 N N . ASN A 1 416 ? 8.588 12.792 -23.160 1.00 87.62 416 ASN A N 1
ATOM 3386 C CA . ASN A 1 416 ? 9.660 13.285 -24.026 1.00 87.62 416 ASN A CA 1
ATOM 3387 C C . ASN A 1 416 ? 10.257 12.164 -24.911 1.00 87.62 416 ASN A C 1
ATOM 3389 O O . ASN A 1 416 ? 11.477 12.031 -25.052 1.00 87.62 416 ASN A O 1
ATOM 3393 N N . LEU A 1 417 ? 9.373 11.318 -25.460 1.00 91.25 417 LEU A N 1
ATOM 3394 C CA . LEU A 1 417 ? 9.716 10.233 -26.384 1.00 91.25 417 LEU A CA 1
ATOM 3395 C C . LEU A 1 417 ? 9.443 10.669 -27.820 1.00 91.25 417 LEU A C 1
ATOM 3397 O O . LEU A 1 417 ? 8.321 11.055 -28.145 1.00 91.25 417 LEU A O 1
ATOM 3401 N N . ILE A 1 418 ? 10.444 10.521 -28.676 1.00 92.19 418 ILE A N 1
ATOM 3402 C CA . ILE A 1 418 ? 10.350 10.728 -30.118 1.00 92.19 418 ILE A CA 1
ATOM 3403 C C . ILE A 1 418 ? 10.414 9.365 -30.808 1.00 92.19 418 ILE A C 1
ATOM 3405 O O . ILE A 1 418 ? 11.207 8.510 -30.411 1.00 92.19 418 ILE A O 1
ATOM 3409 N N . VAL A 1 419 ? 9.585 9.149 -31.825 1.00 93.50 419 VAL A N 1
ATOM 3410 C CA . VAL A 1 419 ? 9.639 7.957 -32.681 1.00 93.50 419 VAL A CA 1
ATOM 3411 C C . VAL A 1 419 ? 9.963 8.409 -34.093 1.00 93.50 419 VAL A C 1
ATOM 3413 O O . VAL A 1 419 ? 9.211 9.204 -34.638 1.00 93.50 419 VAL A O 1
ATOM 3416 N N . GLU A 1 420 ? 11.050 7.888 -34.655 1.00 93.06 420 GLU A N 1
ATOM 3417 C CA . GLU A 1 420 ? 11.560 8.211 -35.994 1.00 93.06 420 GLU A CA 1
ATOM 3418 C C . GLU A 1 420 ? 11.555 6.960 -36.866 1.00 93.06 420 GLU A C 1
ATOM 3420 O O . GLU A 1 420 ? 12.069 5.916 -36.453 1.00 93.06 420 GLU A O 1
ATOM 3425 N N . SER A 1 421 ? 11.010 7.057 -38.074 1.00 93.62 421 SER A N 1
ATOM 3426 C CA . SER A 1 421 ? 10.964 5.941 -39.019 1.00 93.62 421 SER A CA 1
ATOM 3427 C C . SER A 1 421 ? 12.051 6.094 -40.078 1.00 93.62 421 SER A C 1
ATOM 3429 O O . SER A 1 421 ? 12.251 7.173 -40.623 1.00 93.62 421 SER A O 1
ATOM 3431 N N . LYS A 1 422 ? 12.755 5.007 -40.400 1.00 92.94 422 LYS A N 1
ATOM 3432 C CA . LYS A 1 422 ? 13.718 4.944 -41.505 1.00 92.94 422 LYS A CA 1
ATOM 3433 C C . LYS A 1 422 ? 13.433 3.741 -42.379 1.00 92.94 422 LYS A C 1
ATOM 3435 O O . LYS A 1 422 ? 13.232 2.641 -41.864 1.00 92.94 422 LYS A O 1
ATOM 3440 N N . TYR A 1 423 ? 13.457 3.930 -43.694 1.00 91.88 423 TYR A N 1
ATOM 3441 C CA . TYR A 1 423 ? 13.229 2.844 -44.646 1.00 91.88 423 TYR A CA 1
ATOM 3442 C C . TYR A 1 423 ? 14.456 2.593 -45.537 1.00 91.88 423 TYR A C 1
ATOM 3444 O O . TYR A 1 423 ? 14.809 3.403 -46.396 1.00 91.88 423 TYR A O 1
ATOM 3452 N N . ILE A 1 424 ? 15.083 1.423 -45.372 1.00 90.12 424 ILE A N 1
ATOM 3453 C CA . ILE A 1 424 ? 16.151 0.930 -46.247 1.00 90.12 424 ILE A CA 1
ATOM 3454 C C . ILE A 1 424 ? 15.541 0.285 -47.497 1.00 90.12 424 ILE A C 1
ATOM 3456 O O . ILE A 1 424 ? 14.858 -0.736 -47.419 1.00 90.12 424 ILE A O 1
ATOM 3460 N N . ARG A 1 425 ? 15.785 0.886 -48.668 1.00 83.56 425 ARG A N 1
ATOM 3461 C CA . ARG A 1 425 ? 15.299 0.387 -49.964 1.00 83.56 4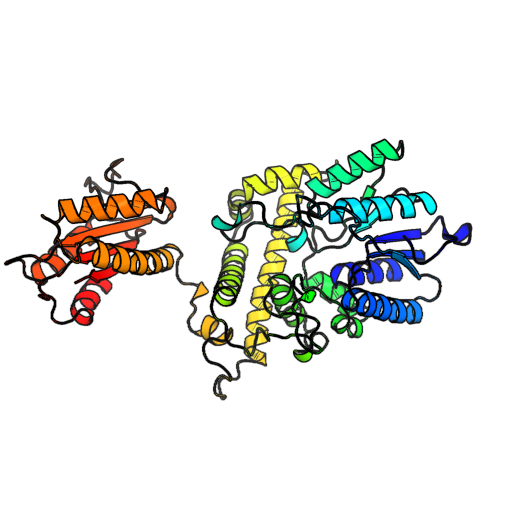25 ARG A CA 1
ATOM 3462 C C . ARG A 1 425 ? 16.317 0.585 -51.082 1.00 83.56 425 ARG A C 1
ATOM 3464 O O . ARG A 1 425 ? 16.989 1.618 -51.134 1.00 83.56 425 ARG A O 1
ATOM 3471 N N . GLY A 1 426 ? 16.354 -0.347 -52.033 1.00 80.19 426 GLY A N 1
ATOM 3472 C CA . GLY A 1 426 ? 17.125 -0.197 -53.267 1.00 80.19 426 GLY A CA 1
ATOM 3473 C C . GLY A 1 426 ? 18.615 0.039 -53.001 1.00 80.19 426 GLY A C 1
ATOM 3474 O O . GLY A 1 426 ? 19.249 -0.736 -52.297 1.00 80.19 426 GLY A O 1
ATOM 3475 N N . SER A 1 427 ? 19.186 1.117 -53.551 1.00 73.25 427 SER A N 1
ATOM 3476 C CA . SER A 1 427 ? 20.616 1.452 -53.414 1.00 73.25 427 SER A CA 1
ATOM 3477 C C . SER A 1 427 ? 20.981 2.224 -52.135 1.00 73.25 427 SER A C 1
ATOM 3479 O O . SER A 1 427 ? 22.112 2.704 -52.007 1.00 73.25 427 SER A O 1
ATOM 3481 N N . THR A 1 428 ? 20.046 2.394 -51.196 1.00 79.12 428 THR A N 1
ATOM 3482 C CA . THR A 1 428 ? 20.319 3.057 -49.916 1.00 79.12 428 THR A CA 1
ATOM 3483 C C . THR A 1 428 ? 21.159 2.148 -49.030 1.00 79.12 428 THR A C 1
ATOM 3485 O O . THR A 1 428 ? 20.644 1.208 -48.441 1.00 79.12 428 THR A O 1
ATOM 3488 N N . SER A 1 429 ? 22.453 2.444 -48.897 1.00 82.81 429 SER A N 1
ATOM 3489 C CA . SER A 1 429 ? 23.325 1.693 -47.997 1.00 82.81 429 SER A CA 1
ATOM 3490 C C . SER A 1 429 ? 22.933 1.903 -46.525 1.00 82.81 429 SER A C 1
ATOM 3492 O O . SER A 1 429 ? 22.537 3.012 -46.149 1.00 82.81 429 SER A O 1
ATOM 3494 N N . PRO A 1 430 ? 23.147 0.903 -45.648 1.00 83.94 430 PRO A N 1
ATOM 3495 C CA . PRO A 1 430 ? 22.984 1.068 -44.202 1.00 83.94 430 PRO A CA 1
ATOM 3496 C C . PRO A 1 430 ? 23.754 2.267 -43.624 1.00 83.94 430 PRO A C 1
ATOM 3498 O O . PRO A 1 430 ? 23.285 2.897 -42.682 1.00 83.94 430 PRO A O 1
ATOM 3501 N N . SER A 1 431 ? 24.893 2.638 -44.226 1.00 84.56 431 SER A N 1
ATOM 3502 C CA . SER A 1 431 ? 25.678 3.815 -43.828 1.00 84.56 431 SER A CA 1
ATOM 3503 C C . SER A 1 431 ? 24.945 5.143 -44.046 1.00 84.56 431 SER A C 1
ATOM 3505 O O . SER A 1 431 ? 25.039 6.041 -43.219 1.00 84.56 431 SER A O 1
ATOM 3507 N N . ARG A 1 432 ? 24.161 5.276 -45.126 1.00 84.81 432 ARG A N 1
ATOM 3508 C CA . ARG A 1 432 ? 23.342 6.479 -45.353 1.00 84.81 432 ARG A CA 1
ATOM 3509 C C . ARG A 1 432 ? 22.241 6.604 -44.305 1.00 84.81 432 ARG A C 1
ATOM 3511 O O . ARG A 1 432 ? 21.874 7.710 -43.922 1.00 84.81 432 ARG A O 1
ATOM 3518 N N . VAL A 1 433 ? 21.724 5.473 -43.827 1.00 84.50 433 VAL A N 1
ATOM 3519 C CA . VAL A 1 433 ? 20.708 5.455 -42.770 1.00 84.50 433 VAL A CA 1
ATOM 3520 C C . VAL A 1 433 ? 21.320 5.829 -41.424 1.00 84.50 433 VAL A C 1
ATOM 3522 O O . VAL A 1 433 ? 20.738 6.649 -40.720 1.00 84.50 433 VAL A O 1
ATOM 3525 N N . THR A 1 434 ? 22.508 5.323 -41.076 1.00 85.56 434 THR A N 1
ATOM 3526 C CA . THR A 1 434 ? 23.203 5.752 -39.849 1.00 85.56 434 THR A CA 1
ATOM 3527 C C . THR A 1 434 ? 23.618 7.225 -39.895 1.00 85.56 434 THR A C 1
ATOM 3529 O O . THR A 1 434 ? 23.544 7.894 -38.865 1.00 85.56 434 THR A O 1
ATOM 3532 N N . GLU A 1 435 ? 23.987 7.766 -41.062 1.00 84.88 435 GLU A N 1
ATOM 3533 C CA . GLU A 1 435 ? 24.217 9.206 -41.267 1.00 84.88 435 GLU A CA 1
ATOM 3534 C C . GLU A 1 435 ? 22.940 10.031 -41.046 1.00 84.88 435 GLU A C 1
ATOM 3536 O O . GLU A 1 435 ? 22.973 11.021 -40.314 1.00 84.88 435 GLU A O 1
ATOM 3541 N N . GLY A 1 436 ? 21.807 9.602 -41.613 1.00 83.62 436 GLY A N 1
ATOM 3542 C CA . GLY A 1 436 ? 20.505 10.242 -41.395 1.00 83.62 436 GLY A CA 1
ATOM 3543 C C . GLY A 1 436 ? 20.083 10.222 -39.924 1.00 83.62 436 GLY A C 1
ATOM 3544 O O . GLY A 1 436 ? 19.742 11.260 -39.363 1.00 83.62 436 GLY A O 1
ATOM 3545 N N . ILE A 1 437 ? 20.212 9.067 -39.266 1.00 86.94 437 ILE A N 1
ATOM 3546 C CA . ILE A 1 437 ? 19.966 8.905 -37.825 1.00 86.94 437 ILE A CA 1
ATOM 3547 C C . ILE A 1 437 ? 20.883 9.820 -37.002 1.00 86.94 437 ILE A C 1
ATOM 3549 O O . ILE A 1 437 ? 20.430 10.462 -36.056 1.00 86.94 437 ILE A O 1
ATOM 3553 N N . ALA A 1 438 ? 22.168 9.917 -37.354 1.00 85.38 438 ALA A N 1
ATOM 3554 C CA . ALA A 1 438 ? 23.102 10.811 -36.676 1.00 85.38 438 ALA A CA 1
ATOM 3555 C C . ALA A 1 438 ? 22.703 12.284 -36.841 1.00 85.38 438 ALA A C 1
ATOM 3557 O O . ALA A 1 438 ? 22.769 13.038 -35.871 1.00 85.38 438 ALA A O 1
ATOM 3558 N N . ALA A 1 439 ? 22.249 12.685 -38.031 1.00 83.44 439 ALA A N 1
ATOM 3559 C CA . ALA A 1 439 ? 21.726 14.026 -38.262 1.00 83.44 439 ALA A CA 1
ATOM 3560 C C . ALA A 1 439 ? 20.488 14.294 -37.395 1.00 83.44 439 ALA A C 1
ATOM 3562 O O . ALA A 1 439 ? 20.429 15.328 -36.734 1.00 83.44 439 ALA A O 1
ATOM 3563 N N . ASP A 1 440 ? 19.541 13.360 -37.321 1.00 82.31 440 ASP A N 1
ATOM 3564 C CA . ASP A 1 440 ? 18.338 13.504 -36.492 1.00 82.31 440 ASP A CA 1
ATOM 3565 C C . ASP A 1 440 ? 18.676 13.593 -34.999 1.00 82.31 440 ASP A C 1
ATOM 3567 O O . ASP A 1 440 ? 18.178 14.473 -34.298 1.00 82.31 440 ASP A O 1
ATOM 3571 N N . LEU A 1 441 ? 19.628 12.789 -34.520 1.00 84.31 441 LEU A N 1
ATOM 3572 C CA . LEU A 1 441 ? 20.124 12.875 -33.144 1.00 84.31 441 LEU A CA 1
ATOM 3573 C C . LEU A 1 441 ? 20.645 14.278 -32.798 1.00 84.31 441 LEU A C 1
ATOM 3575 O O . LEU A 1 441 ? 20.424 14.743 -31.682 1.00 84.31 441 LEU A O 1
ATOM 3579 N N . THR A 1 442 ? 21.299 14.995 -33.718 1.00 83.31 442 THR A N 1
ATOM 3580 C CA . THR A 1 442 ? 21.790 16.362 -33.436 1.00 83.31 442 THR A CA 1
ATOM 3581 C C . THR A 1 442 ? 20.680 17.402 -33.285 1.00 83.31 442 THR A C 1
ATOM 3583 O O . THR A 1 442 ? 20.893 18.410 -32.614 1.00 83.31 442 THR A O 1
ATOM 3586 N N . LYS A 1 443 ? 19.494 17.145 -33.844 1.00 80.62 443 LYS A N 1
ATOM 3587 C CA . LYS A 1 443 ? 18.384 18.103 -33.900 1.00 80.62 443 LYS A CA 1
ATOM 3588 C C . LYS A 1 443 ? 17.560 18.179 -32.612 1.00 80.62 443 LYS A C 1
ATOM 3590 O O . LYS A 1 443 ? 16.945 19.208 -32.347 1.00 80.62 443 LYS A O 1
ATOM 3595 N N . TYR A 1 444 ? 17.529 17.106 -31.823 1.00 82.00 444 TYR A N 1
ATOM 3596 C CA . TYR A 1 444 ? 16.634 16.990 -30.665 1.00 82.00 444 TYR A CA 1
ATOM 3597 C C . TYR A 1 444 ? 17.305 17.339 -29.325 1.00 82.00 444 TYR A C 1
ATOM 3599 O O . TYR A 1 444 ? 18.520 17.164 -29.189 1.00 82.00 444 TYR A O 1
ATOM 3607 N N . PRO A 1 445 ? 16.553 17.799 -28.304 1.00 77.81 445 PRO A N 1
ATOM 3608 C CA . PRO A 1 445 ? 17.093 18.069 -26.970 1.00 77.81 445 PRO A CA 1
ATOM 3609 C C . PRO A 1 445 ? 17.794 16.856 -26.338 1.00 77.81 445 PRO A C 1
ATOM 3611 O O . PRO A 1 445 ? 17.380 15.717 -26.531 1.00 77.81 445 PRO A O 1
ATOM 3614 N N . GLU A 1 446 ? 18.812 17.094 -25.505 1.00 80.12 446 GLU A N 1
ATOM 3615 C CA . GLU A 1 446 ? 19.501 16.036 -24.731 1.00 80.12 446 GLU A CA 1
ATOM 3616 C C . GLU A 1 446 ? 18.568 15.281 -23.768 1.00 80.12 446 GLU A C 1
ATOM 3618 O O . GLU A 1 446 ? 18.828 14.146 -23.362 1.00 80.12 446 GLU A O 1
ATOM 3623 N N . THR A 1 447 ? 17.463 15.917 -23.379 1.00 81.00 447 THR A N 1
ATOM 3624 C CA . THR A 1 447 ? 16.458 15.334 -22.491 1.00 81.00 447 THR A CA 1
ATOM 3625 C C . THR A 1 447 ? 15.533 14.349 -23.203 1.00 81.00 447 THR A C 1
ATOM 3627 O O . THR A 1 447 ? 14.889 13.553 -22.517 1.00 81.00 447 THR A O 1
ATOM 3630 N N . SER A 1 448 ? 15.457 14.385 -24.538 1.00 86.62 448 SER A N 1
ATOM 3631 C CA . SER A 1 448 ? 14.578 13.524 -25.330 1.00 86.62 448 SER A CA 1
ATOM 3632 C C . SER A 1 448 ? 15.152 12.118 -25.468 1.00 86.62 448 SER A C 1
ATOM 3634 O O . SER A 1 448 ? 16.357 11.924 -25.629 1.00 86.62 448 SER A O 1
ATOM 3636 N N . TYR A 1 449 ? 14.271 11.123 -25.417 1.00 91.62 449 TYR A N 1
ATOM 3637 C CA . TYR A 1 449 ? 14.605 9.750 -25.774 1.00 91.62 449 TYR A CA 1
ATOM 3638 C C . TYR A 1 449 ? 14.069 9.452 -27.168 1.00 91.62 449 TYR A C 1
ATOM 3640 O O . TYR A 1 449 ? 12.939 9.825 -27.473 1.00 91.62 449 TYR A O 1
ATOM 3648 N N . ILE A 1 450 ? 14.848 8.769 -28.004 1.00 92.69 450 ILE A N 1
ATOM 3649 C CA . ILE A 1 450 ? 14.462 8.522 -29.399 1.00 92.69 450 ILE A CA 1
ATOM 3650 C C . ILE A 1 450 ? 14.352 7.024 -29.660 1.00 92.69 450 ILE A C 1
ATOM 3652 O O . ILE A 1 450 ? 15.282 6.270 -29.381 1.00 92.69 450 ILE A O 1
ATOM 3656 N N . LEU A 1 451 ? 13.225 6.590 -30.211 1.00 95.12 451 LEU A N 1
ATOM 3657 C CA . LEU A 1 451 ? 13.027 5.250 -30.740 1.00 95.12 451 LEU A CA 1
ATOM 3658 C C . LEU A 1 451 ? 13.099 5.304 -32.269 1.00 95.12 451 LEU A C 1
ATOM 3660 O O . LEU A 1 451 ? 12.178 5.793 -32.916 1.00 95.12 451 LEU A O 1
ATOM 3664 N N . PHE A 1 452 ? 14.176 4.775 -32.842 1.00 95.12 452 PHE A N 1
ATOM 3665 C CA . PHE A 1 452 ? 14.303 4.601 -34.285 1.00 95.12 452 PHE A CA 1
ATOM 3666 C C . PHE A 1 452 ? 13.678 3.275 -34.711 1.00 95.12 452 PHE A C 1
ATOM 3668 O O . PHE A 1 452 ? 14.138 2.217 -34.283 1.00 95.12 452 PHE A O 1
ATOM 3675 N N . LEU A 1 453 ? 12.667 3.329 -35.572 1.00 95.75 453 LEU A N 1
ATOM 3676 C CA . LEU A 1 453 ? 12.128 2.187 -36.299 1.00 95.75 453 LEU A CA 1
ATOM 3677 C C . LEU A 1 453 ? 12.804 2.121 -37.671 1.00 95.75 453 LEU A C 1
ATOM 3679 O O . LEU A 1 453 ? 12.536 2.945 -38.538 1.00 95.75 453 LEU A O 1
ATOM 3683 N N . VAL A 1 454 ? 13.661 1.130 -37.885 1.00 94.88 454 VAL A N 1
ATOM 3684 C CA . VAL A 1 454 ? 14.359 0.905 -39.151 1.00 94.88 454 VAL A CA 1
ATOM 3685 C C . VAL A 1 454 ? 13.728 -0.289 -39.858 1.00 94.88 454 VAL A C 1
ATOM 3687 O O . VAL A 1 454 ? 13.847 -1.421 -39.398 1.00 94.88 454 VAL A O 1
ATOM 3690 N N . TYR A 1 455 ? 13.055 -0.043 -40.977 1.00 94.81 455 TYR A N 1
ATOM 3691 C CA . TYR A 1 455 ? 12.491 -1.089 -41.824 1.00 94.81 455 TYR A CA 1
ATOM 3692 C C . TYR A 1 455 ? 13.505 -1.486 -42.907 1.00 94.81 455 TYR A C 1
ATOM 3694 O O . TYR A 1 455 ? 13.886 -0.658 -43.737 1.00 94.81 455 TYR A O 1
ATOM 3702 N N . ASP A 1 456 ? 13.962 -2.739 -42.880 1.00 93.25 456 ASP A N 1
ATOM 3703 C CA . ASP A 1 456 ? 14.982 -3.312 -43.771 1.00 93.25 456 ASP A CA 1
ATOM 3704 C C . ASP A 1 456 ? 14.501 -4.636 -44.399 1.00 93.25 456 ASP A C 1
ATOM 3706 O O . ASP A 1 456 ? 14.982 -5.721 -44.056 1.00 93.25 456 ASP A O 1
ATOM 3710 N N . PRO A 1 457 ? 13.552 -4.578 -45.348 1.00 90.69 457 PRO A N 1
ATOM 3711 C CA . PRO A 1 457 ? 12.930 -5.767 -45.928 1.00 90.69 457 PRO A CA 1
ATOM 3712 C C . PRO A 1 457 ? 13.803 -6.495 -46.957 1.00 90.69 457 PRO A C 1
ATOM 3714 O O . PRO A 1 457 ? 13.347 -7.434 -47.612 1.00 90.69 457 PRO A O 1
ATOM 3717 N N . GLU A 1 458 ? 15.020 -6.010 -47.200 1.00 89.44 458 GLU A N 1
ATOM 3718 C CA . GLU A 1 458 ? 16.000 -6.614 -48.109 1.00 89.44 458 GLU A CA 1
ATOM 3719 C C . GLU A 1 458 ? 17.221 -7.155 -47.352 1.00 89.44 458 GLU A C 1
ATOM 3721 O O . GLU A 1 458 ? 18.165 -7.630 -47.982 1.00 89.44 458 GLU A O 1
ATOM 3726 N N . HIS A 1 459 ? 17.194 -7.125 -46.012 1.00 89.88 459 HIS A N 1
ATOM 3727 C CA . HIS A 1 459 ? 18.284 -7.587 -45.151 1.00 89.88 459 HIS A CA 1
ATOM 3728 C C . HIS A 1 459 ? 19.636 -6.945 -45.502 1.00 89.88 459 HIS A C 1
ATOM 3730 O O . HIS A 1 459 ? 20.682 -7.605 -45.494 1.00 89.88 459 HIS A O 1
ATOM 3736 N N . GLN A 1 460 ? 19.631 -5.653 -45.839 1.00 90.62 460 GLN A N 1
ATOM 3737 C CA . GLN A 1 460 ? 20.858 -4.934 -46.165 1.00 90.62 460 GLN A CA 1
ATOM 3738 C C . GLN A 1 460 ? 21.734 -4.722 -44.917 1.00 90.62 460 GLN A C 1
ATOM 3740 O O . GLN A 1 460 ? 22.964 -4.640 -45.021 1.00 90.62 460 GLN A O 1
ATOM 3745 N N . ILE A 1 461 ? 21.133 -4.680 -43.723 1.00 90.12 461 ILE A N 1
ATOM 3746 C CA . ILE A 1 461 ? 21.838 -4.691 -42.442 1.00 90.12 461 ILE A CA 1
ATOM 3747 C C . ILE A 1 461 ? 22.347 -6.109 -42.164 1.00 90.12 461 ILE A C 1
ATOM 3749 O O . ILE A 1 461 ? 21.608 -7.021 -41.804 1.00 90.12 461 ILE A O 1
ATOM 3753 N N . LYS A 1 462 ? 23.667 -6.287 -42.277 1.00 87.88 462 LYS A N 1
ATOM 3754 C CA . LYS A 1 462 ? 24.325 -7.583 -42.034 1.00 87.88 462 LYS A CA 1
ATOM 3755 C C . LYS A 1 462 ? 24.351 -7.994 -40.559 1.00 87.88 462 LYS A C 1
ATOM 3757 O O . LYS A 1 462 ? 24.423 -9.180 -40.255 1.00 87.88 462 LYS A O 1
ATOM 3762 N N . SER A 1 463 ? 24.372 -7.022 -39.648 1.00 88.62 463 SER A N 1
ATOM 3763 C CA . SER A 1 463 ? 24.444 -7.252 -38.204 1.00 88.62 463 SER A CA 1
ATOM 3764 C C . SER A 1 463 ? 23.701 -6.153 -37.457 1.00 88.62 463 SER A C 1
ATOM 3766 O O . SER A 1 463 ? 24.199 -5.034 -37.325 1.00 88.62 463 SER A O 1
ATOM 3768 N N . ASP A 1 464 ? 22.527 -6.502 -36.934 1.00 88.44 464 ASP A N 1
ATOM 3769 C CA . ASP A 1 464 ? 21.672 -5.613 -36.141 1.00 88.44 464 ASP A CA 1
ATOM 3770 C C . ASP A 1 464 ? 22.421 -5.050 -34.929 1.00 88.44 464 ASP A C 1
ATOM 3772 O O . ASP A 1 464 ? 22.263 -3.882 -34.571 1.00 88.44 464 ASP A O 1
ATOM 3776 N N . ARG A 1 465 ? 23.286 -5.878 -34.326 1.00 87.31 465 ARG A N 1
ATOM 3777 C CA . ARG A 1 465 ? 24.129 -5.499 -33.192 1.00 87.31 465 ARG A CA 1
ATOM 3778 C C . ARG A 1 465 ? 25.109 -4.393 -33.578 1.00 87.31 465 ARG A C 1
ATOM 3780 O O . ARG A 1 465 ? 25.122 -3.365 -32.917 1.00 87.31 465 ARG A O 1
ATOM 3787 N N . VAL A 1 466 ? 25.893 -4.588 -34.641 1.00 86.56 466 VAL A N 1
ATOM 3788 C CA . VAL A 1 466 ? 26.904 -3.601 -35.074 1.00 86.56 466 VAL A CA 1
ATOM 3789 C C . VAL A 1 466 ? 26.230 -2.301 -35.508 1.00 86.56 466 VAL A C 1
ATOM 3791 O O . VAL A 1 466 ? 26.667 -1.223 -35.122 1.00 86.56 466 VAL A O 1
ATOM 3794 N N . PHE A 1 467 ? 25.123 -2.406 -36.248 1.00 87.88 467 PHE A N 1
ATOM 3795 C CA . PHE A 1 467 ? 24.343 -1.250 -36.682 1.00 87.88 467 PHE A CA 1
ATOM 3796 C C . PHE A 1 467 ? 23.809 -0.435 -35.495 1.00 87.88 467 PHE A C 1
ATOM 3798 O O . PHE A 1 467 ? 23.903 0.789 -35.482 1.00 87.88 467 PHE A O 1
ATOM 3805 N N . SER A 1 468 ? 23.272 -1.114 -34.478 1.00 87.31 468 SER A N 1
ATOM 3806 C CA . SER A 1 468 ? 22.693 -0.453 -33.307 1.00 87.31 468 SER A CA 1
ATOM 3807 C C . SER A 1 468 ? 23.757 0.089 -32.349 1.00 87.31 468 SER A C 1
ATOM 3809 O O . SER A 1 468 ? 23.559 1.162 -31.790 1.00 87.31 468 SER A O 1
ATOM 3811 N N . GLU A 1 469 ? 24.892 -0.601 -32.172 1.00 84.56 469 GLU A N 1
ATOM 3812 C CA . GLU A 1 469 ? 25.984 -0.175 -31.280 1.00 84.56 469 GLU A CA 1
ATOM 3813 C C . GLU A 1 469 ? 26.508 1.223 -31.651 1.00 84.56 469 GLU A C 1
ATOM 3815 O O . GLU A 1 469 ? 26.622 2.082 -30.778 1.00 84.56 469 GLU A O 1
ATOM 3820 N N . GLU A 1 470 ? 26.742 1.504 -32.938 1.00 78.88 470 GLU A N 1
ATOM 3821 C CA . GLU A 1 470 ? 27.206 2.826 -33.395 1.00 78.88 470 GLU A CA 1
ATOM 3822 C C . GLU A 1 470 ? 26.206 3.959 -33.115 1.00 78.88 470 GLU A C 1
ATOM 3824 O O . GLU A 1 470 ? 26.601 5.109 -32.896 1.00 78.88 470 GLU A O 1
ATOM 3829 N N . ILE A 1 471 ? 24.909 3.642 -33.123 1.00 84.94 471 ILE A N 1
ATOM 3830 C CA . ILE A 1 471 ? 23.828 4.593 -32.853 1.00 84.94 471 ILE A CA 1
ATOM 3831 C C . ILE A 1 471 ? 23.652 4.773 -31.342 1.00 84.94 471 ILE A C 1
ATOM 3833 O O . ILE A 1 471 ? 23.485 5.895 -30.874 1.00 84.94 471 ILE A O 1
ATOM 3837 N N . HIS A 1 472 ? 23.721 3.698 -30.553 1.00 84.94 472 HIS A N 1
ATOM 3838 C CA . HIS A 1 472 ? 23.532 3.731 -29.094 1.00 84.94 472 HIS A CA 1
ATOM 3839 C C . HIS A 1 472 ? 24.659 4.476 -28.375 1.00 84.94 472 HIS A C 1
ATOM 3841 O O . HIS A 1 472 ? 24.447 4.995 -27.282 1.00 84.94 472 HIS A O 1
ATOM 3847 N N . LEU A 1 473 ? 25.832 4.595 -29.005 1.00 80.06 473 LEU A N 1
ATOM 3848 C CA . LEU A 1 473 ? 26.916 5.468 -28.543 1.00 80.06 473 LEU A CA 1
ATOM 3849 C C . LEU A 1 473 ? 26.574 6.968 -28.646 1.00 80.06 473 LEU A C 1
ATOM 3851 O O . LEU A 1 473 ? 27.275 7.794 -28.061 1.00 80.06 473 LEU A O 1
ATOM 3855 N N . LYS A 1 474 ? 25.518 7.340 -29.380 1.00 75.19 474 LYS A N 1
ATOM 3856 C CA . LYS A 1 474 ? 25.145 8.727 -29.683 1.00 75.19 474 LYS A CA 1
ATOM 3857 C C . LYS A 1 474 ? 23.795 9.075 -29.043 1.00 75.19 474 LYS A C 1
ATOM 3859 O O . LYS A 1 474 ? 22.757 8.625 -29.512 1.00 75.19 474 LYS A O 1
ATOM 3864 N N . LYS A 1 475 ? 23.791 9.937 -28.017 1.00 82.50 475 LYS A N 1
ATOM 3865 C CA . LYS A 1 475 ? 22.586 10.357 -27.260 1.00 82.50 475 LYS A CA 1
ATOM 3866 C C . LYS A 1 475 ? 21.740 9.185 -26.727 1.00 82.50 475 LYS A C 1
ATOM 3868 O O . LYS A 1 475 ? 22.087 8.013 -26.822 1.00 82.50 475 LYS A O 1
ATOM 3873 N N . ARG A 1 476 ? 20.617 9.508 -26.083 1.00 88.31 476 ARG A N 1
ATOM 3874 C CA . ARG A 1 476 ? 19.718 8.540 -25.449 1.00 88.31 476 ARG A CA 1
ATOM 3875 C C . ARG A 1 476 ? 18.708 8.005 -26.468 1.00 88.31 476 ARG A C 1
ATOM 3877 O O . ARG A 1 476 ? 17.737 8.683 -26.789 1.00 88.31 476 ARG A O 1
ATOM 3884 N N . ASN A 1 477 ? 18.921 6.790 -26.970 1.00 91.25 477 ASN A N 1
ATOM 3885 C CA . ASN A 1 477 ? 18.045 6.205 -27.986 1.00 91.25 477 ASN A CA 1
ATOM 3886 C C . ASN A 1 477 ? 17.878 4.676 -27.865 1.00 91.25 477 ASN A C 1
ATOM 3888 O O . ASN A 1 477 ? 18.534 4.025 -27.046 1.00 91.25 477 ASN A O 1
ATOM 3892 N N . LYS A 1 478 ? 16.961 4.132 -28.670 1.00 92.06 478 LYS A N 1
ATOM 3893 C CA . LYS A 1 478 ? 16.750 2.708 -28.956 1.00 92.06 478 LYS A CA 1
ATOM 3894 C C . LYS A 1 478 ? 16.574 2.554 -30.467 1.00 92.06 478 LYS A C 1
ATOM 3896 O O . LYS A 1 478 ? 15.916 3.377 -31.097 1.00 92.06 478 LYS A O 1
ATOM 3901 N N . THR A 1 479 ? 17.095 1.468 -31.028 1.00 93.75 479 THR A N 1
ATOM 3902 C CA . THR A 1 479 ? 16.908 1.111 -32.442 1.00 93.75 479 THR A CA 1
ATOM 3903 C C . THR A 1 479 ? 16.142 -0.201 -32.517 1.00 93.75 479 THR A C 1
ATOM 3905 O O . THR A 1 479 ? 16.542 -1.184 -31.893 1.00 93.75 479 THR A O 1
ATOM 3908 N N . LEU A 1 480 ? 15.035 -0.202 -33.250 1.00 94.75 480 LEU A N 1
ATOM 3909 C CA . LEU A 1 480 ? 14.252 -1.374 -33.607 1.00 94.75 480 LEU A CA 1
ATOM 3910 C C . LEU A 1 480 ? 14.429 -1.618 -35.102 1.00 94.75 480 LEU A C 1
ATOM 3912 O O . LEU A 1 480 ? 14.062 -0.763 -35.900 1.00 94.75 480 LEU A O 1
ATOM 3916 N N . ILE A 1 481 ? 14.964 -2.776 -35.475 1.00 93.62 481 ILE A N 1
ATOM 3917 C CA . ILE A 1 481 ? 15.085 -3.187 -36.875 1.00 93.62 481 ILE A CA 1
ATOM 3918 C C . ILE A 1 481 ? 13.973 -4.196 -37.165 1.00 93.62 481 ILE A C 1
ATOM 3920 O O . ILE A 1 481 ? 13.840 -5.184 -36.443 1.00 93.62 481 ILE A O 1
ATOM 3924 N N . VAL A 1 482 ? 13.175 -3.940 -38.200 1.00 92.38 482 VAL A N 1
ATOM 3925 C CA . VAL A 1 482 ? 12.083 -4.814 -38.657 1.00 92.38 482 VAL A CA 1
ATOM 3926 C C . VAL A 1 482 ? 12.346 -5.222 -40.103 1.00 92.38 482 VAL A C 1
ATOM 3928 O O . VAL A 1 482 ? 12.833 -4.408 -40.887 1.00 92.38 482 VAL A O 1
ATOM 3931 N N . ARG A 1 483 ? 12.053 -6.477 -40.445 1.00 88.00 483 ARG A N 1
ATOM 3932 C CA . ARG A 1 483 ? 12.351 -7.094 -41.744 1.00 88.00 483 ARG A CA 1
ATOM 3933 C C . ARG A 1 483 ? 11.069 -7.515 -42.441 1.00 88.00 483 ARG A C 1
ATOM 3935 O O . ARG A 1 483 ? 10.188 -8.039 -41.726 1.00 88.00 483 ARG A O 1
#

Mean predicted aligned error: 9.55 Å

Sequence (483 aa):
MFDKEIFSLKPENVKKTSVVLFSGGADSLAGVLELLNQTDGNVILSSHQLSSSAKKTQNALYTSLEKKFGNRIHHYKYECHLSGKRATDETQRSRSFLFSSIAFVLARTFHQKEFYLFENGVTSLNLFRREDLMNSRASRTTHPQTLFKLMEFFSLVAGFQFEIKHNYVFKTKREVFEVIGKNSPELISSTVSCTKASFSKGIATHCGRCFQCIDRRLSTVSGSLEEYDHEGLYDFDLFRDSLDGGIKTGVLDYIRQALEINEYSLDSFYEKYFYEFATIVKYLQTNSRSEMDIIEELWTMYKTHFSNVKQALVRARMKYDDPFTKPVQKNNLFSLIATREYLVEDVKRFAEYLANKLLDFVSESFANVKPLNENDLNEKVGAFLRSHYKEFRSEYPTVSFACANVIPDHINNSLNLIVESKYIRGSTSPSRVTEGIAADLTKYPETSYILFLVYDPEHQIKSDRVFSEEIHLKKRNKTLIVR

pLDDT: mean 87.44, std 11.29, range [39.09, 98.56]

Organism: NCBI:txid1303729

Foldseek 3Di:
DKPDPDDDDDLVQLVQEAEEAAQLALQSLLVVLCSLVVDVHAYEYEYEDDDPLSVQLRVVSQVVVCVVRPPSYHYIYDYDDDDDDDDPDPDPLCVLVVSLVVSLVSCVVSVHLEHEYTDAQCLLLVFDLDPVRPDDPRRNSNALLNQVVSQVVSCVVVVHRGHYDYPRSLPAPLVSQVSCVVRPLLSNLSGAQEPVQVVDDDQARHQCQDPSNVLNLLSCLLNVSQVSVDPRNYPDHQLADAQDDPSVVVVLSLLLLLVVLLPDDLVRQCVVCVVSLVVRLVSVDDPPDDSSNVSVSNSVSSNVSSVSSVSSLVSSCVVRVPVVDDRNDPRHPVNCVVVVVSPPAPQNVVLVVVLVVVQVVQCVVPVPPHQPAQVSVLVSSLVVCCVVPVQKDAFDDFDDDDPDGDGASIARPVRLETEHEAEDDDPDALVNVLVVLLVVLVVDDLSHEYEYEYEDPPCNPVDPVVSQVSNVVRGHYHYRYHD

Secondary structure (DSSP, 8-state):
-BS-S-----HHHHTTEEEEE--SSHHHHHHHHHHHHH-SSEEEEEEE--SHHHHHHHHHHHHHHHHHHGGGEEEEEE-----SSPPS----TTHHHHHHHHHHHHHHHTT-SEEE----HHHHH---SSGGG-SS-S--TT-HHHHHHHHHHHHHHHTS--EEE-TTTT--HHHHHHHHHHH-GGGGGG----TTGGG--TT-SB-S-SHHHHHHHHHHHHTT-TTTS-GGGBSS-TTTS---HHHHHHHHHHHHHHHHHHH--HHHHHHHTHHHHHHHHHHH-BTTB-HHHHHHHHHHHHHHHHHHHHHHHHHHHHHH--TTS--SSTT-HHHHHHTTGGGS-HHHHHHHHHHHHHHHHHHHHTSSS--SSHHHHHHHHHHHHHHH-TTEEES-S-EEETTEEE--SEEETTTTEEEEEEE--TT--HHHHHHHHHHHHHHS-TT-EEEEEEE-TT---S-HHHHHHHHHTSSSEEEEEE-

=== Feature glossary ===
Reading guide. The protein is described through the following features:

Foldseek 3Di. A 3Di character summarizes, for each residue, the relative orientation of the Cα frame of its nearest spatial neighbor. Because it encodes fold topology rather than chemistry, 3Di alignments detect remote structural similarity that sequence alignment misses.

Contact-map, Ramachandran, and PAE plots. Plot images: a contact map (which residues are close in 3D, as an N×N binary image), a Ramachandran scatter (backbone torsion angles, revealing secondary-structure composition at a glance), and — for AlphaFold structures — a PAE heatmap (pairwise prediction confidence).

Radius of gyration, Cα contacts, bounding box. Radius of gyration (Rg) is the root-mean-square distance of Cα atoms from their centroid — a single number for overall size and compactness. A globular domain of N residues has Rg ≈ 2.2·N^0.38 Å; an extended or disordered chain has a much larger Rg. The Cα contact count is the number of residue pairs wh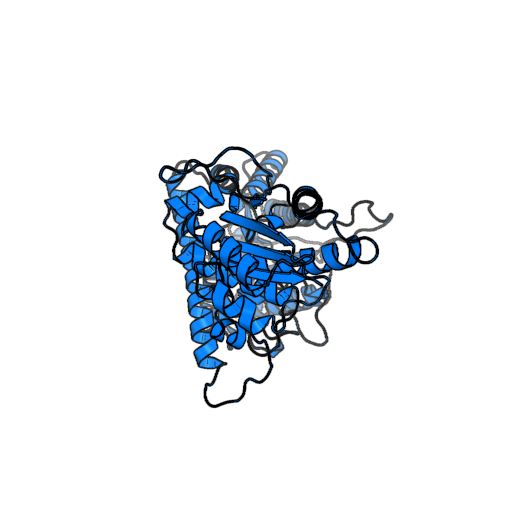ose Cα atoms are within 8 Å and are more than four positions apart in sequence — a standard proxy for tertiary packing density. The bounding box is the smallest axis-aligned box enclosing all Cα atoms.

Secondary structure (8-state, DSSP). Eight-state secondary structure (DSSP): H is the canonical α-helix, G the tighter 3₁₀-helix, I the wider π-helix; E/B are β-structure, T and S are turns and bends, and '-' is everything else. DSSP derives these from the pattern of main-chain N–H···O=C hydrogen bonds, not from the sequence.

B-factor. B-factor (Debye–Waller factor) reflects atomic displacement in the crystal lattice. It is an experimental observable (units Å²), not a prediction; low values mean the atom is pinned down, high values mean it moves or is heterogeneous across the crystal.

pLDDT. pLDDT is the predicted lDDT-Cα score: AlphaFold's confidence that the local environment of each residue (all inter-atomic distances within 15 Å) is correctly placed. It is a per-residue number between 0 and 100, with higher meaning more reliable.

Nearest PDB structures. Nearest PDB neighbors are the top structural matches found by Foldseek when searching this structure against the entire Protein Data Bank. Each hit reports a TM-score (0 to 1; >0.5 almost always implies the same fold) and an E-value. These are *structural* homologs — they may share no detectable sequence similarity.

Solvent-accessible surface area. Accessible surface area quantifies burial. A residue with SASA near zero is packed into the hydrophobic core; one with SASA >100 Å² sits on the surface. Computed here via the Shrake–Rupley numerical algorithm with a 1.4 Å probe.

Rendered structure images. Structure images are PyMOL renders from six orthogonal camera directions. Cartoon representation draws helices as coils and strands as arrows; sticks shows the backbone as bonds; surface shows the solvent-excluded envelope. Rainbow coloring maps sequence position to hue (blue→red, N→C); chain coloring assigns a distinct color per polypeptide.

Backbone torsions (φ/ψ). φ (phi) and ψ (psi) are the two rotatable backbone dihedrals per residue: φ is the C(i-1)–N–Cα–C torsion, ψ is the N–Cα–C–N(i+1) torsion, both in degrees on (−180°, 180°]. α-helical residues cluster near (−60°, −45°); β-strand residues near (−120°, +130°). A Ramachandran plot is simply a scatter of (φ, ψ) for every residue.

Predicted aligned error. Predicted Aligned Error (PAE) is an AlphaFold confidence matrix: entry (i, j) is the expected error in the position of residue j, in ångströms, when the prediction is superimposed on the true structure at residue i. Low PAE within a block of residues means that block is internally rigid and well-predicted; high PAE between two blocks means their relative placement is uncertain even if each block individually is confident.

mmCIF coordinates. Structure coordinates are given as an mmCIF _atom_site loop: one row per atom with element, residue name, chain id, sequence number, and x/y/z position in Å. Only the four main-chain atoms per residue are included here; side chains are omitted to keep the record compact.

InterPro / GO / CATH / organism. Database cross-references. InterPro integrates a dozen domain/family signature databases into unified entries with residue-range hits. GO terms attach function/process/location labels with evidence codes. CATH codes position the fold in a four-level structural taxonomy. Organism is the NCBI-taxonomy species name.

Secondary structure (3-state, P-SEA). SS3 is a coarse helix/strand/coil call (letters a/b/c) made by the P-SEA algorithm from inter-Cα distances and dihedrals. It is less detailed than DSSP but needs only Cα positions.

Sequence. Sequence gives the chain of amino acids in standard one-letter code (A=alanine, C=cysteine, …, Y=tyrosine), read N→C. It is the only feature that is directly encoded by the gene; all structural features are derived from the folded form of this sequence.